Protein AF-A0A0N0D0N6-F1 (afdb_monomer)

Nearest PDB structures (foldseek):
  1cd9-assembly1_D  TM=5.383E-01  e=2.019E-02  Mus musculus
  2vkw-assembly1_B  TM=5.297E-01  e=5.337E-02  Homo sapiens
  2vkx-assembly3_E  TM=5.243E-01  e=9.669E-02  Homo sapiens

Mean predicted aligned error: 15.43 Å

Solvent-accessible surface area (backbone atoms only — not comparable to full-atom values): 36226 Å² total; per-residue (Å²): 113,74,66,58,61,57,50,74,76,40,78,86,75,63,82,88,78,92,71,81,65,54,40,42,47,58,61,53,50,52,55,52,30,70,78,36,64,94,43,40,69,59,53,51,54,51,49,31,73,70,72,36,86,64,52,86,79,45,76,82,41,74,35,77,59,82,82,90,71,93,73,84,80,80,64,56,63,42,58,64,60,39,81,84,30,84,90,38,57,86,58,57,65,52,76,47,76,46,68,42,62,71,47,80,91,51,67,90,52,80,65,46,78,45,80,43,78,47,62,70,66,74,76,44,62,25,45,42,80,46,75,56,94,44,50,79,52,65,47,36,34,42,32,53,68,62,66,51,38,83,43,47,66,57,25,27,32,51,44,35,32,36,75,47,68,76,67,92,74,72,58,56,89,81,41,49,92,72,43,42,72,61,80,54,91,83,70,60,78,21,50,40,45,56,52,49,71,53,73,84,90,56,53,74,47,42,17,36,30,34,32,38,35,32,40,28,37,66,87,43,59,85,88,42,74,82,46,43,34,52,73,12,10,12,64,73,41,45,94,97,49,76,37,53,20,66,46,74,9,34,53,58,48,30,54,61,48,62,34,94,86,58,74,74,68,87,71,67,90,85,47,96,71,76,90,84,79,82,54,62,61,34,49,32,28,36,69,68,87,61,81,64,82,91,49,79,50,66,83,53,57,73,74,48,22,45,40,22,51,44,51,33,52,39,51,52,53,36,56,54,19,62,66,33,99,73,57,50,72,50,70,27,46,42,49,36,50,46,52,41,40,50,53,50,22,47,51,26,40,52,52,14,51,49,15,41,52,46,35,75,54,62,67,56,91,68,53,82,80,45,92,88,49,40,89,47,46,91,78,56,32,42,52,52,83,83,28,92,44,73,66,53,43,32,50,25,15,34,64,20,48,94,60,89,50,55,88,58,30,32,41,25,42,68,60,47,70,76,86,49,78,20,24,61,39,27,36,59,70,69,64,60,52,58,70,83,73,81,85,57,77,51,55,65,29,37,36,60,55,35,30,36,40,43,35,14,13,50,55,26,40,49,52,25,47,43,51,52,49,60,45,69,70,34,90,72,56,63,94,74,94,69,58,40,79,44,70,56,98,44,30,63,43,82,43,72,84,50,61,67,57,54,52,54,47,50,55,52,51,48,53,54,51,52,51,51,52,49,54,54,50,49,53,54,46,70,80,49,85,85,88,83,89,84,91,75,71,77,70,59,60,71,52,57,77,68,71,70,74,86,83,64,92,85,80,80,94,75,96,71,86,79,72,82,83,76,80,90,77,90,83,87,88,82,89,83,81,90,81,92,81,85,87,77,96,78,94,80,80,85,74,70,74,77,72,68,71,70,81,75,80,124

Sequence (602 aa):
MDNFFKLTNNPEQFDNTYTVGLEYYQECVSRMISNHPKKEKYLNDMFYAWLGSNIDDETDKVIPKISYGPGLALVPNGALLDPNNTKFDNFTSGYIVIAENNHPDMGALPVSLHVIKVVKEKIRGAIKTVFSDNVFDEKMTLRHSADFGANPNDLIFQWWYREEDGTDQPTPEIKPDKWLIFPDPDGNDGVGMSEISIAGAGAVLLVDNVFYVRYRHKDSNPDDTNSWSQWAGAANSRPEVYIPQLAEGWVKRVLNGINPFEARINNFYNSSNPATFVSMIRQAGPRYEGPVAFNPAKDVVENVGLIELYQTVLNRAKDLSINLEQPVCTSGITNAILLAATLISNFYNLLGNEAYNDALDPTIGFGSKSVEYGSLAPTIFTFMNQTPTLLDEEFTLLCGRSEKGASPAYNRFLWNFTKSEGEVAYALSYNINDANYDGFIDEVDGRILYPQGHGDAWGHYLTGLKVYYDLLNHPEFNWIPRAEKFSVEGVVIDVDYFDERKFSGRIQWMGDKKVHSHLVAQKYLHFSFPRFAWEREVQVFLCLGAKRKECFPHLLDAPVLHLLRKTKVKLDYTPPFLNKKSFPLTPLFFFALIVRNECKNF

Secondary structure (DSSP, 8-state):
-HHHHHHHT-GGGS-S---SSEEEHHHHHHHHHHH-GGGHHHHHHHHHHHH-TTGGG-TT-EEEPP--SSS------GGGT-TT-TTTTT--EEEEEEEET-SGGGTTPPPEEEEEEEE-------EEEEE-SSTT---EEEEES--GGG-GGGEEEEEEEEE--S-----TTT-GGG-EEPP-TTSSTTBT-SEEEE-SSSHHHHS-EEEEEEEEETTS-TT-GGGSPPPB--TTPPSS---PEEE--HHHHHHHHT-SSS-S----SS-SS------HHHHH-S---SPPP----HHHHTTS-HHHHHHHHHHHHHHTTTTSSS----HHHHHHHHHHHHHHHHHHHHHHHHHHHHHH--S----TT-TTTTTTTTT--TTTTTSSSHHHHHHHHHH--SS---TTTTTSBPP---SSHHHHHHHHHTT---SSSSS--SHHHHHHHSTT-B--HHHHHHHHHHHHHHHHTSTT-------EEEEETTEEEEE---HHHHHHHHHHHHHHHHHHHHHHHHHHHHHS-------SSHHHHHHHTTS--SS-TTS-----TTSTTS----------------------SSSTTSSSSSTT--

Foldseek 3Di:
DVVVVVCVVDVVPDDDDPDPQKDFPVVVLVVVCVVPVVCNVVSLVQCCVVVNVCSVVPRRDIDGHDDDDPPPDPQDALLLQPCPNPSNVPPAKDKDWDWPCPGVVSPPPDIDIDIDMDGSADDQAAWDKADDLQLQDLKIKIAGPDCSSVCQQQKAKWKKKDFPQQDDDDDCVVPVVRIDTDDDPVPPNRRSPRMDMDDDQALVQQFKMWMKMKMAGPPDDPPDPRRIHDIHAFPPADVVRGDTFIDHHSLVSSCVLLDLQDFVDDDPPPDDDTDPDNDLLLQQFFAAPDAADSDSDPVRSVVDHPLNPLVNSLVVLCCRACVDPPHHEHSRSLVSSLVSLLVNLVSLLVQLVQLLVCLVDQFQPDDCPDPPCNVVRVPATQQCVVDVDNLRSSLCSLAFAPDADDPRQGSADQQRPPVDRNNVSNCRRLVQDPPVPPPDRDSVSVCSNRVHHGHNSLVSLVVSLVSVVVQVVRPSRDDDQHWDWDADPSHIDTHHPPSVVSNVVSVVVSVVSVVVSVVSVVVVQVVPDDDDDDPDDPVPVVVVVVPPPPPDPDDDDDDDPPPPPDDDDDDDDDDDDDDDDDDDDDDPPDPPPPPPPPVPPD

Radius of gyration: 36.03 Å; Cα contacts (8 Å, |Δi|>4): 804; chains: 1; bounding box: 82×69×112 Å

pLDDT: mean 75.04, std 21.48, range [21.59, 95.75]

Structure (mmCIF, N/CA/C/O backbone):
data_AF-A0A0N0D0N6-F1
#
_entry.id   AF-A0A0N0D0N6-F1
#
loop_
_atom_site.group_PDB
_atom_site.id
_atom_site.type_symbol
_atom_site.label_atom_id
_atom_site.label_alt_id
_atom_site.label_comp_id
_atom_site.label_asym_id
_atom_site.label_entity_id
_atom_site.label_seq_id
_atom_site.pdbx_PDB_ins_code
_atom_site.Cartn_x
_atom_site.Cartn_y
_atom_site.Cartn_z
_atom_site.occupancy
_atom_site.B_iso_or_equiv
_atom_site.auth_seq_id
_atom_site.auth_comp_id
_atom_site.auth_asym_id
_atom_site.auth_atom_id
_atom_site.pdbx_PDB_model_num
ATOM 1 N N . MET A 1 1 ? 2.069 14.396 -51.457 1.00 34.31 1 MET A N 1
ATOM 2 C CA . MET A 1 1 ? 1.394 13.081 -51.444 1.00 34.31 1 MET A CA 1
ATOM 3 C C . MET A 1 1 ? 1.532 12.362 -52.787 1.00 34.31 1 MET A C 1
ATOM 5 O O . MET A 1 1 ? 1.973 11.224 -52.772 1.00 34.31 1 MET A O 1
ATOM 9 N N . ASP A 1 2 ? 1.312 13.022 -53.930 1.00 36.25 2 ASP A N 1
ATOM 10 C CA . ASP A 1 2 ? 1.349 12.376 -55.264 1.00 36.25 2 ASP A CA 1
ATOM 11 C C . ASP A 1 2 ? 2.685 11.746 -55.697 1.00 36.25 2 ASP A C 1
ATOM 13 O O . ASP A 1 2 ? 2.687 10.763 -56.435 1.00 36.25 2 ASP A O 1
ATOM 17 N N . ASN A 1 3 ? 3.829 12.254 -55.225 1.00 34.50 3 ASN A N 1
ATOM 18 C CA . ASN A 1 3 ? 5.128 11.625 -55.512 1.00 34.50 3 ASN A CA 1
ATOM 19 C C . ASN A 1 3 ? 5.335 10.321 -54.730 1.00 34.50 3 ASN A C 1
ATOM 21 O O . ASN A 1 3 ? 5.964 9.402 -55.236 1.00 34.50 3 ASN A O 1
ATOM 25 N N . PHE A 1 4 ? 4.770 10.215 -53.526 1.00 35.34 4 PHE A N 1
ATOM 26 C CA . PHE A 1 4 ? 4.911 9.022 -52.688 1.00 35.34 4 PHE A CA 1
ATOM 27 C C . PHE A 1 4 ? 4.089 7.856 -53.254 1.00 35.34 4 PHE A C 1
ATOM 29 O O . PHE A 1 4 ? 4.576 6.736 -53.307 1.00 35.34 4 PHE A O 1
ATOM 36 N N . PHE A 1 5 ? 2.894 8.155 -53.782 1.00 39.81 5 PHE A N 1
ATOM 37 C CA . PHE A 1 5 ? 2.032 7.189 -54.475 1.00 39.81 5 PHE A CA 1
ATOM 38 C C . PHE A 1 5 ? 2.659 6.649 -55.776 1.00 39.81 5 PHE A C 1
ATOM 40 O O . PHE A 1 5 ? 2.521 5.471 -56.103 1.00 39.81 5 PHE A O 1
ATOM 47 N N . LYS A 1 6 ? 3.391 7.494 -56.516 1.00 40.50 6 LYS A N 1
ATOM 48 C CA . LYS A 1 6 ? 4.145 7.063 -57.707 1.00 40.50 6 LYS A CA 1
ATOM 49 C C . LYS A 1 6 ? 5.352 6.190 -57.354 1.00 40.50 6 LYS A C 1
ATOM 51 O O . LYS A 1 6 ? 5.635 5.252 -58.089 1.00 40.50 6 LYS A O 1
ATOM 56 N N . LEU A 1 7 ? 6.011 6.462 -56.227 1.00 40.78 7 LEU A N 1
ATOM 57 C CA . LEU A 1 7 ? 7.155 5.688 -55.733 1.00 40.78 7 LEU A CA 1
ATOM 58 C C . LEU A 1 7 ? 6.748 4.314 -55.176 1.00 40.78 7 LEU A C 1
ATOM 60 O O . LEU A 1 7 ? 7.484 3.350 -55.349 1.00 40.78 7 LEU A O 1
ATOM 64 N N . THR A 1 8 ? 5.558 4.176 -54.580 1.00 41.09 8 THR A N 1
ATOM 65 C CA . THR A 1 8 ? 5.037 2.869 -54.128 1.00 41.09 8 THR A CA 1
ATOM 66 C C . THR A 1 8 ? 4.733 1.890 -55.266 1.00 41.09 8 THR A C 1
ATOM 68 O O . THR A 1 8 ? 4.683 0.690 -55.025 1.00 41.09 8 THR A O 1
ATOM 71 N N . ASN A 1 9 ? 4.564 2.375 -56.501 1.00 41.59 9 ASN A N 1
ATOM 72 C CA . ASN A 1 9 ? 4.268 1.543 -57.673 1.00 41.59 9 ASN A CA 1
ATOM 73 C C . ASN A 1 9 ? 5.516 1.114 -58.467 1.00 41.59 9 ASN A C 1
ATOM 75 O O . ASN A 1 9 ? 5.367 0.421 -59.471 1.00 41.59 9 ASN A O 1
ATOM 79 N N . ASN A 1 10 ? 6.727 1.520 -58.061 1.00 45.78 10 ASN A N 1
ATOM 80 C CA . ASN A 1 10 ? 7.961 1.107 -58.731 1.00 45.78 10 ASN A CA 1
ATOM 81 C C . ASN A 1 10 ? 9.084 0.788 -57.718 1.00 45.78 10 ASN A C 1
ATOM 83 O O . ASN A 1 10 ? 9.866 1.678 -57.370 1.00 45.78 10 ASN A O 1
ATOM 87 N N . PRO A 1 11 ? 9.177 -0.467 -57.235 1.00 43.00 11 PRO A N 1
ATOM 88 C CA . PRO A 1 11 ? 10.159 -0.867 -56.223 1.00 43.00 11 PRO A CA 1
ATOM 89 C C . PRO A 1 11 ? 11.621 -0.759 -56.694 1.00 43.00 11 PRO A C 1
ATOM 91 O O . PRO A 1 11 ? 12.517 -0.723 -55.857 1.00 43.00 11 PRO A O 1
ATOM 94 N N . GLU A 1 12 ? 11.873 -0.633 -58.000 1.00 43.91 12 GLU A N 1
ATOM 95 C CA . GLU A 1 12 ? 13.222 -0.511 -58.577 1.00 43.91 12 GLU A CA 1
ATOM 96 C C . GLU A 1 12 ? 13.825 0.902 -58.457 1.00 43.91 12 GLU A C 1
ATOM 98 O O . GLU A 1 12 ? 15.003 1.098 -58.745 1.00 43.91 12 GLU A O 1
ATOM 103 N N . GLN A 1 13 ? 13.050 1.907 -58.025 1.00 47.03 13 GLN A N 1
ATOM 104 C CA . GLN A 1 13 ? 13.545 3.282 -57.837 1.00 47.03 13 GLN A CA 1
ATOM 105 C C . GLN A 1 13 ? 14.173 3.545 -56.460 1.00 47.03 13 GLN A C 1
ATOM 107 O O . GLN A 1 13 ? 14.695 4.638 -56.228 1.00 47.03 13 GLN A O 1
ATOM 112 N N . PHE A 1 14 ? 14.135 2.577 -55.541 1.00 46.09 14 PHE A N 1
ATOM 113 C CA . PHE A 1 14 ? 14.801 2.696 -54.247 1.00 46.09 14 PHE A CA 1
ATOM 114 C C . PHE A 1 14 ? 16.230 2.169 -54.350 1.00 46.09 14 PHE A C 1
ATOM 116 O O . PHE A 1 14 ? 16.466 0.966 -54.288 1.00 46.09 14 PHE A O 1
ATOM 123 N N . ASP A 1 15 ? 17.189 3.082 -54.484 1.00 42.91 15 ASP A N 1
ATOM 124 C CA . ASP A 1 15 ? 18.605 2.737 -54.405 1.00 42.91 15 ASP A CA 1
ATOM 125 C C . ASP A 1 15 ? 18.916 2.216 -52.984 1.00 42.91 15 ASP A C 1
ATOM 127 O O . ASP A 1 15 ? 18.751 2.923 -51.989 1.00 42.91 15 ASP A O 1
ATOM 131 N N . ASN A 1 16 ? 19.237 0.922 -52.906 1.00 45.25 16 ASN A N 1
ATOM 132 C CA . ASN A 1 16 ? 19.769 0.142 -51.785 1.00 45.25 16 ASN A CA 1
ATOM 133 C C . ASN A 1 16 ? 19.575 0.686 -50.355 1.00 45.25 16 ASN A C 1
ATOM 135 O O . ASN A 1 16 ? 20.498 1.286 -49.814 1.00 45.25 16 ASN A O 1
ATOM 139 N N . THR A 1 17 ? 18.444 0.378 -49.695 1.00 46.97 17 THR A N 1
ATOM 140 C CA . THR A 1 17 ? 18.371 -0.120 -48.284 1.00 46.97 17 THR A CA 1
ATOM 141 C C . THR A 1 17 ? 16.928 -0.295 -47.756 1.00 46.97 17 THR A C 1
ATOM 143 O O . THR A 1 17 ? 16.619 0.017 -46.608 1.00 46.97 17 THR A O 1
ATOM 146 N N . TYR A 1 18 ? 16.002 -0.869 -48.531 1.00 47.16 18 TYR A N 1
ATOM 147 C CA . TYR A 1 18 ? 14.745 -1.377 -47.951 1.00 47.16 18 TYR A CA 1
ATOM 148 C C . TYR A 1 18 ? 14.994 -2.772 -47.367 1.00 47.16 18 TYR A C 1
ATOM 150 O O . TYR A 1 18 ? 15.103 -3.742 -48.105 1.00 47.16 18 TYR A O 1
ATOM 158 N N . THR A 1 19 ? 15.168 -2.891 -46.047 1.00 50.34 19 THR A N 1
ATOM 159 C CA . THR A 1 19 ? 15.533 -4.189 -45.435 1.00 50.34 19 THR A CA 1
ATOM 160 C C . THR A 1 19 ? 14.759 -4.569 -44.175 1.00 50.34 19 THR A C 1
ATOM 162 O O . THR A 1 19 ? 15.035 -5.614 -43.589 1.00 50.34 19 THR A O 1
ATOM 165 N N . VAL A 1 20 ? 13.797 -3.755 -43.734 1.00 52.56 20 VAL A N 1
ATOM 166 C CA . VAL A 1 20 ? 13.038 -4.005 -42.499 1.00 52.56 20 VAL A CA 1
ATOM 167 C C . VAL A 1 20 ? 11.589 -4.322 -42.851 1.00 52.56 20 VAL A C 1
ATOM 169 O O . VAL A 1 20 ? 10.933 -3.532 -43.522 1.00 52.56 20 VAL A O 1
ATOM 172 N N . GLY A 1 21 ? 11.093 -5.478 -42.402 1.00 56.69 21 GLY A N 1
ATOM 173 C CA . GLY A 1 21 ? 9.715 -5.913 -42.669 1.00 56.69 21 GLY A CA 1
ATOM 174 C C . GLY A 1 21 ? 9.500 -6.527 -44.055 1.00 56.69 21 GLY A C 1
ATOM 175 O O . GLY A 1 21 ? 8.358 -6.660 -44.481 1.00 56.69 21 GLY A O 1
ATOM 176 N N . LEU A 1 22 ? 10.578 -6.911 -44.736 1.00 63.12 22 LEU A N 1
ATOM 177 C CA . LEU A 1 22 ? 10.560 -7.651 -45.991 1.00 63.12 22 LEU A CA 1
ATOM 178 C C . LEU A 1 22 ? 11.235 -9.014 -45.783 1.00 63.12 22 LEU A C 1
ATOM 180 O O . LEU A 1 22 ? 12.210 -9.103 -45.036 1.00 63.12 22 LEU A O 1
ATOM 184 N N . GLU A 1 23 ? 10.721 -10.063 -46.413 1.00 68.81 23 GLU A N 1
ATOM 185 C CA . GLU A 1 23 ? 11.316 -11.405 -46.403 1.00 68.81 23 GLU A CA 1
ATOM 186 C C . GLU A 1 23 ? 11.233 -12.039 -47.792 1.00 68.81 23 GLU A C 1
ATOM 188 O O . GLU A 1 23 ? 10.407 -11.635 -48.612 1.00 68.81 23 GLU A O 1
ATOM 193 N N . TYR A 1 24 ? 12.099 -13.010 -48.083 1.00 79.81 24 TYR A N 1
ATOM 194 C CA . TYR A 1 24 ? 12.010 -13.738 -49.344 1.00 79.81 24 TYR A CA 1
ATOM 195 C C . TYR A 1 24 ? 10.758 -14.612 -49.351 1.00 79.81 24 TYR A C 1
ATOM 197 O O . TYR A 1 24 ? 10.473 -15.320 -48.380 1.00 79.81 24 TYR A O 1
ATOM 205 N N . TYR A 1 25 ? 10.031 -14.585 -50.467 1.00 80.06 25 TYR A N 1
ATOM 206 C CA . TYR A 1 25 ? 8.837 -15.397 -50.689 1.00 80.06 25 TYR A CA 1
ATOM 207 C C . TYR A 1 25 ? 9.091 -16.869 -50.336 1.00 80.06 25 TYR A C 1
ATOM 209 O O . TYR A 1 25 ? 8.373 -17.442 -49.514 1.00 80.06 25 TYR A O 1
ATOM 217 N N . GLN A 1 26 ? 10.168 -17.453 -50.870 1.00 81.31 26 GLN A N 1
ATOM 218 C CA . GLN A 1 26 ? 10.497 -18.862 -50.656 1.00 81.31 26 GLN A CA 1
ATOM 219 C C . GLN A 1 26 ? 10.783 -19.196 -49.187 1.00 81.31 26 GLN A C 1
ATOM 221 O O . GLN A 1 26 ? 10.346 -20.242 -48.703 1.00 81.31 26 GLN A O 1
ATOM 226 N N . GLU A 1 27 ? 11.465 -18.313 -48.451 1.00 82.12 27 GLU A N 1
ATOM 227 C CA . GLU A 1 27 ? 11.727 -18.500 -47.019 1.00 82.12 27 GLU A CA 1
ATOM 228 C C . GLU A 1 27 ? 10.430 -18.438 -46.202 1.00 82.12 27 GLU A C 1
ATOM 230 O O . GLU A 1 27 ? 10.209 -19.269 -45.316 1.00 82.12 27 GLU A O 1
ATOM 235 N N . CYS A 1 28 ? 9.544 -17.489 -46.523 1.00 78.62 28 CYS A N 1
ATOM 236 C CA . CYS A 1 28 ? 8.245 -17.342 -45.872 1.00 78.62 28 CYS A CA 1
ATOM 237 C C . CYS A 1 28 ? 7.363 -18.577 -46.085 1.00 78.62 28 CYS A C 1
ATOM 239 O O . CYS A 1 28 ? 6.899 -19.188 -45.117 1.00 78.62 28 CYS A O 1
ATOM 241 N N . VAL A 1 29 ? 7.186 -18.984 -47.344 1.00 83.69 29 VAL A N 1
ATOM 242 C CA . VAL A 1 29 ? 6.348 -20.125 -47.730 1.00 83.69 29 VAL A CA 1
ATOM 243 C C . VAL A 1 29 ? 6.889 -21.414 -47.127 1.00 83.69 29 VAL A C 1
ATOM 245 O O . VAL A 1 29 ? 6.139 -22.142 -46.477 1.00 83.69 29 VAL A O 1
ATOM 248 N N . SER A 1 30 ? 8.199 -21.655 -47.226 1.00 85.56 30 SER A N 1
ATOM 249 C CA . SER A 1 30 ? 8.837 -22.842 -46.641 1.00 85.56 30 SER A CA 1
ATOM 250 C C . SER A 1 30 ? 8.647 -22.903 -45.124 1.00 85.56 30 SER A C 1
ATOM 252 O O . SER A 1 30 ? 8.316 -23.957 -44.577 1.00 85.56 30 SER A O 1
ATOM 254 N N . ARG A 1 31 ? 8.787 -21.767 -44.426 1.00 84.88 31 ARG A N 1
ATOM 255 C CA . ARG A 1 31 ? 8.547 -21.667 -42.978 1.00 84.88 31 ARG A CA 1
ATOM 256 C C . ARG A 1 31 ? 7.085 -21.957 -42.622 1.00 84.88 31 ARG A C 1
ATOM 258 O O . ARG A 1 31 ? 6.824 -22.686 -41.666 1.00 84.88 31 ARG A O 1
ATOM 265 N N . MET A 1 32 ? 6.129 -21.417 -43.379 1.00 81.94 32 MET A N 1
ATOM 266 C CA . MET A 1 32 ? 4.696 -21.642 -43.144 1.00 81.94 32 MET A CA 1
ATOM 267 C C . MET A 1 32 ? 4.276 -23.088 -43.431 1.00 81.94 32 MET A C 1
ATOM 269 O O . MET A 1 32 ? 3.536 -23.666 -42.634 1.00 81.94 32 MET A O 1
ATOM 273 N N . ILE A 1 33 ? 4.775 -23.691 -44.516 1.00 86.31 33 ILE A N 1
ATOM 274 C CA . ILE A 1 33 ? 4.523 -25.099 -44.858 1.00 86.31 33 ILE A CA 1
ATOM 275 C C . ILE A 1 33 ? 5.120 -26.016 -43.788 1.00 86.31 33 ILE A C 1
ATOM 277 O O . ILE A 1 33 ? 4.439 -26.930 -43.329 1.00 86.31 33 ILE A O 1
ATOM 281 N N . SER A 1 34 ? 6.342 -25.739 -43.324 1.00 88.94 34 SER A N 1
ATOM 282 C CA . SER A 1 34 ? 6.986 -26.503 -42.245 1.00 88.94 34 SER A CA 1
ATOM 283 C C . SER A 1 34 ? 6.159 -26.494 -40.951 1.00 88.94 34 SER A C 1
ATOM 285 O O . SER A 1 34 ? 5.926 -27.541 -40.347 1.00 88.94 34 SER A O 1
ATOM 287 N N . ASN A 1 35 ? 5.626 -25.331 -40.561 1.00 84.19 35 ASN A N 1
ATOM 288 C CA . ASN A 1 35 ? 4.774 -25.206 -39.374 1.00 84.19 35 ASN A CA 1
ATOM 289 C C . ASN A 1 35 ? 3.370 -25.814 -39.571 1.00 84.19 35 ASN A C 1
ATOM 291 O O . ASN A 1 35 ? 2.721 -26.222 -38.602 1.00 84.19 35 ASN A O 1
ATOM 295 N N . HIS A 1 36 ? 2.877 -25.881 -40.814 1.00 83.44 36 HIS A N 1
ATOM 296 C CA . HIS A 1 36 ? 1.526 -26.335 -41.154 1.00 83.44 36 HIS A CA 1
ATOM 297 C C . HIS A 1 36 ? 1.493 -27.261 -42.386 1.00 83.44 36 HIS A C 1
ATOM 299 O O . HIS A 1 36 ? 0.826 -26.949 -43.376 1.00 83.44 36 HIS A O 1
ATOM 305 N N . PRO A 1 37 ? 2.099 -28.462 -42.318 1.00 85.25 37 PRO A N 1
ATOM 306 C CA . PRO A 1 37 ? 2.290 -29.323 -43.491 1.00 85.25 37 PRO A CA 1
ATOM 307 C C . PRO A 1 37 ? 0.969 -29.782 -44.123 1.00 85.25 37 PRO A C 1
ATOM 309 O O . PRO A 1 37 ? 0.861 -29.948 -45.331 1.00 85.25 37 PRO A O 1
ATOM 312 N N . LYS A 1 38 ? -0.100 -29.913 -43.326 1.00 88.50 38 LYS A N 1
ATOM 313 C CA . LYS A 1 38 ? -1.441 -30.280 -43.822 1.00 88.50 38 LYS A CA 1
ATOM 314 C C . LYS A 1 38 ? -2.139 -29.169 -44.622 1.00 88.50 38 LYS A C 1
ATOM 316 O O . LYS A 1 38 ? -3.200 -29.422 -45.186 1.00 88.50 38 LYS A O 1
ATOM 321 N N . LYS A 1 39 ? -1.595 -27.947 -44.631 1.00 85.12 39 LYS A N 1
ATOM 322 C CA . LYS A 1 39 ? -2.159 -26.769 -45.309 1.00 85.12 39 LYS A CA 1
ATOM 323 C C . LYS A 1 39 ? -1.319 -26.305 -46.501 1.00 85.12 39 LYS A C 1
ATOM 325 O O . LYS A 1 39 ? -1.590 -25.235 -47.025 1.00 85.12 39 LYS A O 1
ATOM 330 N N . GLU A 1 40 ? -0.349 -27.097 -46.950 1.00 86.81 40 GLU A N 1
ATOM 331 C CA . GLU A 1 40 ? 0.563 -26.744 -48.048 1.00 86.81 40 GLU A CA 1
ATOM 332 C C . GLU A 1 40 ? -0.164 -26.210 -49.289 1.00 86.81 40 GLU A C 1
ATOM 334 O O . GLU A 1 40 ? 0.099 -25.094 -49.727 1.00 86.81 40 GLU A O 1
ATOM 339 N N . LYS A 1 41 ? -1.153 -26.958 -49.794 1.00 86.94 41 LYS A N 1
ATOM 340 C CA . LYS A 1 41 ? -1.950 -26.538 -50.954 1.00 86.94 41 LYS A CA 1
ATOM 341 C C . LYS A 1 41 ? -2.629 -25.181 -50.734 1.00 86.94 41 LYS A C 1
ATOM 343 O O . LYS A 1 41 ? -2.568 -24.322 -51.599 1.00 86.94 41 LYS A O 1
ATOM 348 N N . TYR A 1 42 ? -3.245 -24.990 -49.568 1.00 84.94 42 TYR A N 1
ATOM 349 C CA . TYR A 1 42 ? -3.927 -23.743 -49.221 1.00 84.94 42 TYR A CA 1
ATOM 350 C C . TYR A 1 42 ? -2.956 -22.559 -49.147 1.00 84.94 42 TYR A C 1
ATOM 352 O O . TYR A 1 42 ? -3.265 -21.482 -49.640 1.00 84.94 42 TYR A O 1
ATOM 360 N N . LEU A 1 43 ? -1.780 -22.763 -48.547 1.00 82.44 43 LEU A N 1
ATOM 361 C CA . LEU A 1 43 ? -0.749 -21.733 -48.434 1.00 82.44 43 LEU A CA 1
ATOM 362 C C . LEU A 1 43 ? -0.236 -21.309 -49.813 1.00 82.44 43 LEU A C 1
ATOM 364 O O . LEU A 1 43 ? -0.156 -20.116 -50.082 1.00 82.44 43 LEU A O 1
ATOM 368 N N . ASN A 1 44 ? 0.042 -22.266 -50.700 1.00 85.62 44 ASN A N 1
ATOM 369 C CA . ASN A 1 44 ? 0.461 -21.966 -52.069 1.00 85.62 44 ASN A CA 1
ATOM 370 C C . ASN A 1 44 ? -0.649 -21.240 -52.845 1.00 85.62 44 ASN A C 1
ATOM 372 O O . ASN A 1 44 ? -0.397 -20.173 -53.397 1.00 85.62 44 ASN A O 1
ATOM 376 N N . ASP A 1 45 ? -1.890 -21.740 -52.800 1.00 84.00 45 ASP A N 1
ATOM 377 C CA . ASP A 1 45 ? -3.049 -21.107 -53.451 1.00 84.00 45 ASP A CA 1
ATOM 378 C C . ASP A 1 45 ? -3.259 -19.654 -52.968 1.00 84.00 45 ASP A C 1
ATOM 380 O O . ASP A 1 45 ? -3.555 -18.763 -53.767 1.00 84.00 45 ASP A O 1
ATOM 384 N N . MET A 1 46 ? -3.050 -19.390 -51.674 1.00 82.50 46 MET A N 1
ATOM 385 C CA . MET A 1 46 ? -3.119 -18.054 -51.072 1.00 82.50 46 MET A CA 1
ATOM 386 C C . MET A 1 46 ? -2.043 -17.110 -51.633 1.00 82.50 46 MET A C 1
ATOM 388 O O . MET A 1 46 ? -2.361 -15.984 -52.022 1.00 82.50 46 MET A O 1
ATOM 392 N N . PHE A 1 47 ? -0.780 -17.545 -51.708 1.00 81.44 47 PHE A N 1
ATOM 393 C CA . PHE A 1 47 ? 0.288 -16.723 -52.286 1.00 81.44 47 PHE A CA 1
ATOM 394 C C . PHE A 1 47 ? 0.125 -16.529 -53.797 1.00 81.44 47 PHE A C 1
ATOM 396 O O . PHE A 1 47 ? 0.381 -15.429 -54.282 1.00 81.44 47 PHE A O 1
ATOM 403 N N . TYR A 1 48 ? -0.370 -17.531 -54.530 1.00 86.12 48 TYR A N 1
ATOM 404 C CA . TYR A 1 48 ? -0.701 -17.392 -55.951 1.00 86.12 48 TYR A CA 1
ATOM 405 C C . TYR A 1 48 ? -1.805 -16.361 -56.187 1.00 86.12 48 TYR A C 1
ATOM 407 O O . TYR A 1 48 ? -1.718 -15.561 -57.119 1.00 86.12 48 TYR A O 1
ATOM 415 N N . ALA A 1 49 ? -2.826 -16.334 -55.326 1.00 79.19 49 ALA A N 1
ATOM 416 C CA . ALA A 1 49 ? -3.881 -15.328 -55.388 1.00 79.19 49 ALA A CA 1
ATOM 417 C C . ALA A 1 49 ? -3.365 -13.916 -55.066 1.00 79.19 49 ALA A C 1
ATOM 419 O O . ALA A 1 49 ? -3.860 -12.937 -55.624 1.00 79.19 49 ALA A O 1
ATOM 420 N N . TRP A 1 50 ? -2.376 -13.804 -54.177 1.00 75.06 50 TRP A N 1
ATOM 421 C CA . TRP A 1 50 ? -1.832 -12.522 -53.733 1.00 75.06 50 TRP A CA 1
ATOM 422 C C . TRP A 1 50 ? -0.780 -11.931 -54.677 1.00 75.06 50 TRP A C 1
ATOM 424 O O . TRP A 1 50 ? -0.827 -10.743 -54.990 1.00 75.06 50 TRP A O 1
ATOM 434 N N . LEU A 1 51 ? 0.181 -12.749 -55.106 1.00 78.19 51 LEU A N 1
ATOM 435 C CA . LEU A 1 51 ? 1.395 -12.326 -55.810 1.00 78.19 51 LEU A CA 1
ATOM 436 C C . LEU A 1 51 ? 1.387 -12.712 -57.296 1.00 78.19 51 LEU A C 1
ATOM 438 O O . LEU A 1 51 ? 2.244 -12.255 -58.049 1.00 78.19 51 LEU A O 1
ATOM 442 N N . GLY A 1 52 ? 0.404 -13.508 -57.723 1.00 81.75 52 GLY A N 1
ATOM 443 C CA . GLY A 1 52 ? 0.267 -14.017 -59.083 1.00 81.75 52 GLY A CA 1
ATOM 444 C C . GLY A 1 52 ? 0.697 -15.479 -59.218 1.00 81.75 52 GLY A C 1
ATOM 445 O O . GLY A 1 52 ? 1.457 -16.012 -58.413 1.00 81.75 52 GLY A O 1
ATOM 446 N N . SER A 1 53 ? 0.212 -16.134 -60.273 1.00 79.00 53 SER A N 1
ATOM 447 C CA . SER A 1 53 ? 0.402 -17.572 -60.514 1.00 79.00 53 SER A CA 1
ATOM 448 C C . SER A 1 53 ? 1.834 -18.002 -60.840 1.00 79.00 53 SER A C 1
ATOM 450 O O . SER A 1 53 ? 2.070 -19.198 -60.884 1.00 79.00 53 SER A O 1
ATOM 452 N N . ASN A 1 54 ? 2.747 -17.060 -61.099 1.00 81.38 54 ASN A N 1
ATOM 453 C CA . ASN A 1 54 ? 4.119 -17.334 -61.556 1.00 81.38 54 ASN A CA 1
ATOM 454 C C . ASN A 1 54 ? 5.171 -17.039 -60.467 1.00 81.38 54 ASN A C 1
ATOM 456 O O . ASN A 1 54 ? 6.355 -16.899 -60.756 1.00 81.38 54 ASN A O 1
ATOM 460 N N . ILE A 1 55 ? 4.735 -16.828 -59.222 1.00 78.94 55 ILE A N 1
ATOM 461 C CA . ILE A 1 55 ? 5.603 -16.448 -58.095 1.00 78.94 55 ILE A CA 1
ATOM 462 C C . ILE A 1 55 ? 6.560 -17.574 -57.670 1.00 78.94 55 ILE A C 1
ATOM 464 O O . ILE A 1 55 ? 7.604 -17.324 -57.079 1.00 78.94 55 ILE A O 1
ATOM 468 N N . ASP A 1 56 ? 6.211 -18.817 -57.977 1.00 76.75 56 ASP A N 1
ATOM 469 C CA . ASP A 1 56 ? 7.033 -20.008 -57.778 1.00 76.75 56 ASP A CA 1
ATOM 470 C C . ASP A 1 56 ? 8.317 -20.008 -58.617 1.00 76.75 56 ASP A C 1
ATOM 472 O O . ASP A 1 56 ? 9.337 -20.520 -58.149 1.00 76.75 56 ASP A O 1
ATOM 476 N N . ASP A 1 57 ? 8.293 -19.370 -59.788 1.00 80.50 57 ASP A N 1
ATOM 477 C CA . ASP A 1 57 ? 9.461 -19.206 -60.659 1.00 80.50 57 ASP A CA 1
ATOM 478 C C . ASP A 1 57 ? 10.416 -18.086 -60.185 1.00 80.50 57 ASP A C 1
ATOM 480 O O . ASP A 1 57 ? 11.560 -18.006 -60.642 1.00 80.50 57 ASP A O 1
ATOM 484 N N . GLU A 1 58 ? 9.987 -17.220 -59.257 1.00 75.25 58 GLU A N 1
ATOM 485 C CA . GLU A 1 58 ? 10.786 -16.097 -58.749 1.00 75.25 58 GLU A CA 1
ATOM 486 C C . GLU A 1 58 ? 11.480 -16.440 -57.412 1.00 75.25 58 GLU A C 1
ATOM 488 O O . GLU A 1 58 ? 10.923 -16.264 -56.326 1.00 75.25 58 GLU A O 1
ATOM 493 N N . THR A 1 59 ? 12.741 -16.885 -57.468 1.00 69.75 59 THR A N 1
ATOM 494 C CA . THR A 1 59 ? 13.519 -17.272 -56.268 1.00 69.75 59 THR A CA 1
ATOM 495 C C . THR A 1 59 ? 13.871 -16.099 -55.356 1.00 69.75 59 THR A C 1
ATOM 497 O O . THR A 1 59 ? 13.892 -16.248 -54.136 1.00 69.75 59 THR A O 1
ATOM 500 N N . ASP A 1 60 ? 14.083 -14.919 -55.938 1.00 73.12 60 ASP A N 1
ATOM 501 C CA . ASP A 1 60 ? 14.607 -13.747 -55.227 1.00 73.12 60 ASP A CA 1
ATOM 502 C C . ASP A 1 60 ? 13.505 -12.723 -54.917 1.00 73.12 60 ASP A C 1
ATOM 504 O O . ASP A 1 60 ? 13.781 -11.567 -54.581 1.00 73.12 60 ASP A O 1
ATOM 508 N N . LYS A 1 61 ? 12.230 -13.119 -55.039 1.00 76.38 61 LYS A N 1
ATOM 509 C CA . LYS A 1 61 ? 11.120 -12.194 -54.824 1.00 76.38 61 LYS A CA 1
ATOM 510 C C . LYS A 1 61 ? 10.999 -11.829 -53.353 1.00 76.38 61 LYS A C 1
ATOM 512 O O . LYS A 1 61 ? 10.740 -12.664 -52.486 1.00 76.38 61 LYS A O 1
ATOM 517 N N . VAL A 1 62 ? 11.158 -10.540 -53.094 1.00 68.62 62 VAL A N 1
ATOM 518 C CA . VAL A 1 62 ? 11.000 -9.939 -51.776 1.00 68.62 62 VAL A CA 1
ATOM 519 C C . VAL A 1 62 ? 9.533 -9.562 -51.569 1.00 68.62 62 VAL A C 1
ATOM 521 O O . VAL A 1 62 ? 8.957 -8.830 -52.375 1.00 68.62 62 VAL A O 1
ATOM 524 N N . ILE A 1 63 ? 8.931 -10.057 -50.487 1.00 71.12 63 ILE A N 1
ATOM 525 C CA . ILE A 1 63 ? 7.532 -9.809 -50.122 1.00 71.12 63 ILE A CA 1
ATOM 526 C C . ILE A 1 63 ? 7.436 -9.087 -48.772 1.00 71.12 63 ILE A C 1
ATOM 528 O O . ILE A 1 63 ? 8.336 -9.217 -47.935 1.00 71.12 63 ILE A O 1
ATOM 532 N N . PRO A 1 64 ? 6.353 -8.328 -48.519 1.00 69.62 64 PRO A N 1
ATOM 533 C CA . PRO A 1 64 ? 6.067 -7.811 -47.188 1.00 69.62 64 PRO A CA 1
ATOM 534 C C . PRO A 1 64 ? 5.960 -8.948 -46.172 1.00 69.62 64 PRO A C 1
ATOM 536 O O . PRO A 1 64 ? 5.262 -9.933 -46.408 1.00 69.62 64 PRO A O 1
ATOM 539 N N . LYS A 1 65 ? 6.620 -8.797 -45.024 1.00 72.19 65 LYS A N 1
ATOM 540 C CA . LYS A 1 65 ? 6.506 -9.734 -43.908 1.00 72.19 65 LYS A CA 1
ATOM 541 C C . LYS A 1 65 ? 5.085 -9.681 -43.356 1.00 72.19 65 LYS A C 1
ATOM 543 O O . LYS A 1 65 ? 4.626 -8.633 -42.902 1.00 72.19 65 LYS A O 1
ATOM 548 N N . ILE A 1 66 ? 4.407 -10.823 -43.364 1.00 71.62 66 ILE A N 1
ATOM 549 C CA . ILE A 1 66 ? 3.042 -10.955 -42.853 1.00 71.62 66 ILE A CA 1
ATOM 550 C C . ILE A 1 66 ? 3.091 -11.391 -41.386 1.00 71.62 66 ILE A C 1
ATOM 552 O O . ILE A 1 66 ? 3.887 -12.249 -41.002 1.00 71.62 66 ILE A O 1
ATOM 556 N N . SER A 1 67 ? 2.217 -10.819 -40.559 1.00 69.75 67 SER A N 1
ATOM 557 C CA . SER A 1 67 ? 1.983 -11.271 -39.188 1.00 69.75 67 SER A CA 1
ATOM 558 C C . SER A 1 67 ? 0.488 -11.280 -38.890 1.00 69.75 67 SER A C 1
ATOM 560 O O . SER A 1 67 ? -0.221 -10.338 -39.241 1.00 69.75 67 SER A O 1
ATOM 562 N N . TYR A 1 68 ? 0.019 -12.340 -38.233 1.00 68.19 68 TYR A N 1
ATOM 563 C CA . TYR A 1 68 ? -1.354 -12.454 -37.750 1.00 68.19 68 TYR A CA 1
ATOM 564 C C . TYR A 1 68 ? -1.403 -12.087 -36.269 1.00 68.19 68 TYR A C 1
ATOM 566 O O . TYR A 1 68 ? -0.661 -12.642 -35.460 1.00 68.19 68 TYR A O 1
ATOM 574 N N . GLY A 1 69 ? -2.289 -11.167 -35.899 1.00 65.12 69 GLY A N 1
ATOM 575 C CA . GLY A 1 69 ? -2.486 -10.758 -34.512 1.00 65.12 69 GLY A CA 1
ATOM 576 C C . GLY A 1 69 ? -3.181 -9.401 -34.411 1.00 65.12 69 GLY A C 1
ATOM 577 O O . GLY A 1 69 ? -3.404 -8.758 -35.435 1.00 65.12 69 GLY A O 1
ATOM 578 N N . PRO A 1 70 ? -3.495 -8.926 -33.194 1.00 57.69 70 PRO A N 1
ATOM 579 C CA . PRO A 1 70 ? -4.179 -7.648 -32.953 1.00 57.69 70 PRO A CA 1
ATOM 580 C C . PRO A 1 70 ? -3.326 -6.397 -33.274 1.00 57.69 70 PRO A C 1
ATOM 582 O O . PRO A 1 70 ? -3.553 -5.338 -32.704 1.00 57.69 70 PRO A O 1
ATOM 585 N N . GLY A 1 71 ? -2.303 -6.504 -34.132 1.00 51.34 71 GLY A N 1
ATOM 586 C CA . GLY A 1 71 ? -1.436 -5.383 -34.519 1.00 51.34 71 GLY A CA 1
ATOM 587 C C . GLY A 1 71 ? -0.465 -4.891 -33.436 1.00 51.34 71 GLY A C 1
ATOM 588 O O . GLY A 1 71 ? 0.214 -3.892 -33.641 1.00 51.34 71 GLY A O 1
ATOM 589 N N . LEU A 1 72 ? -0.357 -5.588 -32.297 1.00 50.38 72 LEU A N 1
ATOM 590 C CA . LEU A 1 72 ? 0.404 -5.128 -31.123 1.00 50.38 72 LEU A CA 1
ATOM 591 C C . LEU A 1 72 ? 1.932 -5.284 -31.228 1.00 50.38 72 LEU A C 1
ATOM 593 O O . LEU A 1 72 ? 2.650 -4.800 -30.362 1.00 50.38 72 LEU A O 1
ATOM 597 N N . ALA A 1 73 ? 2.451 -5.951 -32.260 1.00 49.69 73 ALA A N 1
ATOM 598 C CA . ALA A 1 73 ? 3.873 -6.273 -32.368 1.00 49.69 73 ALA A CA 1
ATOM 599 C C . ALA A 1 73 ? 4.537 -5.544 -33.543 1.00 49.69 73 ALA A C 1
ATOM 601 O O . ALA A 1 73 ? 4.944 -6.170 -34.522 1.00 49.69 73 ALA A O 1
ATOM 602 N N . LEU A 1 74 ? 4.691 -4.220 -33.439 1.00 53.06 74 LEU A N 1
ATOM 603 C CA . LEU A 1 74 ? 5.774 -3.548 -34.155 1.00 53.06 74 LEU A CA 1
ATOM 604 C C . LEU A 1 74 ? 6.993 -3.531 -33.235 1.00 53.06 74 LEU A C 1
ATOM 606 O O . LEU A 1 74 ? 7.188 -2.612 -32.449 1.00 53.06 74 LEU A O 1
ATOM 610 N N . VAL A 1 75 ? 7.780 -4.600 -33.293 1.00 54.72 75 VAL A N 1
ATOM 611 C CA . VAL A 1 75 ? 8.995 -4.732 -32.491 1.00 54.72 75 VAL A CA 1
ATOM 612 C C . VAL A 1 75 ? 10.078 -3.865 -33.149 1.00 54.72 75 VAL A C 1
ATOM 614 O O . VAL A 1 75 ? 10.522 -4.213 -34.248 1.00 54.72 75 VAL A O 1
ATOM 617 N N . PRO A 1 76 ? 10.500 -2.727 -32.558 1.00 61.66 76 PRO A N 1
ATOM 618 C CA . PRO A 1 76 ? 11.653 -2.001 -33.075 1.00 61.66 76 PRO A CA 1
ATOM 619 C C . PRO A 1 76 ? 12.854 -2.945 -33.026 1.00 61.66 76 PRO A C 1
ATOM 621 O O . PRO A 1 76 ? 13.089 -3.595 -32.019 1.00 61.66 76 PRO A O 1
ATOM 624 N N . ASN A 1 77 ? 13.585 -3.088 -34.124 1.00 73.31 77 ASN A N 1
ATOM 625 C CA . ASN A 1 77 ? 14.691 -4.037 -34.201 1.00 73.31 77 ASN A CA 1
ATOM 626 C C . ASN A 1 77 ? 15.762 -3.710 -33.140 1.00 73.31 77 ASN A C 1
ATOM 628 O O . ASN A 1 77 ? 16.326 -2.618 -33.177 1.00 73.31 77 ASN A O 1
ATOM 632 N N . GLY A 1 78 ? 16.070 -4.651 -32.237 1.00 74.19 78 GLY A N 1
ATOM 633 C CA . GLY A 1 78 ? 17.107 -4.477 -31.209 1.00 74.19 78 GLY A CA 1
ATOM 634 C C . GLY A 1 78 ? 18.483 -4.117 -31.786 1.00 74.19 78 GLY A C 1
ATOM 635 O O . GLY A 1 78 ? 19.234 -3.375 -31.162 1.00 74.19 78 GLY A O 1
ATOM 636 N N . ALA A 1 79 ? 18.762 -4.516 -33.034 1.00 79.38 79 ALA A N 1
ATOM 637 C CA . ALA A 1 79 ? 19.977 -4.149 -33.762 1.00 79.38 79 ALA A CA 1
ATOM 638 C C . ALA A 1 79 ? 20.148 -2.633 -33.991 1.00 79.38 79 ALA A C 1
ATOM 640 O O . ALA A 1 79 ? 21.239 -2.186 -34.320 1.00 79.38 79 ALA A O 1
ATOM 641 N N . LEU A 1 80 ? 19.093 -1.824 -33.824 1.00 80.62 80 LEU A N 1
ATOM 642 C CA . LEU A 1 80 ? 19.196 -0.360 -33.860 1.00 80.62 80 LEU A CA 1
ATOM 643 C C . LEU A 1 80 ? 19.921 0.214 -32.634 1.00 80.62 80 LEU A C 1
ATOM 645 O O . LEU A 1 80 ? 20.375 1.355 -32.687 1.00 80.62 80 LEU A O 1
ATOM 649 N N . LEU A 1 81 ? 20.000 -0.537 -31.533 1.00 80.44 81 LEU A N 1
ATOM 650 C CA . LEU A 1 81 ? 20.722 -0.139 -30.323 1.00 80.44 81 LEU A CA 1
ATOM 651 C C . LEU A 1 81 ? 22.176 -0.630 -30.316 1.00 80.44 81 LEU A C 1
ATOM 653 O O . LEU A 1 81 ? 22.970 -0.107 -29.537 1.00 80.44 81 LEU A O 1
ATOM 657 N N . ASP A 1 82 ? 22.517 -1.593 -31.175 1.00 86.00 82 ASP A N 1
ATOM 658 C CA . ASP A 1 82 ? 23.859 -2.158 -31.295 1.00 86.00 82 ASP A CA 1
ATOM 659 C C . ASP A 1 82 ? 24.797 -1.177 -32.032 1.00 86.00 82 ASP A C 1
ATOM 661 O O . ASP A 1 82 ? 24.556 -0.864 -33.203 1.00 86.00 82 ASP A O 1
ATOM 665 N N . PRO A 1 83 ? 25.850 -0.655 -31.369 1.00 82.69 83 PRO A N 1
ATOM 666 C CA . PRO A 1 83 ? 26.803 0.272 -31.976 1.00 82.69 83 PRO A CA 1
ATOM 667 C C . PRO A 1 83 ? 27.799 -0.400 -32.933 1.00 82.69 83 PRO A C 1
ATOM 669 O O . PRO A 1 83 ? 28.541 0.313 -33.601 1.00 82.69 83 PRO A O 1
ATOM 672 N N . ASN A 1 84 ? 27.864 -1.735 -32.961 1.00 85.94 84 ASN A N 1
ATOM 673 C CA . ASN A 1 84 ? 28.745 -2.497 -33.848 1.00 85.94 84 ASN A CA 1
ATOM 674 C C . ASN A 1 84 ? 28.009 -2.997 -35.103 1.00 85.94 84 ASN A C 1
ATOM 676 O O . ASN A 1 84 ? 28.569 -3.759 -35.903 1.00 85.94 84 ASN A O 1
ATOM 680 N N . ASN A 1 85 ? 26.736 -2.631 -35.267 1.00 84.12 85 ASN A N 1
ATOM 681 C CA . ASN A 1 85 ? 25.908 -3.144 -36.336 1.00 84.12 85 ASN A CA 1
ATOM 682 C C . ASN A 1 85 ? 26.129 -2.377 -37.642 1.00 84.12 85 ASN A C 1
ATOM 684 O O . ASN A 1 85 ? 25.416 -1.426 -37.959 1.00 84.12 85 ASN A O 1
ATOM 688 N N . THR A 1 86 ? 27.017 -2.895 -38.486 1.00 81.56 86 THR A N 1
ATOM 689 C CA . THR A 1 86 ? 27.396 -2.279 -39.773 1.00 81.56 86 THR A CA 1
ATOM 690 C C . THR A 1 86 ? 26.228 -1.917 -40.701 1.00 81.56 86 THR A C 1
ATOM 692 O O . THR A 1 86 ? 26.363 -1.028 -41.543 1.00 81.56 86 THR A O 1
ATOM 695 N N . LYS A 1 87 ? 25.063 -2.566 -40.557 1.00 78.25 87 LYS A N 1
ATOM 696 C CA . LYS A 1 87 ? 23.852 -2.277 -41.338 1.00 78.25 87 LYS A CA 1
ATOM 697 C C . LYS A 1 87 ? 23.071 -1.073 -40.807 1.00 78.25 87 LYS A C 1
ATOM 699 O O . LYS A 1 87 ? 22.449 -0.361 -41.593 1.00 78.25 87 LYS A O 1
ATOM 704 N N . PHE A 1 88 ? 23.078 -0.853 -39.493 1.00 77.56 88 PHE A N 1
ATOM 705 C CA . PHE A 1 88 ? 22.291 0.183 -38.820 1.00 77.56 88 PHE A CA 1
ATOM 706 C C . PHE A 1 88 ? 23.139 1.280 -38.162 1.00 77.56 88 PHE A C 1
ATOM 708 O O . PHE A 1 88 ? 22.574 2.223 -37.602 1.00 77.56 88 PHE A O 1
ATOM 715 N N . ASP A 1 89 ? 24.468 1.226 -38.259 1.00 75.88 89 ASP A N 1
ATOM 716 C CA . ASP A 1 89 ? 25.375 2.230 -37.690 1.00 75.88 89 ASP A CA 1
ATOM 717 C C . ASP A 1 89 ? 25.049 3.645 -38.183 1.00 75.88 89 ASP A C 1
ATOM 719 O O . ASP A 1 89 ? 24.877 4.554 -37.371 1.00 75.88 89 ASP A O 1
ATOM 723 N N . ASN A 1 90 ? 24.821 3.799 -39.493 1.00 80.00 90 ASN A N 1
ATOM 724 C CA . ASN A 1 90 ? 24.482 5.076 -40.135 1.00 80.00 90 ASN A CA 1
ATOM 725 C C . ASN A 1 90 ? 22.977 5.405 -40.141 1.00 80.00 90 ASN A C 1
ATOM 727 O O . ASN A 1 90 ? 22.570 6.444 -40.666 1.00 80.00 90 ASN A O 1
ATOM 731 N N . PHE A 1 91 ? 22.127 4.528 -39.600 1.00 81.12 91 PHE A N 1
ATOM 732 C CA . PHE A 1 91 ? 20.686 4.765 -39.575 1.00 81.12 91 PHE A CA 1
ATOM 733 C C . PHE A 1 91 ? 20.347 5.847 -38.544 1.00 81.12 91 PHE A C 1
ATOM 735 O O . PHE A 1 91 ? 20.666 5.710 -37.370 1.00 81.12 91 PHE A O 1
ATOM 742 N N . THR A 1 92 ? 19.671 6.919 -38.956 1.00 81.44 92 THR A N 1
ATOM 743 C CA . THR A 1 92 ? 19.231 7.998 -38.047 1.00 81.44 92 THR A CA 1
ATOM 744 C C . THR A 1 92 ? 17.718 8.013 -37.890 1.00 81.44 92 THR A C 1
ATOM 746 O O . THR A 1 92 ? 17.189 8.075 -36.781 1.00 81.44 92 THR A O 1
ATOM 749 N N . SER A 1 93 ? 17.001 7.918 -39.006 1.00 85.06 93 SER A N 1
ATOM 750 C CA . SER A 1 93 ? 15.555 7.762 -39.033 1.00 85.06 93 SER A CA 1
ATOM 751 C C . SER A 1 93 ? 15.104 7.095 -40.328 1.00 85.06 93 SER A C 1
ATOM 753 O O . SER A 1 93 ? 15.811 7.125 -41.333 1.00 85.06 93 SER A O 1
ATOM 755 N N . GLY A 1 94 ? 13.913 6.511 -40.304 1.00 79.31 94 GLY A N 1
ATOM 756 C CA . GLY A 1 94 ? 13.275 5.874 -41.448 1.00 79.31 94 GLY A CA 1
ATOM 757 C C . GLY A 1 94 ? 11.763 5.855 -41.282 1.00 79.31 94 GLY A C 1
ATOM 758 O O . GLY A 1 94 ? 11.237 6.283 -40.255 1.00 79.31 94 GLY A O 1
ATOM 759 N N . TYR A 1 95 ? 11.054 5.360 -42.289 1.00 78.50 95 TYR A N 1
ATOM 760 C CA . TYR A 1 95 ? 9.606 5.190 -42.234 1.00 78.50 95 TYR A CA 1
ATOM 761 C C . TYR A 1 95 ? 9.263 3.729 -42.494 1.00 78.50 95 TYR A C 1
ATOM 763 O O . TYR A 1 95 ? 9.817 3.115 -43.403 1.00 78.50 95 TYR A O 1
ATOM 771 N N . ILE A 1 96 ? 8.353 3.187 -41.694 1.00 76.31 96 ILE A N 1
ATOM 772 C CA . ILE A 1 96 ? 7.754 1.871 -41.889 1.00 76.31 96 ILE A CA 1
ATOM 773 C C . ILE A 1 96 ? 6.293 2.097 -42.250 1.00 76.31 96 ILE A C 1
ATOM 775 O O . ILE A 1 96 ? 5.609 2.895 -41.611 1.00 76.31 96 ILE A O 1
ATOM 779 N N . VAL A 1 97 ? 5.817 1.400 -43.276 1.00 76.50 97 VAL A N 1
ATOM 780 C CA . VAL A 1 97 ? 4.400 1.390 -43.638 1.00 76.50 97 VAL A CA 1
ATOM 781 C C . VAL A 1 97 ? 3.816 0.051 -43.216 1.00 76.50 97 VAL A C 1
ATOM 783 O O . VAL A 1 97 ? 4.281 -0.994 -43.664 1.00 76.50 97 VAL A O 1
ATOM 786 N N . ILE A 1 98 ? 2.808 0.085 -42.350 1.00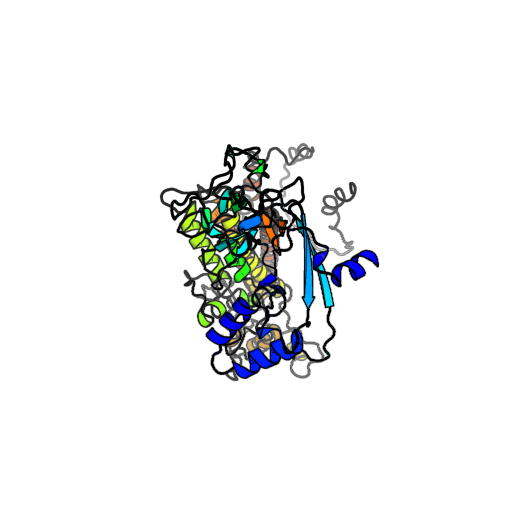 77.94 98 ILE A N 1
ATOM 787 C CA . ILE A 1 98 ? 2.025 -1.090 -41.969 1.00 77.94 98 ILE A CA 1
ATOM 788 C C . ILE A 1 98 ? 0.725 -1.055 -42.755 1.00 77.94 98 ILE A C 1
ATOM 790 O O . ILE A 1 98 ? 0.010 -0.054 -42.722 1.00 77.94 98 ILE A O 1
ATOM 794 N N . ALA A 1 99 ? 0.408 -2.157 -43.424 1.00 79.00 99 ALA A N 1
ATOM 795 C CA . ALA A 1 99 ? -0.890 -2.364 -44.043 1.00 79.00 99 ALA A CA 1
ATOM 796 C C . ALA A 1 99 ? -1.730 -3.299 -43.165 1.00 79.00 99 ALA A C 1
ATOM 798 O O . ALA A 1 99 ? -1.451 -4.492 -43.059 1.00 79.00 99 ALA A O 1
ATOM 799 N N . GLU A 1 100 ? -2.744 -2.744 -42.513 1.00 81.56 100 GLU A N 1
ATOM 800 C CA . GLU A 1 100 ? -3.699 -3.475 -41.684 1.00 81.56 100 GLU A CA 1
ATOM 801 C C . GLU A 1 100 ? -4.810 -4.070 -42.558 1.00 81.56 100 GLU A C 1
ATOM 803 O O . GLU A 1 100 ? -5.266 -3.427 -43.502 1.00 81.56 100 GLU A O 1
ATOM 808 N N . ASN A 1 101 ? -5.247 -5.295 -42.247 1.00 77.81 101 ASN A N 1
ATOM 809 C CA . ASN A 1 101 ? -6.258 -6.055 -43.000 1.00 77.81 101 ASN A CA 1
ATOM 810 C C . ASN A 1 101 ? -5.914 -6.322 -44.479 1.00 77.81 101 ASN A C 1
ATOM 812 O O . ASN A 1 101 ? -6.787 -6.693 -45.254 1.00 77.81 101 ASN A O 1
ATOM 816 N N . ASN A 1 102 ? -4.642 -6.202 -44.873 1.00 76.50 102 ASN A N 1
ATOM 817 C CA . ASN A 1 102 ? -4.182 -6.401 -46.253 1.00 76.50 102 ASN A CA 1
ATOM 818 C C . ASN A 1 102 ? -3.865 -7.872 -46.600 1.00 76.50 102 ASN A C 1
ATOM 820 O O . ASN A 1 102 ? -2.994 -8.148 -47.423 1.00 76.50 102 ASN A O 1
ATOM 824 N N . HIS A 1 103 ? -4.511 -8.824 -45.926 1.00 74.62 103 HIS A N 1
ATOM 825 C CA . HIS A 1 103 ? -4.295 -10.250 -46.161 1.00 74.62 103 HIS A CA 1
ATOM 826 C C . HIS A 1 103 ? -5.397 -10.815 -47.080 1.00 74.62 103 HIS A C 1
ATOM 828 O O . HIS A 1 103 ? -6.563 -10.501 -46.839 1.00 74.62 103 HIS A O 1
ATOM 834 N N . PRO A 1 104 ? -5.089 -11.672 -48.078 1.00 70.69 104 PRO A N 1
ATOM 835 C CA . PRO A 1 104 ? -6.084 -12.228 -49.010 1.00 70.69 104 PRO A CA 1
ATOM 836 C C . PRO A 1 104 ? -7.300 -12.877 -48.329 1.00 70.69 104 PRO A C 1
ATOM 838 O O . PRO A 1 104 ? -8.435 -12.701 -48.767 1.00 70.69 104 PRO A O 1
ATOM 841 N N . ASP A 1 105 ? -7.074 -13.562 -47.205 1.00 71.31 105 ASP A N 1
ATOM 842 C CA . ASP A 1 105 ? -8.128 -14.242 -46.434 1.00 71.31 105 ASP A CA 1
ATOM 843 C C . ASP A 1 105 ? -9.084 -13.282 -45.700 1.00 71.31 105 ASP A C 1
ATOM 845 O O . ASP A 1 105 ? -10.139 -13.700 -45.227 1.00 71.31 105 ASP A O 1
ATOM 849 N N . MET A 1 106 ? -8.736 -11.995 -45.600 1.00 71.75 106 MET A N 1
ATOM 850 C CA . MET A 1 106 ? -9.560 -10.969 -44.946 1.00 71.75 106 MET A CA 1
ATOM 851 C C . MET A 1 106 ? -10.663 -10.428 -45.873 1.00 71.75 106 MET A C 1
ATOM 853 O O . MET A 1 106 ? -11.496 -9.626 -45.447 1.00 71.75 106 MET A O 1
ATOM 857 N N . GLY A 1 107 ? -10.717 -10.890 -47.129 1.00 71.88 107 GLY A N 1
ATOM 858 C CA . GLY A 1 107 ? -11.779 -10.563 -48.077 1.00 71.88 107 GLY A CA 1
ATOM 859 C C . GLY A 1 107 ? -11.879 -9.061 -48.361 1.00 71.88 107 GLY A C 1
ATOM 860 O O . GLY A 1 107 ? -10.889 -8.411 -48.674 1.00 71.88 107 GLY A O 1
ATOM 861 N N . ALA A 1 108 ? -13.093 -8.507 -48.270 1.00 75.38 108 ALA A N 1
ATOM 862 C CA . ALA A 1 108 ? -13.384 -7.098 -48.563 1.00 75.38 108 ALA A CA 1
ATOM 863 C C . ALA A 1 108 ? -13.296 -6.172 -47.331 1.00 75.38 108 ALA A C 1
ATOM 865 O O . ALA A 1 108 ? -13.940 -5.120 -47.305 1.00 75.38 108 ALA A O 1
ATOM 866 N N . LEU A 1 109 ? -12.556 -6.564 -46.288 1.00 79.75 109 LEU A N 1
ATOM 867 C CA . LEU A 1 109 ? -12.322 -5.679 -45.149 1.00 79.75 109 LEU A CA 1
ATOM 868 C C . LEU A 1 109 ? -11.524 -4.438 -45.589 1.00 79.75 109 LEU A C 1
ATOM 870 O O . LEU A 1 109 ? -10.656 -4.532 -46.458 1.00 79.75 109 LEU A O 1
ATOM 874 N N . PRO A 1 110 ? -11.811 -3.256 -45.015 1.00 81.56 110 PRO A N 1
ATOM 875 C CA . PRO A 1 110 ? -11.088 -2.042 -45.362 1.00 81.56 110 PRO A CA 1
ATOM 876 C C . PRO A 1 110 ? -9.617 -2.164 -44.949 1.00 81.56 110 PRO A C 1
ATOM 878 O O . PRO A 1 110 ? -9.306 -2.442 -43.787 1.00 81.56 110 PRO A O 1
ATOM 881 N N . VAL A 1 111 ? -8.725 -1.928 -45.913 1.00 82.44 111 VAL A N 1
ATOM 882 C CA . VAL A 1 111 ? -7.277 -1.861 -45.693 1.00 82.44 111 VAL A CA 1
ATOM 883 C C . VAL A 1 111 ? -6.909 -0.470 -45.189 1.00 82.44 111 VAL A C 1
ATOM 885 O O . VAL A 1 111 ? -7.213 0.531 -45.840 1.00 82.44 111 VAL A O 1
ATOM 888 N N . SER A 1 112 ? -6.213 -0.412 -44.055 1.00 83.62 112 SER A N 1
ATOM 889 C CA . SER A 1 112 ? -5.688 0.832 -43.483 1.00 83.62 112 SER A CA 1
ATOM 890 C C . SER A 1 112 ? -4.169 0.848 -43.586 1.00 83.62 112 SER A C 1
ATOM 892 O O . SER A 1 112 ? -3.508 -0.126 -43.234 1.00 83.62 112 SER A O 1
ATOM 894 N N . LEU A 1 113 ? -3.601 1.956 -44.064 1.00 83.12 113 LEU A N 1
ATOM 895 C CA . LEU A 1 113 ? -2.153 2.151 -44.122 1.00 83.12 113 LEU A CA 1
ATOM 896 C C . LEU A 1 113 ? -1.705 3.074 -42.988 1.00 83.12 113 LEU A C 1
ATOM 898 O O . LEU A 1 113 ? -2.137 4.224 -42.913 1.00 83.12 113 LEU A O 1
ATOM 902 N N . HIS A 1 114 ? -0.789 2.592 -42.154 1.00 82.31 114 HIS A N 1
ATOM 903 C CA . HIS A 1 114 ? -0.169 3.360 -41.077 1.00 82.31 114 HIS A CA 1
ATOM 904 C C . HIS A 1 114 ? 1.285 3.646 -41.437 1.00 82.31 114 HIS A C 1
ATOM 906 O O . HIS A 1 114 ? 2.082 2.722 -41.586 1.00 82.31 114 HIS A O 1
ATOM 912 N N . VAL A 1 115 ? 1.646 4.922 -41.582 1.00 83.25 115 VAL A N 1
ATOM 913 C CA . VAL A 1 115 ? 3.033 5.340 -41.834 1.00 83.25 115 VAL A CA 1
ATOM 914 C C . VAL A 1 115 ? 3.661 5.767 -40.514 1.00 83.25 115 VAL A C 1
ATOM 916 O O . VAL A 1 115 ? 3.268 6.773 -39.928 1.00 83.25 115 VAL A O 1
ATOM 919 N N . ILE A 1 116 ? 4.648 5.008 -40.050 1.00 80.88 116 ILE A N 1
ATOM 920 C CA . ILE A 1 116 ? 5.305 5.193 -38.757 1.00 80.88 116 ILE A CA 1
ATOM 921 C C . ILE A 1 116 ? 6.739 5.644 -38.994 1.00 80.88 116 ILE A C 1
ATOM 923 O O . ILE A 1 116 ? 7.511 4.968 -39.671 1.00 80.88 116 ILE A O 1
ATOM 927 N N . LYS A 1 117 ? 7.114 6.786 -38.415 1.00 82.25 117 LYS A N 1
ATOM 928 C CA . LYS A 1 117 ? 8.504 7.240 -38.402 1.00 82.25 117 LYS A CA 1
ATOM 929 C C . LYS A 1 117 ? 9.266 6.507 -37.300 1.00 82.25 117 LYS A C 1
ATOM 931 O O . LYS A 1 117 ? 8.908 6.605 -36.131 1.00 82.25 117 LYS A O 1
ATOM 936 N N . VAL A 1 118 ? 10.339 5.823 -37.671 1.00 80.19 118 VAL A N 1
ATOM 937 C CA . VAL A 1 118 ? 11.308 5.222 -36.753 1.00 80.19 118 VAL A CA 1
ATOM 938 C C . VAL A 1 118 ? 12.500 6.163 -36.630 1.00 80.19 118 VAL A C 1
ATOM 940 O O . VAL A 1 118 ? 12.997 6.666 -37.635 1.00 80.19 118 VAL A O 1
ATOM 943 N N . VAL A 1 119 ? 12.966 6.405 -35.410 1.00 82.88 119 VAL A N 1
ATOM 944 C CA . VAL A 1 119 ? 14.158 7.212 -35.112 1.00 82.88 119 VAL A CA 1
ATOM 945 C C . VAL A 1 119 ? 15.120 6.386 -34.261 1.00 82.88 119 VAL A C 1
ATOM 947 O O . VAL A 1 119 ? 14.675 5.599 -33.426 1.00 82.88 119 VAL A O 1
ATOM 950 N N . LYS A 1 120 ? 16.433 6.537 -34.467 1.00 80.88 120 LYS A N 1
ATOM 951 C CA . LYS A 1 120 ? 17.475 5.891 -33.647 1.00 80.88 120 LYS A CA 1
ATOM 952 C C . LYS A 1 120 ? 17.703 6.693 -32.360 1.00 80.88 120 LYS A C 1
ATOM 954 O O . LYS A 1 120 ? 18.791 7.195 -32.102 1.00 80.88 120 LYS A O 1
ATOM 959 N N . GLU A 1 121 ? 16.646 6.845 -31.569 1.00 81.75 121 GLU A N 1
ATOM 960 C CA . GLU A 1 121 ? 16.679 7.511 -30.266 1.00 81.75 121 GLU A CA 1
ATOM 961 C C . GLU A 1 121 ? 16.357 6.502 -29.163 1.00 81.75 121 GLU A C 1
ATOM 963 O O . GLU A 1 121 ? 15.485 5.643 -29.313 1.00 81.75 121 GLU A O 1
ATOM 968 N N . LYS A 1 122 ? 17.069 6.595 -28.036 1.00 84.94 122 LYS A N 1
ATOM 969 C CA . LYS A 1 122 ? 16.826 5.720 -26.887 1.00 84.94 122 LYS A CA 1
ATOM 970 C C . LYS A 1 122 ? 15.546 6.159 -26.189 1.00 84.94 122 LYS A C 1
ATOM 972 O O . LYS A 1 122 ? 15.450 7.281 -25.694 1.00 84.94 122 LYS A O 1
ATOM 977 N N . ILE A 1 123 ? 14.573 5.260 -26.110 1.00 85.56 123 ILE A N 1
ATOM 978 C CA . ILE A 1 123 ? 13.332 5.500 -25.375 1.00 85.56 123 ILE A CA 1
ATOM 979 C C . ILE A 1 123 ? 13.661 5.569 -23.886 1.00 85.56 123 ILE A C 1
ATOM 981 O O . ILE A 1 123 ? 14.170 4.600 -23.331 1.00 85.56 123 ILE A O 1
ATOM 985 N N . ARG A 1 124 ? 13.335 6.682 -23.227 1.00 88.06 124 ARG A N 1
ATOM 986 C CA . ARG A 1 124 ? 13.479 6.819 -21.769 1.00 88.06 124 ARG A CA 1
ATOM 987 C C . ARG A 1 124 ? 12.655 5.777 -21.013 1.00 88.06 124 ARG A C 1
ATOM 989 O O . ARG A 1 124 ? 13.148 5.182 -20.074 1.00 88.06 124 ARG A O 1
ATOM 996 N N . GLY A 1 125 ? 11.397 5.586 -21.411 1.00 88.44 125 GLY A N 1
ATOM 997 C CA . GLY A 1 125 ? 10.448 4.745 -20.684 1.00 88.44 125 GLY A CA 1
ATOM 998 C C . GLY A 1 125 ? 10.045 5.320 -19.320 1.00 88.44 125 GLY A C 1
ATOM 999 O O . GLY A 1 125 ? 10.235 6.508 -19.031 1.00 88.44 125 GLY A O 1
ATOM 1000 N N . ALA A 1 126 ? 9.444 4.454 -18.512 1.00 91.81 126 ALA A N 1
ATOM 1001 C CA . ALA A 1 126 ? 9.068 4.641 -17.119 1.00 91.81 126 ALA A CA 1
ATOM 1002 C C . ALA A 1 126 ? 9.236 3.310 -16.368 1.00 91.81 126 ALA A C 1
ATOM 1004 O O . ALA A 1 126 ? 9.290 2.239 -16.980 1.00 91.81 126 ALA A O 1
ATOM 1005 N N . ILE A 1 127 ? 9.285 3.368 -15.042 1.00 94.75 127 ILE A N 1
ATOM 1006 C CA . ILE A 1 127 ? 9.285 2.175 -14.193 1.00 94.75 127 ILE A CA 1
ATOM 1007 C C . ILE A 1 127 ? 7.835 1.825 -13.854 1.00 94.75 127 ILE A C 1
ATOM 1009 O O . ILE A 1 127 ? 7.041 2.687 -13.477 1.00 94.75 127 ILE A O 1
ATOM 1013 N N . LYS A 1 128 ? 7.483 0.548 -13.986 1.00 93.81 128 LYS A N 1
ATOM 1014 C CA . LYS A 1 128 ? 6.187 -0.002 -13.594 1.00 93.81 128 LYS A CA 1
ATOM 1015 C C . LYS A 1 128 ? 6.355 -0.900 -12.377 1.00 93.81 128 LYS A C 1
ATOM 1017 O O . LYS A 1 128 ? 7.180 -1.809 -12.386 1.00 93.81 128 LYS A O 1
ATOM 1022 N N . THR A 1 129 ? 5.569 -0.628 -11.341 1.00 91.88 129 THR A N 1
ATOM 1023 C CA . THR A 1 129 ? 5.451 -1.457 -10.139 1.00 91.88 129 THR A CA 1
ATOM 1024 C C . THR A 1 129 ? 4.440 -2.565 -10.394 1.00 91.88 129 THR A C 1
ATOM 1026 O O . THR A 1 129 ? 3.292 -2.289 -10.740 1.00 91.88 129 THR A O 1
ATOM 1029 N N . VAL A 1 130 ? 4.863 -3.812 -10.225 1.00 90.94 130 VAL A N 1
ATOM 1030 C CA . VAL A 1 130 ? 4.021 -5.001 -10.341 1.00 90.94 130 VAL A CA 1
ATOM 1031 C C . VAL A 1 130 ? 3.960 -5.664 -8.972 1.00 90.94 130 VAL A C 1
ATOM 1033 O O . VAL A 1 130 ? 4.983 -6.086 -8.420 1.00 90.94 130 VAL A O 1
ATOM 1036 N N . PHE A 1 131 ? 2.754 -5.718 -8.419 1.00 87.50 131 PHE A N 1
ATOM 1037 C CA . PHE A 1 131 ? 2.477 -6.337 -7.130 1.00 87.50 131 PHE A CA 1
ATOM 1038 C C . PHE A 1 131 ? 2.060 -7.797 -7.311 1.00 87.50 131 PHE A C 1
ATOM 1040 O O . PHE A 1 131 ? 1.597 -8.196 -8.378 1.00 87.50 131 PHE A O 1
ATOM 1047 N N . SER A 1 132 ? 2.265 -8.592 -6.265 1.00 84.81 132 SER A N 1
ATOM 1048 C CA . SER A 1 132 ? 1.774 -9.967 -6.190 1.00 84.81 132 SER A CA 1
ATOM 1049 C C . SER A 1 132 ? 0.251 -9.982 -6.046 1.00 84.81 132 SER A C 1
ATOM 1051 O O . SER A 1 132 ? -0.316 -9.082 -5.427 1.00 84.81 132 SER A O 1
ATOM 1053 N N . ASP A 1 133 ? -0.403 -11.035 -6.540 1.00 80.62 133 ASP A N 1
ATOM 1054 C CA . ASP A 1 133 ? -1.835 -11.259 -6.291 1.00 80.62 133 ASP A CA 1
ATOM 1055 C C . ASP A 1 133 ? -2.118 -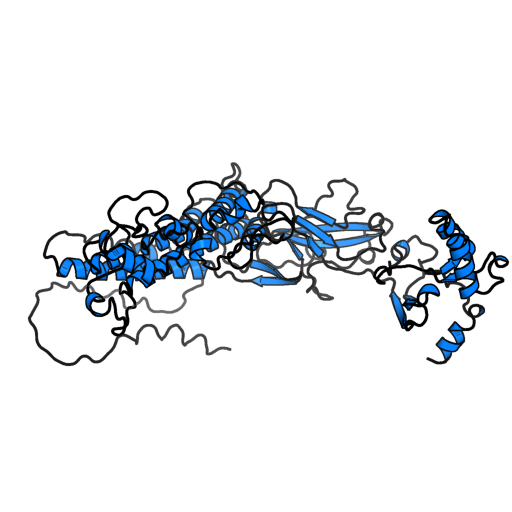11.503 -4.796 1.00 80.62 133 ASP A C 1
ATOM 1057 O O . ASP A 1 133 ? -3.226 -11.275 -4.312 1.00 80.62 133 ASP A O 1
ATOM 1061 N N . ASN A 1 134 ? -1.111 -11.966 -4.045 1.00 84.81 134 ASN A N 1
ATOM 1062 C CA . ASN A 1 134 ? -1.192 -12.084 -2.596 1.00 84.81 134 ASN A CA 1
ATOM 1063 C C . ASN A 1 134 ? -0.941 -10.718 -1.941 1.00 84.81 134 ASN A C 1
ATOM 1065 O O . ASN A 1 134 ? 0.191 -10.239 -1.895 1.00 84.81 134 ASN A O 1
ATOM 1069 N N . VAL A 1 135 ? -1.989 -10.143 -1.348 1.00 84.25 135 VAL A N 1
ATOM 1070 C CA . VAL A 1 135 ? -1.940 -8.849 -0.644 1.00 84.25 135 VAL A CA 1
ATOM 1071 C C . VAL A 1 135 ? -0.943 -8.802 0.514 1.00 84.25 135 VAL A C 1
ATOM 1073 O O . VAL A 1 135 ? -0.487 -7.720 0.864 1.00 84.25 135 VAL A O 1
ATOM 1076 N N . PHE A 1 136 ? -0.589 -9.945 1.111 1.00 87.94 136 PHE A N 1
ATOM 1077 C CA . PHE A 1 136 ? 0.379 -10.017 2.208 1.00 87.94 136 PHE A CA 1
ATOM 1078 C C . PHE A 1 136 ? 1.820 -10.219 1.735 1.00 87.94 136 PHE A C 1
ATOM 1080 O O . PHE A 1 136 ? 2.727 -10.257 2.568 1.00 87.94 136 PHE A O 1
ATOM 1087 N N . ASP A 1 137 ? 2.044 -10.364 0.427 1.00 86.56 137 ASP A N 1
ATOM 1088 C CA . ASP A 1 137 ? 3.370 -10.613 -0.121 1.00 86.56 137 ASP A CA 1
ATOM 1089 C C . ASP A 1 137 ? 4.293 -9.399 0.068 1.00 86.56 137 ASP A C 1
ATOM 1091 O O . ASP A 1 137 ? 4.000 -8.253 -0.297 1.00 86.56 137 ASP A O 1
ATOM 1095 N N . GLU A 1 138 ? 5.455 -9.668 0.652 1.00 84.62 138 GLU A N 1
ATOM 1096 C CA . GLU A 1 138 ? 6.510 -8.677 0.835 1.00 84.62 138 GLU A CA 1
ATOM 1097 C C . GLU A 1 138 ? 7.225 -8.386 -0.487 1.00 84.62 138 GLU A C 1
ATOM 1099 O O . GLU A 1 138 ? 7.762 -7.287 -0.658 1.00 84.62 138 GLU A O 1
ATOM 1104 N N . LYS A 1 139 ? 7.170 -9.317 -1.447 1.00 86.94 139 LYS A N 1
ATOM 1105 C CA . LYS A 1 139 ? 7.801 -9.163 -2.753 1.00 86.94 139 LYS A CA 1
ATOM 1106 C C . LYS A 1 139 ? 7.060 -8.147 -3.622 1.00 86.94 139 LYS A C 1
ATOM 1108 O O . LYS A 1 139 ? 5.840 -8.182 -3.766 1.00 86.94 139 LYS A O 1
ATOM 1113 N N . MET A 1 140 ? 7.827 -7.291 -4.291 1.00 89.38 140 MET A N 1
ATOM 1114 C CA . MET A 1 140 ? 7.348 -6.533 -5.448 1.00 89.38 140 MET A CA 1
ATOM 1115 C C . MET A 1 140 ? 8.332 -6.655 -6.604 1.00 89.38 140 MET A C 1
ATOM 1117 O O . MET A 1 140 ? 9.528 -6.864 -6.389 1.00 89.38 140 MET A O 1
ATOM 1121 N N . THR A 1 141 ? 7.840 -6.458 -7.822 1.00 92.50 141 THR A N 1
ATOM 1122 C CA . THR A 1 141 ? 8.685 -6.385 -9.016 1.00 92.50 141 THR A CA 1
ATOM 1123 C C . THR A 1 141 ? 8.616 -4.984 -9.610 1.00 92.50 141 THR A C 1
ATOM 1125 O O . THR A 1 141 ? 7.540 -4.405 -9.737 1.00 92.50 141 THR A O 1
ATOM 1128 N N . LEU A 1 142 ? 9.764 -4.430 -9.982 1.00 93.56 142 LEU A N 1
ATOM 1129 C CA . LEU A 1 142 ? 9.874 -3.208 -10.767 1.00 93.56 142 LEU A CA 1
ATOM 1130 C C . LEU A 1 142 ? 10.317 -3.591 -12.173 1.00 93.56 142 LEU A C 1
ATOM 1132 O O . LEU A 1 142 ? 11.294 -4.315 -12.338 1.00 93.56 142 LEU A O 1
ATOM 1136 N N . ARG A 1 143 ? 9.611 -3.106 -13.191 1.00 94.06 143 ARG A N 1
ATOM 1137 C CA . ARG A 1 143 ? 9.900 -3.406 -14.596 1.00 94.06 143 ARG A CA 1
ATOM 1138 C C . ARG A 1 143 ? 10.062 -2.125 -15.398 1.00 94.06 143 ARG A C 1
ATOM 1140 O O . ARG A 1 143 ? 9.277 -1.190 -15.246 1.00 94.06 143 ARG A O 1
ATOM 1147 N N . HIS A 1 144 ? 11.048 -2.090 -16.286 1.00 93.25 144 HIS A N 1
ATOM 1148 C CA . HIS A 1 144 ? 11.151 -1.029 -17.278 1.00 93.25 144 HIS A CA 1
ATOM 1149 C C . HIS A 1 144 ? 10.044 -1.165 -18.335 1.00 93.25 144 HIS A C 1
ATOM 1151 O O . HIS A 1 144 ? 9.837 -2.233 -18.896 1.00 93.25 144 HIS A O 1
ATOM 1157 N N . SER A 1 145 ? 9.345 -0.079 -18.661 1.00 90.31 145 SER A N 1
ATOM 1158 C CA . SER A 1 145 ? 8.169 -0.105 -19.551 1.00 90.31 145 SER A CA 1
ATOM 1159 C C . SER A 1 145 ? 8.443 -0.404 -21.033 1.00 90.31 145 SER A C 1
ATOM 1161 O O . SER A 1 145 ? 7.501 -0.499 -21.807 1.00 90.31 145 SER A O 1
ATOM 1163 N N . ALA A 1 146 ? 9.707 -0.410 -21.457 1.00 87.00 146 ALA A N 1
ATOM 1164 C CA . ALA A 1 146 ? 10.066 -0.553 -22.869 1.00 87.00 146 ALA A CA 1
ATOM 1165 C C . ALA A 1 146 ? 10.322 -2.020 -23.227 1.00 87.00 146 ALA A C 1
ATOM 1167 O O . ALA A 1 146 ? 10.921 -2.743 -22.440 1.00 87.00 146 ALA A O 1
ATOM 1168 N N . ASP A 1 147 ? 9.938 -2.413 -24.442 1.00 80.31 147 ASP A N 1
ATOM 1169 C CA . ASP A 1 147 ? 10.046 -3.801 -24.917 1.00 80.31 147 ASP A CA 1
ATOM 1170 C C . ASP A 1 147 ? 11.420 -4.150 -25.514 1.00 80.31 147 ASP A C 1
ATOM 1172 O O . ASP A 1 147 ? 11.691 -5.311 -25.814 1.00 80.31 147 ASP A O 1
ATOM 1176 N N . PHE A 1 148 ? 12.284 -3.151 -25.736 1.00 83.19 148 PHE A N 1
ATOM 1177 C CA . PHE A 1 148 ? 13.667 -3.311 -26.221 1.00 83.19 148 PHE A CA 1
ATOM 1178 C C . PHE A 1 148 ? 13.831 -4.170 -27.477 1.00 83.19 148 PHE A C 1
ATOM 1180 O O . PHE A 1 148 ? 14.834 -4.859 -27.657 1.00 83.19 148 PHE A O 1
ATOM 1187 N N . GLY A 1 149 ? 12.827 -4.171 -28.348 1.00 74.69 149 GLY A N 1
ATOM 1188 C CA . GLY A 1 149 ? 12.877 -5.001 -29.540 1.00 74.69 149 GLY A CA 1
ATOM 1189 C C . GLY A 1 149 ? 12.844 -6.503 -29.261 1.00 74.69 149 GLY A C 1
ATOM 1190 O O . GLY A 1 149 ? 13.363 -7.274 -30.065 1.00 74.69 149 GLY A O 1
ATOM 1191 N N . ALA A 1 150 ? 12.279 -6.901 -28.116 1.00 74.12 150 ALA A N 1
ATOM 1192 C CA . ALA A 1 150 ? 12.320 -8.256 -27.573 1.00 74.12 150 ALA A CA 1
ATOM 1193 C C . ALA A 1 150 ? 13.745 -8.798 -27.350 1.00 74.12 150 ALA A C 1
ATOM 1195 O O . ALA A 1 150 ? 13.935 -10.010 -27.271 1.00 74.12 150 ALA A O 1
ATOM 1196 N N . ASN A 1 151 ? 14.742 -7.914 -27.224 1.00 82.75 151 ASN A N 1
ATOM 1197 C CA . ASN A 1 151 ? 16.125 -8.301 -26.965 1.00 82.75 151 ASN A CA 1
ATOM 1198 C C . ASN A 1 151 ? 16.740 -7.540 -25.770 1.00 82.75 151 ASN A C 1
ATOM 1200 O O . ASN A 1 151 ? 17.727 -6.819 -25.927 1.00 82.75 151 ASN A O 1
ATOM 1204 N N . PRO A 1 152 ? 16.168 -7.676 -24.556 1.00 86.69 152 PRO A N 1
ATOM 1205 C CA . PRO A 1 152 ? 16.711 -7.033 -23.358 1.00 86.69 152 PRO A CA 1
ATOM 1206 C C . PRO A 1 152 ? 18.077 -7.604 -22.945 1.00 86.69 152 PRO A C 1
ATOM 1208 O O . PRO A 1 152 ? 18.833 -6.918 -22.266 1.00 86.69 152 PRO A O 1
ATOM 1211 N N . ASN A 1 153 ? 18.415 -8.825 -23.375 1.00 88.44 153 ASN A N 1
ATOM 1212 C CA . ASN A 1 153 ? 19.648 -9.527 -22.999 1.00 88.44 153 ASN A CA 1
ATOM 1213 C C . ASN A 1 153 ? 20.920 -8.903 -23.590 1.00 88.44 153 ASN A C 1
ATOM 1215 O O . ASN A 1 153 ? 22.012 -9.173 -23.102 1.00 88.44 153 ASN A O 1
ATOM 1219 N N . ASP A 1 154 ? 20.794 -8.061 -24.617 1.00 89.81 154 ASP A N 1
ATOM 1220 C CA . ASP A 1 154 ? 21.918 -7.294 -25.166 1.00 89.81 154 ASP A CA 1
ATOM 1221 C C . ASP A 1 154 ? 22.097 -5.927 -24.487 1.00 89.81 154 ASP A C 1
ATOM 1223 O O . ASP A 1 154 ? 23.016 -5.166 -24.810 1.00 89.81 154 ASP A O 1
ATOM 1227 N N . LEU A 1 155 ? 21.231 -5.608 -23.523 1.00 91.75 155 LEU A N 1
ATOM 1228 C CA . LEU A 1 155 ? 21.247 -4.354 -22.790 1.00 91.75 155 LEU A CA 1
ATOM 1229 C C . LEU A 1 155 ? 21.724 -4.560 -21.358 1.00 91.75 155 LEU A C 1
ATOM 1231 O O . LEU A 1 155 ? 21.4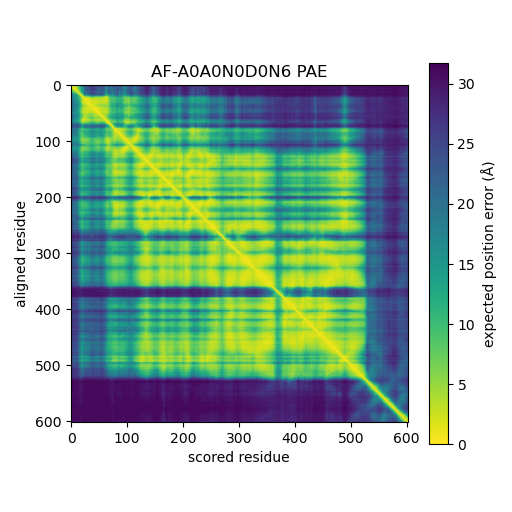24 -5.559 -20.710 1.00 91.75 155 LEU A O 1
ATOM 1235 N N . ILE A 1 156 ? 22.439 -3.559 -20.863 1.00 93.44 156 ILE A N 1
ATOM 1236 C CA . ILE A 1 156 ? 22.867 -3.448 -19.475 1.00 93.44 156 ILE A CA 1
ATOM 1237 C C . ILE A 1 156 ? 21.994 -2.402 -18.799 1.00 93.44 156 ILE A C 1
ATOM 1239 O O . ILE A 1 156 ? 21.935 -1.256 -19.255 1.00 93.44 156 ILE A O 1
ATOM 1243 N N . PHE A 1 157 ? 21.337 -2.796 -17.713 1.00 94.44 157 PHE A N 1
ATOM 1244 C CA . PHE A 1 157 ? 20.473 -1.946 -16.907 1.00 94.44 157 PHE A CA 1
ATOM 1245 C C . PHE A 1 157 ? 21.166 -1.562 -15.610 1.00 94.44 157 PHE A C 1
ATOM 1247 O O . PHE A 1 157 ? 21.738 -2.399 -14.921 1.00 94.44 157 PHE A O 1
ATOM 1254 N N . GLN A 1 158 ? 21.062 -0.287 -15.249 1.00 93.06 158 GLN A N 1
ATOM 1255 C CA . GLN A 1 158 ? 21.578 0.216 -13.987 1.00 93.06 158 GLN A CA 1
ATOM 1256 C C . GLN A 1 158 ? 20.434 0.776 -13.151 1.00 93.06 158 GLN A C 1
ATOM 1258 O O . GLN A 1 158 ? 19.893 1.843 -13.455 1.00 93.06 158 GLN A O 1
ATOM 1263 N N . TRP A 1 159 ? 20.089 0.051 -12.091 1.00 94.38 159 TRP A 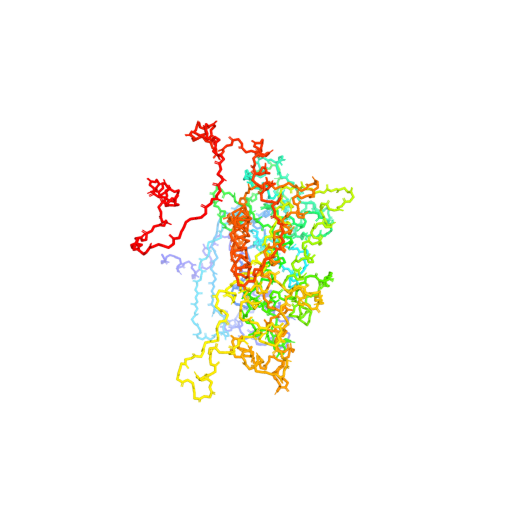N 1
ATOM 1264 C CA . TRP A 1 159 ? 19.055 0.426 -11.136 1.00 94.38 159 TRP A CA 1
ATOM 1265 C C . TRP A 1 159 ? 19.677 1.158 -9.954 1.00 94.38 159 TRP A C 1
ATOM 1267 O O . TRP A 1 159 ? 20.587 0.652 -9.299 1.00 94.38 159 TRP A O 1
ATOM 1277 N N . TRP A 1 160 ? 19.174 2.355 -9.683 1.00 94.56 160 TRP A N 1
ATOM 1278 C CA . TRP A 1 160 ? 19.569 3.177 -8.549 1.00 94.56 160 TRP A CA 1
ATOM 1279 C C . TRP A 1 160 ? 18.382 3.367 -7.627 1.00 94.56 160 TRP A C 1
ATOM 1281 O O . TRP A 1 160 ? 17.266 3.600 -8.092 1.00 94.56 160 TRP A O 1
ATOM 1291 N N . TYR A 1 161 ? 18.628 3.303 -6.327 1.00 93.69 161 TYR A N 1
ATOM 1292 C CA . TYR A 1 161 ? 17.589 3.453 -5.327 1.00 93.69 161 TYR A CA 1
ATOM 1293 C C . TYR A 1 161 ? 18.086 4.205 -4.103 1.00 93.69 161 TYR A C 1
ATOM 1295 O O . TYR A 1 161 ? 19.285 4.295 -3.838 1.00 93.69 161 TYR 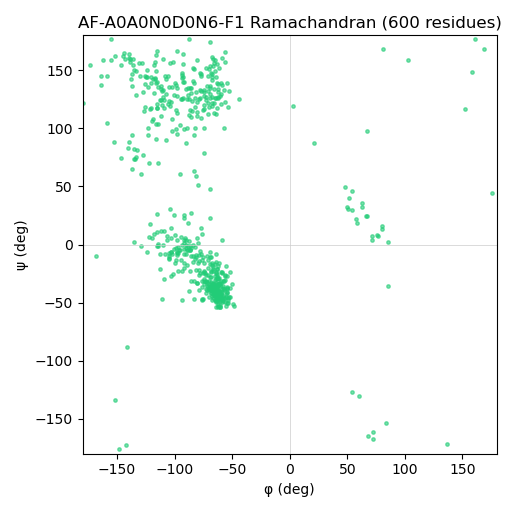A O 1
ATOM 1303 N N . ARG A 1 162 ? 17.140 4.751 -3.352 1.00 92.25 162 ARG A N 1
ATOM 1304 C CA . ARG A 1 162 ? 17.356 5.242 -1.995 1.00 92.25 162 ARG A CA 1
ATOM 1305 C C . ARG A 1 162 ? 16.057 5.129 -1.212 1.00 92.25 162 ARG A C 1
ATOM 1307 O O . ARG A 1 162 ? 14.978 5.036 -1.802 1.00 92.25 162 ARG A O 1
ATOM 1314 N N . GLU A 1 163 ? 16.181 5.183 0.104 1.00 91.56 163 GLU A N 1
ATOM 1315 C CA . GLU A 1 163 ? 15.032 5.329 0.990 1.00 91.56 163 GLU A CA 1
ATOM 1316 C C . GLU A 1 163 ? 14.328 6.670 0.726 1.00 91.56 163 GLU A C 1
ATOM 1318 O O . GLU A 1 163 ? 14.990 7.696 0.535 1.00 91.56 163 GLU A O 1
ATOM 1323 N N . GLU A 1 164 ? 12.995 6.673 0.733 1.00 90.56 164 GLU A N 1
ATOM 1324 C CA . GLU A 1 164 ? 12.222 7.911 0.741 1.00 90.56 164 GLU A CA 1
ATOM 1325 C C . GLU A 1 164 ? 12.286 8.550 2.134 1.00 90.56 164 GLU A C 1
ATOM 1327 O O . GLU A 1 164 ? 11.600 8.153 3.082 1.00 90.56 164 GLU A O 1
ATOM 1332 N N . ASP A 1 165 ? 13.146 9.558 2.257 1.00 85.88 165 ASP A N 1
ATOM 1333 C CA . ASP A 1 165 ? 13.426 10.276 3.498 1.00 85.88 165 ASP A CA 1
ATOM 1334 C C . ASP A 1 165 ? 12.679 11.621 3.615 1.00 85.88 165 ASP A C 1
ATOM 1336 O O . ASP A 1 165 ? 12.886 12.370 4.574 1.00 85.88 165 ASP A O 1
ATOM 1340 N N . GLY A 1 166 ? 11.747 11.911 2.699 1.00 83.88 166 GLY A N 1
ATOM 1341 C CA . GLY A 1 166 ? 10.996 13.167 2.658 1.00 83.88 166 GLY A CA 1
ATOM 1342 C C . GLY A 1 166 ? 11.806 14.338 2.107 1.00 83.88 166 GLY A C 1
ATOM 1343 O O . GLY A 1 166 ? 11.350 15.480 2.165 1.00 83.88 166 GLY A O 1
ATOM 1344 N N . THR A 1 167 ? 13.013 14.082 1.594 1.00 86.75 167 THR A N 1
ATOM 1345 C CA . THR A 1 167 ? 13.818 15.079 0.893 1.00 86.75 167 THR A CA 1
ATOM 1346 C C . THR A 1 167 ? 13.894 14.734 -0.581 1.00 86.75 167 THR A C 1
ATOM 1348 O O . THR A 1 167 ? 14.195 13.598 -0.942 1.00 86.75 167 THR A O 1
ATOM 1351 N N . ASP A 1 168 ? 13.680 15.712 -1.455 1.00 86.19 168 ASP A N 1
ATOM 1352 C CA . ASP A 1 168 ? 13.932 15.520 -2.879 1.00 86.19 168 ASP A CA 1
ATOM 1353 C C . ASP A 1 168 ? 15.438 15.599 -3.155 1.00 86.19 168 ASP A C 1
ATOM 1355 O O . ASP A 1 168 ? 16.135 16.515 -2.706 1.00 86.19 168 ASP A O 1
ATOM 1359 N N . GLN A 1 169 ? 15.951 14.632 -3.916 1.00 90.94 169 GLN A N 1
ATOM 1360 C CA . GLN A 1 169 ? 17.348 14.601 -4.340 1.00 90.94 169 GLN A CA 1
ATOM 1361 C C . GLN A 1 169 ? 17.440 14.645 -5.869 1.00 90.94 169 GLN A C 1
ATOM 1363 O O . GLN A 1 169 ? 16.625 14.014 -6.549 1.00 90.94 169 GLN A O 1
ATOM 1368 N N . PRO A 1 170 ? 18.444 15.351 -6.424 1.00 90.81 170 PRO A N 1
ATOM 1369 C CA . PRO A 1 170 ? 18.767 15.283 -7.844 1.00 90.81 170 PRO A CA 1
ATOM 1370 C C . PRO A 1 170 ? 19.046 13.850 -8.310 1.00 90.81 170 PRO A C 1
ATOM 1372 O O . PRO A 1 170 ? 19.300 12.953 -7.502 1.00 90.81 170 PRO A O 1
ATOM 1375 N N . THR A 1 171 ? 19.053 13.649 -9.627 1.00 90.94 171 THR A N 1
ATOM 1376 C CA . THR A 1 171 ? 19.372 12.354 -10.238 1.00 90.94 171 THR A CA 1
ATOM 1377 C C . THR A 1 171 ? 20.751 11.827 -9.814 1.00 90.94 171 THR A C 1
ATOM 1379 O O . THR A 1 171 ? 21.638 12.620 -9.470 1.00 90.94 171 THR A O 1
ATOM 1382 N N . PRO A 1 172 ? 20.973 10.499 -9.899 1.00 91.19 172 PRO A N 1
ATOM 1383 C CA . PRO A 1 172 ? 22.238 9.877 -9.498 1.00 91.19 172 PRO A CA 1
ATOM 1384 C C . PRO A 1 172 ? 23.476 10.445 -10.204 1.00 91.19 172 PRO A C 1
ATOM 1386 O O . PRO A 1 172 ? 24.565 10.420 -9.650 1.00 91.19 172 PRO A O 1
ATOM 1389 N N . GLU A 1 173 ? 23.319 11.002 -11.405 1.00 88.56 173 GLU A N 1
ATOM 1390 C CA . GLU A 1 173 ? 24.404 11.659 -12.143 1.00 88.56 173 GLU A CA 1
ATOM 1391 C C . GLU A 1 173 ? 24.915 12.945 -11.469 1.00 88.56 173 GLU A C 1
ATOM 1393 O O . GLU A 1 173 ? 26.105 13.238 -11.526 1.00 88.56 173 GLU A O 1
ATOM 1398 N N . ILE A 1 174 ? 24.034 13.704 -10.809 1.00 89.62 174 ILE A N 1
ATOM 1399 C CA . ILE A 1 174 ? 24.383 14.982 -10.170 1.00 89.62 174 ILE A CA 1
ATOM 1400 C C . ILE A 1 174 ? 24.890 14.753 -8.741 1.00 89.62 174 ILE A C 1
ATOM 1402 O O . ILE A 1 174 ? 25.820 15.426 -8.299 1.00 89.62 174 ILE A O 1
ATOM 1406 N N . LYS A 1 175 ? 24.262 13.827 -8.002 1.00 91.31 175 LYS A N 1
ATOM 1407 C CA . LYS A 1 175 ? 24.609 13.501 -6.607 1.00 91.31 175 LYS A CA 1
ATOM 1408 C C . LYS A 1 175 ? 24.655 11.987 -6.371 1.00 91.31 175 LYS A C 1
ATOM 1410 O O . LYS A 1 175 ? 23.749 11.450 -5.731 1.00 91.31 175 LYS A O 1
ATOM 1415 N N . PRO A 1 176 ? 25.682 11.279 -6.866 1.00 89.44 176 PRO A N 1
ATOM 1416 C CA . PRO A 1 176 ? 25.768 9.823 -6.738 1.00 89.44 176 PRO A CA 1
ATOM 1417 C C . PRO A 1 176 ? 25.886 9.348 -5.282 1.00 89.44 176 PRO A C 1
ATOM 1419 O O . PRO A 1 176 ? 25.470 8.241 -4.972 1.00 89.44 176 PRO A O 1
ATOM 1422 N N . ASP A 1 177 ? 26.383 10.187 -4.366 1.00 93.06 177 ASP A N 1
ATOM 1423 C CA . ASP A 1 177 ? 26.529 9.888 -2.933 1.00 93.06 177 ASP A CA 1
ATOM 1424 C C . ASP A 1 177 ? 25.195 9.675 -2.197 1.00 93.06 177 ASP A C 1
ATOM 1426 O O . ASP A 1 177 ? 25.175 9.140 -1.089 1.00 93.06 177 ASP A O 1
ATOM 1430 N N . LYS A 1 178 ? 24.080 10.112 -2.795 1.00 92.25 178 LYS A N 1
ATOM 1431 C CA . LYS A 1 178 ? 22.727 9.985 -2.231 1.00 92.25 178 LYS A CA 1
ATOM 1432 C C . LYS A 1 178 ? 21.964 8.761 -2.712 1.00 92.25 178 LYS A C 1
ATOM 1434 O O . LYS A 1 178 ? 20.858 8.526 -2.231 1.00 92.25 178 LYS A O 1
ATOM 1439 N N . TRP A 1 179 ? 22.533 8.002 -3.641 1.00 93.69 179 TRP A N 1
ATOM 1440 C CA . TRP A 1 179 ? 21.878 6.863 -4.261 1.00 93.69 179 TRP A CA 1
ATOM 1441 C C . TRP A 1 179 ? 22.743 5.614 -4.124 1.00 93.69 179 TRP A C 1
ATOM 1443 O O . TRP A 1 179 ? 23.969 5.667 -4.179 1.00 93.69 179 TRP A O 1
ATOM 1453 N N . LEU A 1 180 ? 22.089 4.472 -3.963 1.00 92.19 180 LEU A N 1
ATOM 1454 C CA . LEU A 1 180 ? 22.714 3.160 -3.946 1.00 92.19 180 LEU A CA 1
ATOM 1455 C C . LEU A 1 180 ? 22.415 2.450 -5.262 1.00 92.19 180 LEU A C 1
ATOM 1457 O O . LEU A 1 180 ? 21.329 2.592 -5.823 1.00 92.19 180 LEU A O 1
ATOM 1461 N N . ILE A 1 181 ? 23.373 1.669 -5.751 1.00 91.19 181 ILE A N 1
ATOM 1462 C CA . ILE A 1 181 ? 23.152 0.786 -6.896 1.00 91.19 181 ILE A CA 1
ATOM 1463 C C . ILE A 1 181 ? 22.477 -0.482 -6.376 1.00 91.19 181 ILE A C 1
ATOM 1465 O O . ILE A 1 181 ? 22.920 -1.067 -5.385 1.00 91.19 181 ILE A O 1
ATOM 1469 N N . PHE A 1 182 ? 21.393 -0.894 -7.026 1.00 90.06 182 PHE A N 1
ATOM 1470 C CA . PHE A 1 182 ? 20.750 -2.162 -6.716 1.00 90.06 182 PHE A CA 1
ATOM 1471 C C . PHE A 1 182 ? 21.671 -3.310 -7.164 1.00 90.06 182 PHE A C 1
ATOM 1473 O O . PHE A 1 182 ? 22.104 -3.308 -8.318 1.00 90.06 182 PHE A O 1
ATOM 1480 N N . PRO A 1 183 ? 22.014 -4.257 -6.274 1.00 88.06 183 PRO A N 1
ATOM 1481 C CA . PRO A 1 183 ? 22.956 -5.318 -6.604 1.00 88.06 183 PRO A CA 1
ATOM 1482 C C . PRO A 1 183 ? 22.365 -6.262 -7.653 1.00 88.06 183 PRO A C 1
ATOM 1484 O O . PRO A 1 183 ? 21.184 -6.599 -7.587 1.00 88.06 183 PRO A O 1
ATOM 1487 N N . ASP A 1 184 ? 23.199 -6.713 -8.588 1.00 85.94 184 ASP A N 1
ATOM 1488 C CA . ASP A 1 184 ? 22.847 -7.777 -9.527 1.00 85.94 184 ASP A CA 1
ATOM 1489 C C . ASP A 1 184 ? 23.006 -9.147 -8.837 1.00 85.94 184 ASP A C 1
ATOM 1491 O O . ASP A 1 184 ? 24.136 -9.516 -8.497 1.00 85.94 184 ASP A O 1
ATOM 1495 N N . PRO A 1 185 ? 21.914 -9.903 -8.606 1.00 79.31 185 PRO A N 1
ATOM 1496 C CA . PRO A 1 185 ? 21.984 -11.221 -7.980 1.00 79.31 185 PRO A CA 1
ATOM 1497 C C . PRO A 1 185 ? 22.769 -12.245 -8.806 1.00 79.31 185 PRO A C 1
ATOM 1499 O O . PRO A 1 185 ? 23.360 -13.157 -8.229 1.00 79.31 185 PRO A O 1
ATOM 1502 N N . ASP A 1 186 ? 22.781 -12.093 -10.133 1.00 82.81 186 ASP A N 1
ATOM 1503 C CA . ASP A 1 186 ? 23.386 -13.049 -11.060 1.00 82.81 186 ASP A CA 1
ATOM 1504 C C . ASP A 1 186 ? 24.855 -12.715 -11.371 1.00 82.81 186 ASP A C 1
ATOM 1506 O O . ASP A 1 186 ? 25.557 -13.514 -11.993 1.00 82.81 186 ASP A O 1
ATOM 1510 N N . GLY A 1 187 ? 25.342 -11.551 -10.919 1.00 83.75 187 GLY A N 1
ATOM 1511 C CA . GLY A 1 187 ? 26.726 -11.112 -11.108 1.00 83.75 187 GLY A CA 1
ATOM 1512 C C . GLY A 1 187 ? 27.100 -10.822 -12.566 1.00 83.75 187 GLY A C 1
ATOM 1513 O O . GLY A 1 187 ? 28.277 -10.899 -12.912 1.00 83.75 187 GLY A O 1
ATOM 1514 N N . ASN A 1 188 ? 26.121 -10.493 -13.411 1.00 86.44 188 ASN A N 1
ATOM 1515 C CA . ASN A 1 188 ? 26.290 -10.203 -14.836 1.00 86.44 188 ASN A CA 1
ATOM 1516 C C . ASN A 1 188 ? 26.306 -8.691 -15.124 1.00 86.44 188 ASN A C 1
ATOM 1518 O O . ASN A 1 188 ? 25.936 -8.270 -16.219 1.00 86.44 188 ASN A O 1
ATOM 1522 N N . ASP A 1 189 ? 26.694 -7.866 -14.148 1.00 85.56 189 ASP A N 1
ATOM 1523 C CA . ASP A 1 189 ? 26.740 -6.401 -14.242 1.00 85.56 189 ASP A CA 1
ATOM 1524 C C . ASP A 1 189 ? 25.445 -5.759 -14.792 1.00 85.56 189 ASP A C 1
ATOM 1526 O O . ASP A 1 189 ? 25.487 -4.729 -15.467 1.00 85.56 189 ASP A O 1
ATOM 1530 N N . GLY A 1 190 ? 24.277 -6.350 -14.514 1.00 87.31 190 GLY A N 1
ATOM 1531 C CA . GLY A 1 190 ? 22.969 -5.837 -14.934 1.00 87.31 190 GLY A CA 1
ATOM 1532 C C . GLY A 1 190 ? 22.581 -6.151 -16.386 1.00 87.31 190 GLY A C 1
ATOM 1533 O O . GLY A 1 190 ? 21.633 -5.554 -16.908 1.00 87.31 190 GLY A O 1
ATOM 1534 N N . VAL A 1 191 ? 23.284 -7.067 -17.063 1.00 92.19 191 VAL A N 1
ATOM 1535 C CA . VAL A 1 191 ? 22.899 -7.570 -18.395 1.00 92.19 191 VAL A CA 1
ATOM 1536 C C . VAL A 1 191 ? 21.525 -8.245 -18.328 1.00 92.19 191 VAL A C 1
ATOM 1538 O O . VAL A 1 191 ? 21.296 -9.121 -17.501 1.00 92.19 191 VAL A O 1
ATOM 1541 N N . GLY A 1 192 ? 20.592 -7.850 -19.199 1.00 90.06 192 GLY A N 1
ATOM 1542 C CA . GLY A 1 192 ? 19.247 -8.440 -19.249 1.00 90.06 192 GLY A CA 1
ATOM 1543 C C . GLY A 1 192 ? 18.339 -8.079 -18.069 1.00 90.06 192 GLY A C 1
ATOM 1544 O O . GLY A 1 192 ? 17.196 -8.530 -18.019 1.00 90.06 192 GLY A O 1
ATOM 1545 N N . MET A 1 193 ? 18.793 -7.224 -17.148 1.00 91.94 193 MET A N 1
ATOM 1546 C CA . MET A 1 193 ? 18.078 -6.851 -15.922 1.00 91.94 193 MET A CA 1
ATOM 1547 C C . MET A 1 193 ? 16.990 -5.790 -16.182 1.00 91.94 193 MET A C 1
ATOM 1549 O O . MET A 1 193 ? 16.926 -4.746 -15.529 1.00 91.94 193 MET A O 1
ATOM 1553 N N . SER A 1 194 ? 16.111 -6.039 -17.161 1.00 91.75 194 SER A N 1
ATOM 1554 C CA . SER A 1 194 ? 14.984 -5.149 -17.494 1.00 91.75 194 SER A CA 1
ATOM 1555 C C . SER A 1 194 ? 13.917 -5.086 -16.397 1.00 91.75 194 SER A C 1
ATOM 1557 O O . SER A 1 194 ? 13.076 -4.181 -16.384 1.00 91.75 194 SER A O 1
ATOM 1559 N N . GLU A 1 195 ? 13.949 -6.047 -15.478 1.00 92.88 195 GLU A N 1
ATOM 1560 C CA . GLU A 1 195 ? 13.126 -6.094 -14.280 1.00 92.88 195 GLU A CA 1
ATOM 1561 C C . GLU A 1 195 ? 13.961 -6.488 -13.065 1.00 92.88 195 GLU A C 1
ATOM 1563 O O . GLU A 1 195 ? 14.942 -7.221 -13.178 1.00 92.88 195 GLU A O 1
ATOM 1568 N N . ILE A 1 196 ? 13.552 -5.991 -11.901 1.00 91.69 196 ILE A N 1
ATOM 1569 C CA . ILE A 1 196 ? 14.150 -6.316 -10.610 1.00 91.69 196 ILE A CA 1
ATOM 1570 C C . ILE A 1 196 ? 13.057 -6.699 -9.630 1.00 91.69 196 ILE A C 1
ATOM 1572 O O . ILE A 1 196 ? 11.955 -6.155 -9.652 1.00 91.69 196 ILE A O 1
ATOM 1576 N N . SER A 1 197 ? 13.361 -7.643 -8.751 1.00 89.62 197 SER A N 1
ATOM 1577 C CA . SER A 1 197 ? 12.475 -8.030 -7.659 1.00 89.62 197 SER A CA 1
ATOM 1578 C C . SER A 1 197 ? 13.059 -7.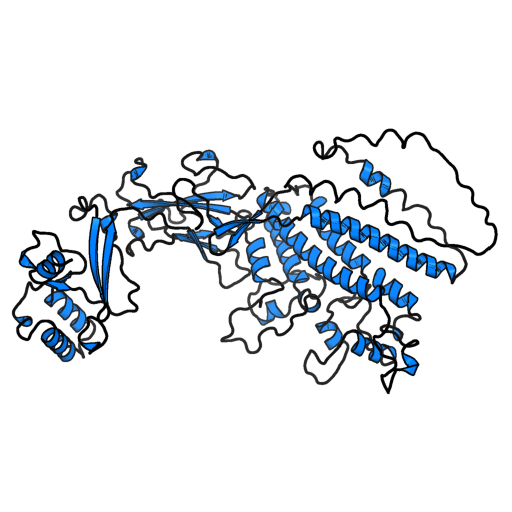550 -6.342 1.00 89.62 197 SER A C 1
ATOM 1580 O O . SER A 1 197 ? 14.177 -7.923 -5.994 1.00 89.62 197 SER A O 1
ATOM 1582 N N . ILE A 1 198 ? 12.290 -6.773 -5.584 1.00 84.81 198 ILE A N 1
ATOM 1583 C CA . ILE A 1 198 ? 12.629 -6.468 -4.196 1.00 84.81 198 ILE A CA 1
ATOM 1584 C C . ILE A 1 198 ? 12.062 -7.614 -3.358 1.00 84.81 198 ILE A C 1
ATOM 1586 O O . ILE A 1 198 ? 10.845 -7.783 -3.275 1.00 84.81 198 ILE A O 1
ATOM 1590 N N . ALA A 1 199 ? 12.943 -8.448 -2.811 1.00 79.75 199 ALA A N 1
ATOM 1591 C CA . ALA A 1 199 ? 12.596 -9.622 -2.014 1.00 79.75 199 ALA A CA 1
ATOM 1592 C C . ALA A 1 199 ? 13.651 -9.855 -0.921 1.00 79.75 199 ALA A C 1
ATOM 1594 O O . ALA A 1 199 ? 14.805 -9.461 -1.078 1.00 79.75 199 ALA A O 1
ATOM 1595 N N . GLY A 1 200 ? 13.263 -10.511 0.174 1.00 67.69 200 GLY A N 1
ATOM 1596 C CA . GLY A 1 200 ? 14.144 -10.814 1.305 1.00 67.69 200 GLY A CA 1
ATOM 1597 C C . GLY A 1 200 ? 13.465 -10.567 2.650 1.00 67.69 200 GLY A C 1
ATOM 1598 O O . GLY A 1 200 ? 12.271 -10.319 2.699 1.00 67.69 200 GLY A O 1
ATOM 1599 N N . ALA A 1 201 ? 14.226 -10.638 3.739 1.00 53.75 201 ALA A N 1
ATOM 1600 C CA . ALA A 1 201 ? 13.779 -10.232 5.069 1.00 53.75 201 ALA A CA 1
ATOM 1601 C C . ALA A 1 201 ? 14.654 -9.056 5.508 1.00 53.75 201 ALA A C 1
ATOM 1603 O O . ALA A 1 201 ? 15.829 -9.237 5.825 1.00 53.75 201 ALA A O 1
ATOM 1604 N N . GLY A 1 202 ? 14.121 -7.838 5.462 1.00 64.38 202 GLY A N 1
ATOM 1605 C CA . GLY A 1 202 ? 14.882 -6.658 5.855 1.00 64.38 202 GLY A CA 1
ATOM 1606 C C . GLY A 1 202 ? 14.041 -5.393 5.884 1.00 64.38 202 GLY A C 1
ATOM 1607 O O . GLY A 1 202 ? 13.058 -5.270 5.155 1.00 64.38 202 GLY A O 1
ATOM 1608 N N . ALA A 1 203 ? 14.469 -4.432 6.703 1.00 61.62 203 ALA A N 1
ATOM 1609 C CA . ALA A 1 203 ? 13.792 -3.151 6.884 1.00 61.62 203 ALA A CA 1
ATOM 1610 C C . ALA A 1 203 ? 13.555 -2.397 5.561 1.00 61.62 203 ALA A C 1
ATOM 1612 O O . ALA A 1 203 ? 12.559 -1.698 5.434 1.00 61.62 203 ALA A O 1
ATOM 1613 N N . VAL A 1 204 ? 14.394 -2.614 4.541 1.00 66.56 204 VAL A N 1
ATOM 1614 C CA . VAL A 1 204 ? 14.238 -2.028 3.196 1.00 66.56 204 VAL A CA 1
ATOM 1615 C C . VAL A 1 204 ? 12.881 -2.361 2.561 1.00 66.56 204 VAL A C 1
ATOM 1617 O O . VAL A 1 204 ? 12.354 -1.540 1.824 1.00 66.56 204 VAL A O 1
ATOM 1620 N N . LEU A 1 205 ? 12.279 -3.518 2.864 1.00 77.06 205 LEU A N 1
ATOM 1621 C CA . LEU A 1 205 ? 10.955 -3.890 2.344 1.00 77.06 205 LEU A CA 1
ATOM 1622 C C . LEU A 1 205 ? 9.801 -3.200 3.068 1.00 77.06 205 LEU A C 1
ATOM 1624 O O . LEU A 1 205 ? 8.722 -3.063 2.493 1.00 77.06 205 LEU A O 1
ATOM 1628 N N . LEU A 1 206 ? 10.006 -2.788 4.322 1.00 84.19 206 LEU A N 1
ATOM 1629 C CA . LEU A 1 206 ? 9.003 -2.046 5.086 1.00 84.19 206 LEU A CA 1
ATOM 1630 C C . LEU A 1 206 ? 8.861 -0.618 4.573 1.00 84.19 206 LEU A C 1
ATOM 1632 O O . LEU A 1 206 ? 7.774 -0.051 4.658 1.00 84.19 206 LEU A O 1
ATOM 1636 N N . VAL A 1 207 ? 9.962 -0.057 4.080 1.00 88.12 207 VAL A N 1
ATOM 1637 C CA . VAL A 1 207 ? 10.067 1.353 3.740 1.00 88.12 207 VAL A CA 1
ATOM 1638 C C . VAL A 1 207 ? 9.746 1.596 2.275 1.00 88.12 207 VAL A C 1
ATOM 1640 O O . VAL A 1 207 ? 10.044 0.787 1.396 1.00 88.12 207 VAL A O 1
ATOM 1643 N N . ASP A 1 208 ? 9.164 2.757 2.021 1.00 91.75 208 ASP A N 1
ATOM 1644 C CA . ASP A 1 208 ? 9.079 3.329 0.692 1.00 91.75 208 ASP A CA 1
ATOM 1645 C C . ASP A 1 208 ? 10.472 3.618 0.133 1.00 91.75 208 ASP A C 1
ATOM 1647 O O . ASP A 1 208 ? 11.271 4.346 0.723 1.00 91.75 208 ASP A O 1
ATOM 1651 N N . ASN A 1 209 ? 10.752 3.093 -1.049 1.00 92.06 209 ASN A N 1
ATOM 1652 C CA . ASN A 1 209 ? 11.989 3.382 -1.757 1.00 92.06 209 ASN A CA 1
ATOM 1653 C C . ASN A 1 209 ? 11.675 4.108 -3.056 1.00 92.06 209 ASN A C 1
ATOM 1655 O O . ASN A 1 209 ? 10.645 3.875 -3.685 1.00 92.06 209 ASN A O 1
ATOM 1659 N N . VAL A 1 210 ? 12.586 4.965 -3.493 1.00 93.88 210 VAL A N 1
ATOM 1660 C CA . VAL A 1 210 ? 12.475 5.652 -4.778 1.00 93.88 210 VAL A CA 1
ATOM 1661 C C . VAL A 1 210 ? 13.548 5.147 -5.728 1.00 93.88 210 VAL A C 1
ATOM 1663 O O . VAL A 1 210 ? 14.700 4.977 -5.331 1.00 93.88 210 VAL A O 1
ATOM 1666 N N . PHE A 1 211 ? 13.163 4.893 -6.979 1.00 94.44 211 PHE A N 1
ATOM 1667 C CA . PHE A 1 211 ? 14.000 4.234 -7.976 1.00 94.44 211 PHE A CA 1
ATOM 1668 C C . PHE A 1 211 ? 14.183 5.059 -9.246 1.00 94.44 211 PHE A C 1
ATOM 1670 O O . PHE A 1 211 ? 13.253 5.693 -9.755 1.00 94.44 211 PHE A O 1
ATOM 1677 N N . TYR A 1 212 ? 15.384 4.944 -9.801 1.00 95.75 212 TYR A N 1
ATOM 1678 C CA . TYR A 1 212 ? 15.715 5.305 -11.168 1.00 95.75 212 TYR A CA 1
ATOM 1679 C C . TYR A 1 212 ? 16.326 4.113 -11.891 1.00 95.75 212 TYR A C 1
ATOM 1681 O O . TYR A 1 212 ? 17.029 3.297 -11.297 1.00 95.75 212 TYR A O 1
ATOM 1689 N N . VAL A 1 213 ? 16.116 4.054 -13.200 1.00 94.94 213 VAL A N 1
ATOM 1690 C CA . VAL A 1 213 ? 16.804 3.103 -14.069 1.00 94.94 213 VAL A CA 1
ATOM 1691 C C . VAL A 1 213 ? 17.244 3.795 -15.347 1.00 94.94 213 VAL A C 1
ATOM 1693 O O . VAL A 1 213 ? 16.583 4.700 -15.853 1.00 94.94 213 VAL A O 1
ATOM 1696 N N . ARG A 1 214 ? 18.377 3.361 -15.877 1.00 93.06 214 ARG A N 1
ATOM 1697 C CA . ARG A 1 214 ? 18.827 3.682 -17.230 1.00 93.06 214 ARG A CA 1
ATOM 1698 C C . ARG A 1 214 ? 19.442 2.441 -17.853 1.00 93.06 214 ARG A C 1
ATOM 1700 O O . ARG A 1 214 ? 19.835 1.523 -17.133 1.00 93.06 214 ARG A O 1
ATOM 1707 N N . TYR A 1 215 ? 19.544 2.425 -19.172 1.00 94.00 215 TYR A N 1
ATOM 1708 C CA . TYR A 1 215 ? 20.110 1.298 -19.901 1.00 94.00 215 TYR A CA 1
ATOM 1709 C C . TYR A 1 215 ? 21.070 1.755 -20.998 1.00 94.00 215 TYR A C 1
ATOM 1711 O O . TYR A 1 215 ? 21.012 2.894 -21.465 1.00 94.00 215 TYR A O 1
ATOM 1719 N N . ARG A 1 216 ? 21.944 0.847 -21.424 1.00 92.25 216 ARG A N 1
ATOM 1720 C CA . ARG A 1 216 ? 22.797 0.985 -22.612 1.00 92.25 216 ARG A CA 1
ATOM 1721 C C . ARG A 1 216 ? 22.957 -0.370 -23.293 1.00 92.25 216 ARG A C 1
ATOM 1723 O O . ARG A 1 216 ? 22.688 -1.396 -22.677 1.00 92.25 216 ARG A O 1
ATOM 1730 N N . HIS A 1 217 ? 23.434 -0.388 -24.533 1.00 91.38 217 HIS A N 1
ATOM 1731 C CA . HIS A 1 217 ? 23.862 -1.640 -25.157 1.00 91.38 217 HIS A CA 1
ATOM 1732 C C . HIS A 1 217 ? 25.161 -2.135 -24.509 1.00 91.38 217 HIS A C 1
ATOM 1734 O O . HIS A 1 217 ? 26.015 -1.320 -24.132 1.00 91.38 217 HIS A O 1
ATOM 1740 N N . LYS A 1 218 ? 25.324 -3.456 -24.383 1.00 90.62 218 LYS A N 1
ATOM 1741 C CA . LYS A 1 218 ? 26.493 -4.081 -23.740 1.00 90.62 218 LYS A CA 1
ATOM 1742 C C . LYS A 1 218 ? 27.823 -3.627 -24.352 1.00 90.62 218 LYS A C 1
ATOM 1744 O O . LYS A 1 218 ? 28.757 -3.325 -23.613 1.00 90.62 218 LYS A O 1
ATOM 1749 N N . ASP A 1 219 ? 27.841 -3.460 -25.675 1.00 90.50 219 ASP A N 1
ATOM 1750 C CA . ASP A 1 219 ? 29.023 -3.066 -26.452 1.00 90.50 219 ASP A CA 1
ATOM 1751 C C . ASP A 1 219 ? 29.249 -1.546 -26.530 1.00 90.50 219 ASP A C 1
ATOM 1753 O O . ASP A 1 219 ? 30.221 -1.087 -27.125 1.00 90.50 219 ASP A O 1
ATOM 1757 N N . SER A 1 220 ? 28.356 -0.729 -25.960 1.00 89.25 220 SER A N 1
ATOM 1758 C CA . SER A 1 220 ? 28.582 0.718 -25.885 1.00 89.25 220 SER A CA 1
ATOM 1759 C C . SER A 1 220 ? 29.572 1.073 -24.771 1.00 89.25 220 SER A C 1
ATOM 1761 O O . SER A 1 220 ? 29.582 0.431 -23.723 1.00 89.25 220 SER A O 1
ATOM 1763 N N . ASN A 1 221 ? 30.360 2.136 -24.964 1.00 89.25 221 ASN A N 1
ATOM 1764 C CA . ASN A 1 221 ? 31.322 2.603 -23.963 1.00 89.25 221 ASN A CA 1
ATOM 1765 C C . ASN A 1 221 ? 30.608 3.067 -22.671 1.00 89.25 221 ASN A C 1
ATOM 1767 O O . ASN A 1 221 ? 29.863 4.044 -22.742 1.00 89.25 221 ASN A O 1
ATOM 1771 N N . PRO A 1 222 ? 30.844 2.438 -21.502 1.00 87.88 222 PRO A N 1
ATOM 1772 C CA . PRO A 1 222 ? 30.192 2.822 -20.248 1.00 87.88 222 PRO A CA 1
ATOM 1773 C C . PRO A 1 222 ? 30.530 4.243 -19.776 1.00 87.88 222 PRO A C 1
ATOM 1775 O O . PRO A 1 222 ? 29.696 4.851 -19.099 1.00 87.88 222 PRO A O 1
ATOM 1778 N N . ASP A 1 223 ? 31.707 4.762 -20.141 1.00 88.12 223 ASP A N 1
ATOM 1779 C CA . ASP A 1 223 ? 32.201 6.080 -19.717 1.00 88.12 223 ASP A CA 1
ATOM 1780 C C . ASP A 1 223 ? 31.632 7.234 -20.560 1.00 88.12 223 ASP A C 1
ATOM 1782 O O . ASP A 1 223 ? 31.758 8.401 -20.189 1.00 88.12 223 ASP A O 1
ATOM 1786 N N . ASP A 1 224 ? 30.997 6.934 -21.697 1.00 88.31 224 ASP A N 1
ATOM 1787 C CA . ASP A 1 224 ? 30.318 7.940 -22.512 1.00 88.31 224 ASP A CA 1
ATOM 1788 C C . ASP A 1 224 ? 28.882 8.139 -22.018 1.00 88.31 224 ASP A C 1
ATOM 1790 O O . ASP A 1 224 ? 28.041 7.245 -22.137 1.00 88.31 224 ASP A O 1
ATOM 1794 N N . THR A 1 225 ? 28.560 9.331 -21.516 1.00 82.75 225 THR A N 1
ATOM 1795 C CA . THR A 1 225 ? 27.206 9.685 -21.063 1.00 82.75 225 THR A CA 1
ATOM 1796 C C . THR A 1 225 ? 26.157 9.519 -22.168 1.00 82.75 225 THR A C 1
ATOM 1798 O O . THR A 1 225 ? 25.026 9.137 -21.879 1.00 82.75 225 THR A O 1
ATOM 1801 N N . ASN A 1 226 ? 26.518 9.720 -23.442 1.00 85.31 226 ASN A N 1
ATOM 1802 C CA . ASN A 1 226 ? 25.581 9.569 -24.563 1.00 85.31 226 ASN A CA 1
ATOM 1803 C C . ASN A 1 226 ? 25.259 8.102 -24.883 1.00 85.31 226 ASN A C 1
ATOM 1805 O O . ASN A 1 226 ? 24.273 7.811 -25.572 1.00 85.31 226 ASN A O 1
ATOM 1809 N N . SER A 1 227 ? 26.064 7.159 -24.385 1.00 88.31 227 SER A N 1
ATOM 1810 C CA . SER A 1 227 ? 25.793 5.726 -24.518 1.00 88.31 227 SER A CA 1
ATOM 1811 C C . SER A 1 227 ? 24.572 5.292 -23.706 1.00 88.31 227 SER A C 1
ATOM 1813 O O . SER A 1 227 ? 23.867 4.366 -24.109 1.00 88.31 227 SER A O 1
ATOM 1815 N N . TRP A 1 228 ? 24.274 6.003 -22.620 1.00 90.62 228 TRP A N 1
ATOM 1816 C CA . TRP A 1 228 ? 23.168 5.711 -21.723 1.00 90.62 228 TRP A CA 1
ATOM 1817 C C . TRP A 1 228 ? 21.853 6.309 -22.222 1.00 90.62 228 TRP A C 1
ATOM 1819 O O . TRP A 1 228 ? 21.812 7.323 -22.922 1.00 90.62 228 TRP A O 1
ATOM 1829 N N . SER A 1 229 ? 20.746 5.666 -21.866 1.00 91.31 229 SER A N 1
ATOM 1830 C CA . SER A 1 229 ? 19.426 6.277 -21.945 1.00 91.31 229 SER A CA 1
ATOM 1831 C C . SER A 1 229 ? 19.301 7.411 -20.926 1.00 91.31 229 SER A C 1
ATOM 1833 O O . SER A 1 229 ? 20.002 7.454 -19.913 1.00 91.31 229 SER A O 1
ATOM 1835 N N . GLN A 1 230 ? 18.326 8.289 -21.149 1.00 91.44 230 GLN A N 1
ATOM 1836 C CA . GLN A 1 230 ? 17.841 9.171 -20.091 1.00 91.44 230 GLN A CA 1
ATOM 1837 C C . GLN A 1 230 ? 17.306 8.354 -18.903 1.00 91.44 230 GLN A C 1
ATOM 1839 O O . GLN A 1 230 ? 16.962 7.177 -19.047 1.00 91.44 230 GLN A O 1
ATOM 1844 N N . TRP A 1 231 ? 17.207 8.997 -17.739 1.00 92.44 231 TRP A N 1
ATOM 1845 C CA . TRP A 1 231 ? 16.693 8.379 -16.521 1.00 92.44 231 TRP A CA 1
ATOM 1846 C C . TRP A 1 231 ? 15.200 8.067 -16.642 1.00 92.44 231 TRP A C 1
ATOM 1848 O O . TRP A 1 231 ? 14.373 8.966 -16.807 1.00 92.44 231 TRP A O 1
ATOM 1858 N N . ALA A 1 232 ? 14.853 6.788 -16.535 1.00 93.25 232 ALA A N 1
ATOM 1859 C CA . ALA A 1 232 ? 13.485 6.335 -16.368 1.00 93.25 232 ALA A CA 1
ATOM 1860 C C . ALA A 1 232 ? 13.127 6.329 -14.879 1.00 93.25 232 ALA A C 1
ATOM 1862 O O . ALA A 1 232 ? 13.888 5.846 -14.039 1.00 93.25 232 ALA A O 1
ATOM 1863 N N . GLY A 1 233 ? 11.948 6.852 -14.567 1.00 93.06 233 GLY A N 1
ATOM 1864 C CA . GLY A 1 233 ? 11.395 6.917 -13.221 1.00 93.06 233 GLY A CA 1
ATOM 1865 C C . GLY A 1 233 ? 9.874 6.907 -13.298 1.00 93.06 233 GLY A C 1
ATOM 1866 O O . GLY A 1 233 ? 9.301 6.120 -14.057 1.00 93.06 233 GLY A O 1
ATOM 1867 N N . ALA A 1 234 ? 9.228 7.801 -12.559 1.00 93.06 234 ALA A N 1
ATOM 1868 C CA . ALA A 1 234 ? 7.783 7.959 -12.578 1.00 93.06 234 ALA A CA 1
ATOM 1869 C C . ALA A 1 234 ? 7.261 8.491 -13.917 1.00 93.06 234 ALA A C 1
ATOM 1871 O O . ALA A 1 234 ? 7.951 9.217 -14.645 1.00 93.06 234 ALA A O 1
ATOM 1872 N N . ALA A 1 235 ? 6.009 8.161 -14.234 1.00 87.62 235 ALA A N 1
ATOM 1873 C CA . ALA A 1 235 ? 5.356 8.520 -15.492 1.00 87.62 235 ALA A CA 1
ATOM 1874 C C . ALA A 1 235 ? 5.193 10.040 -15.680 1.00 87.62 235 ALA A C 1
ATOM 1876 O O . ALA A 1 235 ? 5.159 10.518 -16.812 1.00 87.62 235 ALA A O 1
ATOM 1877 N N . ASN A 1 236 ? 5.151 10.811 -14.588 1.00 88.88 236 ASN A N 1
ATOM 1878 C CA . ASN A 1 236 ? 5.107 12.277 -14.605 1.00 88.88 236 ASN A CA 1
ATOM 1879 C C . ASN A 1 236 ? 6.473 12.952 -14.821 1.00 88.88 236 ASN A C 1
ATOM 1881 O O . ASN A 1 236 ? 6.550 14.182 -14.789 1.00 88.88 236 ASN A O 1
ATOM 1885 N N . SER A 1 237 ? 7.536 12.187 -15.086 1.00 87.00 237 SER A N 1
ATOM 1886 C CA . SER A 1 237 ? 8.847 12.734 -15.450 1.00 87.00 237 SER A CA 1
ATOM 1887 C C . SER A 1 237 ? 8.781 13.524 -16.758 1.00 87.00 237 SER A C 1
ATOM 1889 O O . SER A 1 237 ? 8.318 13.020 -17.791 1.00 87.00 237 SER A O 1
ATOM 1891 N N . ARG A 1 238 ? 9.334 14.736 -16.763 1.00 82.56 238 ARG A N 1
ATOM 1892 C CA . ARG A 1 238 ? 9.418 15.607 -17.945 1.00 82.56 238 ARG A CA 1
ATOM 1893 C C . ARG A 1 238 ? 10.830 15.554 -18.541 1.00 82.56 238 ARG A C 1
ATOM 1895 O O . ARG A 1 238 ? 11.766 15.193 -17.831 1.00 82.56 238 ARG A O 1
ATOM 1902 N N . PRO A 1 239 ? 11.017 15.879 -19.833 1.00 70.81 239 PRO A N 1
ATOM 1903 C CA . PRO A 1 239 ? 12.348 16.216 -20.331 1.00 70.81 239 PRO A CA 1
ATOM 1904 C C . PRO A 1 239 ? 12.915 17.320 -19.421 1.00 70.81 239 PRO A C 1
ATOM 1906 O O . PRO A 1 239 ? 12.175 18.244 -19.102 1.00 70.81 239 PRO A O 1
ATOM 1909 N N . GLU A 1 240 ? 14.161 17.187 -18.955 1.00 75.75 240 GLU A N 1
ATOM 1910 C CA . GLU A 1 240 ? 14.865 18.072 -17.990 1.00 75.75 240 GLU A CA 1
ATOM 1911 C C . GLU A 1 240 ? 14.631 17.794 -16.494 1.00 75.75 240 GLU A C 1
ATOM 1913 O O . GLU A 1 240 ? 15.579 17.906 -15.718 1.00 75.75 240 GLU A O 1
ATOM 1918 N N . VAL A 1 241 ? 13.426 17.391 -16.075 1.00 84.75 241 VAL A N 1
ATOM 1919 C CA . VAL A 1 241 ? 13.126 17.083 -14.662 1.00 84.75 241 VAL A CA 1
ATOM 1920 C C . VAL A 1 241 ? 12.611 15.658 -14.535 1.00 84.75 241 VAL A C 1
ATOM 1922 O O . VAL A 1 241 ? 11.439 15.360 -14.790 1.00 84.75 241 VAL A O 1
ATOM 1925 N N . TYR A 1 242 ? 13.515 14.774 -14.124 1.00 90.31 242 TYR A N 1
ATOM 1926 C CA . TYR A 1 242 ? 13.197 13.386 -13.825 1.00 90.31 242 TYR A CA 1
ATOM 1927 C C . TYR A 1 242 ? 12.660 13.274 -12.399 1.00 90.31 242 TYR A C 1
ATOM 1929 O O . TYR A 1 242 ? 13.157 13.936 -11.488 1.00 90.31 242 TYR A O 1
ATOM 1937 N N . ILE A 1 243 ? 11.631 12.447 -12.231 1.00 92.69 243 ILE A N 1
ATOM 1938 C CA . ILE A 1 243 ? 11.016 12.129 -10.943 1.00 92.69 243 ILE A CA 1
ATOM 1939 C C . ILE A 1 243 ? 11.217 10.628 -10.734 1.00 92.69 243 ILE A C 1
ATOM 1941 O O . ILE A 1 243 ? 10.936 9.857 -11.658 1.00 92.69 243 ILE A O 1
ATOM 1945 N N . PRO A 1 244 ? 11.713 10.173 -9.574 1.00 94.38 244 PRO A N 1
ATOM 1946 C CA . PRO A 1 244 ? 11.943 8.753 -9.369 1.00 94.38 244 PRO A CA 1
ATOM 1947 C C . PRO A 1 244 ? 10.612 8.021 -9.185 1.00 94.38 244 PRO A C 1
ATOM 1949 O O . PRO A 1 244 ? 9.633 8.600 -8.715 1.00 94.38 244 PRO A O 1
ATOM 1952 N N . GLN A 1 245 ? 10.568 6.741 -9.547 1.00 95.00 245 GLN A N 1
ATOM 1953 C CA . GLN A 1 245 ? 9.385 5.920 -9.297 1.00 95.00 245 GLN A CA 1
ATOM 1954 C C . GLN A 1 245 ? 9.348 5.484 -7.837 1.00 95.00 245 GLN A C 1
ATOM 1956 O O . GLN A 1 245 ? 10.345 4.985 -7.319 1.00 95.00 245 GLN A O 1
ATOM 1961 N N . LEU A 1 246 ? 8.188 5.625 -7.199 1.00 94.31 246 LEU A N 1
ATOM 1962 C CA . LEU A 1 246 ? 7.953 5.120 -5.854 1.00 94.31 246 LEU A CA 1
ATOM 1963 C C . LEU A 1 246 ? 7.710 3.607 -5.893 1.00 94.31 246 LEU A C 1
ATOM 1965 O O . LEU A 1 246 ? 6.823 3.120 -6.597 1.00 94.31 246 LEU A O 1
ATOM 1969 N N . ALA A 1 247 ? 8.494 2.888 -5.105 1.00 92.75 247 ALA A N 1
ATOM 1970 C CA . ALA A 1 247 ? 8.288 1.510 -4.706 1.00 92.75 247 ALA A CA 1
ATOM 1971 C C . ALA A 1 247 ? 7.738 1.522 -3.275 1.00 92.75 247 ALA A C 1
ATOM 1973 O O . ALA A 1 247 ? 8.490 1.667 -2.312 1.00 92.75 247 ALA A O 1
ATOM 1974 N N . GLU A 1 248 ? 6.416 1.417 -3.152 1.00 92.38 248 GLU A N 1
ATOM 1975 C CA . GLU A 1 248 ? 5.709 1.510 -1.870 1.00 92.38 248 GLU A CA 1
ATOM 1976 C C . GLU A 1 248 ? 6.116 0.388 -0.913 1.00 92.38 248 GLU A C 1
ATOM 1978 O O . GLU A 1 248 ? 6.136 -0.782 -1.296 1.00 92.38 248 GLU A O 1
ATOM 1983 N N . GLY A 1 249 ? 6.397 0.725 0.340 1.00 91.31 249 GLY A N 1
ATOM 1984 C CA . GLY A 1 249 ? 6.764 -0.208 1.394 1.00 91.31 249 GLY A CA 1
ATOM 1985 C C . GLY A 1 249 ? 5.647 -1.199 1.713 1.00 91.31 249 GLY A C 1
ATOM 1986 O O . GLY A 1 249 ? 4.462 -0.941 1.493 1.00 91.31 249 GLY A O 1
ATOM 1987 N N . TRP A 1 250 ? 6.022 -2.362 2.245 1.00 91.94 250 TRP A N 1
ATOM 1988 C CA . TRP A 1 250 ? 5.108 -3.478 2.494 1.00 91.94 250 TRP A CA 1
ATOM 1989 C C . TRP A 1 250 ? 3.896 -3.062 3.323 1.00 91.94 250 TRP A C 1
ATOM 1991 O O . TRP A 1 250 ? 2.772 -3.354 2.931 1.00 91.94 250 TRP A O 1
ATOM 2001 N N . VAL A 1 251 ? 4.099 -2.304 4.406 1.00 91.88 251 VAL A N 1
ATOM 2002 C CA . VAL A 1 251 ? 3.002 -1.867 5.282 1.00 91.88 251 VAL A CA 1
ATOM 2003 C C . VAL A 1 251 ? 1.953 -1.075 4.501 1.00 91.88 251 VAL A C 1
ATOM 2005 O O . VAL A 1 251 ? 0.771 -1.397 4.577 1.00 91.88 251 VAL A O 1
ATOM 2008 N N . LYS A 1 252 ? 2.372 -0.095 3.693 1.00 91.50 252 LYS A N 1
ATOM 2009 C CA . LYS A 1 252 ? 1.457 0.694 2.859 1.00 91.50 252 LYS A CA 1
ATOM 2010 C C . LYS A 1 252 ? 0.710 -0.190 1.861 1.00 91.50 252 LYS A C 1
ATOM 2012 O O . LYS A 1 252 ? -0.510 -0.095 1.769 1.00 91.50 252 LYS A O 1
ATOM 2017 N N . ARG A 1 253 ? 1.415 -1.093 1.170 1.00 90.94 253 ARG A N 1
ATOM 2018 C CA . ARG A 1 253 ? 0.802 -2.001 0.186 1.00 90.94 253 ARG A CA 1
ATOM 2019 C C . ARG A 1 253 ? -0.235 -2.926 0.809 1.00 90.94 253 ARG A C 1
ATOM 2021 O O . ARG A 1 253 ? -1.334 -3.032 0.273 1.00 90.94 253 ARG A O 1
ATOM 2028 N N . VAL A 1 254 ? 0.085 -3.556 1.945 1.00 90.69 254 VAL A N 1
ATOM 2029 C CA . VAL A 1 254 ? -0.868 -4.429 2.643 1.00 90.69 254 VAL A CA 1
ATOM 2030 C C . VAL A 1 254 ? -2.091 -3.619 3.050 1.00 90.69 254 VAL A C 1
ATOM 2032 O O . VAL A 1 254 ? -3.198 -3.980 2.675 1.00 90.69 254 VAL A O 1
ATOM 2035 N N . LEU A 1 255 ? -1.909 -2.499 3.757 1.00 90.50 255 LEU A N 1
ATOM 2036 C CA . LEU A 1 255 ? -3.022 -1.684 4.261 1.00 90.50 255 LEU A CA 1
ATOM 2037 C C . LEU A 1 255 ? -3.906 -1.119 3.139 1.00 90.50 255 LEU A C 1
ATOM 2039 O O . LEU A 1 255 ? -5.117 -1.011 3.325 1.00 90.50 255 LEU A O 1
ATOM 2043 N N . ASN A 1 256 ? -3.323 -0.800 1.980 1.00 88.38 256 ASN A N 1
ATOM 2044 C CA . ASN A 1 256 ? -4.073 -0.423 0.785 1.00 88.38 256 ASN A CA 1
ATOM 2045 C C . ASN A 1 256 ? -4.822 -1.620 0.184 1.00 88.38 256 ASN A C 1
ATOM 2047 O O . ASN A 1 256 ? -5.963 -1.459 -0.226 1.00 88.38 256 ASN A O 1
ATOM 2051 N N . GLY A 1 257 ? -4.232 -2.817 0.167 1.00 85.62 257 GLY A N 1
ATOM 2052 C CA . GLY A 1 257 ? -4.879 -4.029 -0.345 1.00 85.62 257 GLY A CA 1
ATOM 2053 C C . GLY A 1 257 ? -6.022 -4.558 0.534 1.00 85.62 257 GLY A C 1
ATOM 2054 O O . GLY A 1 257 ? -6.982 -5.117 0.012 1.00 85.62 257 GLY A O 1
ATOM 2055 N N . ILE A 1 258 ? -5.956 -4.365 1.858 1.00 85.75 258 ILE A N 1
ATOM 2056 C CA . ILE A 1 258 ? -7.008 -4.766 2.818 1.00 85.75 258 ILE A CA 1
ATOM 2057 C C . ILE A 1 258 ? -7.844 -3.581 3.324 1.00 85.75 258 ILE A C 1
ATOM 2059 O O . ILE A 1 258 ? -8.321 -3.589 4.459 1.00 85.75 258 ILE A O 1
ATOM 2063 N N . ASN A 1 259 ? -8.019 -2.551 2.496 1.00 85.19 259 ASN A N 1
ATOM 2064 C CA . ASN A 1 259 ? -8.745 -1.342 2.873 1.00 85.19 259 ASN A CA 1
ATOM 2065 C C . ASN A 1 259 ? -10.252 -1.608 3.152 1.00 85.19 259 ASN A C 1
ATOM 2067 O O . ASN A 1 259 ? -10.803 -2.609 2.695 1.00 85.19 259 ASN A O 1
ATOM 2071 N N . PRO A 1 260 ? -10.948 -0.731 3.910 1.00 82.94 260 PRO A N 1
ATOM 2072 C CA . PRO A 1 260 ? -12.359 -0.926 4.272 1.00 82.94 260 PRO A CA 1
ATOM 2073 C C . PRO A 1 260 ? -13.372 -0.548 3.173 1.00 82.94 260 PRO A C 1
ATOM 2075 O O . PRO A 1 260 ? -14.580 -0.563 3.422 1.00 82.94 260 PRO A O 1
ATOM 2078 N N . PHE A 1 261 ? -12.917 -0.111 1.999 1.00 80.12 261 PHE A N 1
ATOM 2079 C CA . PHE A 1 261 ? -13.774 0.456 0.951 1.00 80.12 261 PHE A CA 1
ATOM 2080 C C . PHE A 1 261 ? -13.908 -0.462 -0.261 1.00 80.12 261 PHE A C 1
ATOM 2082 O O . PHE A 1 261 ? -14.936 -0.453 -0.934 1.00 80.12 261 PHE A O 1
ATOM 2089 N N . GLU A 1 262 ? -12.877 -1.249 -0.529 1.00 75.19 262 GLU A N 1
ATOM 2090 C CA . GLU A 1 262 ? -12.805 -2.171 -1.645 1.00 75.19 262 GLU A CA 1
ATOM 2091 C C . GLU A 1 262 ? -13.015 -3.606 -1.167 1.00 75.19 262 GLU A C 1
ATOM 2093 O O . GLU A 1 262 ? -12.790 -3.963 -0.007 1.00 75.19 262 GLU A O 1
ATOM 2098 N N . ALA A 1 263 ? -13.456 -4.462 -2.085 1.00 69.31 263 ALA A N 1
ATOM 2099 C CA . ALA A 1 263 ? -13.490 -5.886 -1.810 1.00 69.31 263 ALA A CA 1
ATOM 2100 C C . ALA A 1 263 ? -12.052 -6.384 -1.608 1.00 69.31 263 ALA A C 1
ATOM 2102 O O . ALA A 1 263 ? -11.210 -6.235 -2.490 1.00 69.31 263 ALA A O 1
ATOM 2103 N N . ARG A 1 264 ? -11.791 -7.051 -0.477 1.00 74.69 264 ARG A N 1
ATOM 2104 C CA . ARG A 1 264 ? -10.472 -7.635 -0.152 1.00 74.69 264 ARG A CA 1
ATOM 2105 C C . ARG A 1 264 ? -10.049 -8.755 -1.111 1.00 74.69 264 ARG A C 1
ATOM 2107 O O . ARG A 1 264 ? -8.941 -9.269 -1.010 1.00 74.69 264 ARG A O 1
ATOM 2114 N N . ILE A 1 265 ? -10.956 -9.183 -1.990 1.00 70.38 265 ILE A N 1
ATOM 2115 C CA . ILE A 1 265 ? -10.768 -10.276 -2.937 1.00 70.38 265 ILE A CA 1
ATOM 2116 C C . ILE A 1 265 ? -11.264 -9.829 -4.300 1.00 70.38 265 ILE A C 1
ATOM 2118 O O . ILE A 1 265 ? -12.399 -9.391 -4.467 1.00 70.38 265 ILE A O 1
ATOM 2122 N N . ASN A 1 266 ? -10.396 -10.013 -5.280 1.00 63.94 266 ASN A N 1
ATOM 2123 C CA . ASN A 1 266 ? -10.582 -9.665 -6.682 1.00 63.94 266 ASN A CA 1
ATOM 2124 C C . ASN A 1 266 ? -10.848 -10.897 -7.576 1.00 63.94 266 ASN A C 1
ATOM 2126 O O . ASN A 1 266 ? -11.230 -10.744 -8.736 1.00 63.94 266 ASN A O 1
ATOM 2130 N N . ASN A 1 267 ? -10.692 -12.123 -7.057 1.00 66.31 267 ASN A N 1
ATOM 2131 C CA . ASN A 1 267 ? -10.955 -13.358 -7.800 1.00 66.31 267 ASN A CA 1
ATOM 2132 C C . ASN A 1 267 ? -12.397 -13.869 -7.607 1.00 66.31 267 ASN A C 1
ATOM 2134 O O . ASN A 1 267 ? -12.726 -14.558 -6.635 1.00 66.31 267 ASN A O 1
ATOM 2138 N N . PHE A 1 268 ? -13.254 -13.572 -8.585 1.00 63.44 268 PHE A N 1
ATOM 2139 C CA . PHE A 1 268 ? -14.663 -13.985 -8.597 1.00 63.44 268 PHE A CA 1
ATOM 2140 C C . PHE A 1 268 ? -14.923 -15.341 -9.277 1.00 63.44 268 PHE A C 1
ATOM 2142 O O . PHE A 1 268 ? -16.030 -15.856 -9.179 1.00 63.44 268 PHE A O 1
ATOM 2149 N N . TYR A 1 269 ? -13.932 -15.953 -9.938 1.00 62.66 269 TYR A N 1
ATOM 2150 C CA . TYR A 1 269 ? -14.148 -17.182 -10.722 1.00 62.66 269 TYR A CA 1
ATOM 2151 C C . TYR A 1 269 ? -14.325 -18.437 -9.858 1.00 62.66 269 TYR A C 1
ATOM 2153 O O . TYR A 1 269 ? -15.068 -19.339 -10.234 1.00 62.66 269 TYR A O 1
ATOM 2161 N N . ASN A 1 270 ? -13.673 -18.481 -8.692 1.00 57.94 270 ASN A N 1
ATOM 2162 C CA . ASN A 1 270 ? -13.681 -19.637 -7.785 1.00 57.94 270 ASN A CA 1
ATOM 2163 C C . ASN A 1 270 ? -14.346 -19.345 -6.433 1.00 57.94 270 ASN A C 1
ATOM 2165 O O . ASN A 1 270 ? -14.208 -20.135 -5.500 1.00 57.94 270 ASN A O 1
ATOM 2169 N N . SER A 1 271 ? -15.025 -18.204 -6.286 1.00 57.00 271 SER A N 1
ATOM 2170 C CA . SER A 1 271 ? -15.549 -17.775 -4.993 1.00 57.00 271 SER A CA 1
ATOM 2171 C C . SER A 1 271 ? -17.070 -17.619 -5.034 1.00 57.00 271 SER A C 1
ATOM 2173 O O . SER A 1 271 ? -17.618 -16.834 -5.798 1.00 57.00 271 SER A O 1
ATOM 2175 N N . SER A 1 272 ? -17.764 -18.421 -4.224 1.00 53.66 272 SER A N 1
ATOM 2176 C CA . SER A 1 272 ? -19.212 -18.637 -4.327 1.00 53.66 272 SER A CA 1
ATOM 2177 C C . SER A 1 272 ? -20.084 -17.497 -3.793 1.00 53.66 272 SER A C 1
ATOM 2179 O O . SER A 1 272 ? -21.265 -17.496 -4.099 1.00 53.66 272 SER A O 1
ATOM 2181 N N . ASN A 1 273 ? -19.538 -16.532 -3.042 1.00 60.00 273 ASN A N 1
ATOM 2182 C CA . ASN A 1 273 ? -20.270 -15.364 -2.521 1.00 60.00 273 ASN A CA 1
ATOM 2183 C C . ASN A 1 273 ? -19.305 -14.217 -2.164 1.00 60.00 273 ASN A C 1
ATOM 2185 O O . ASN A 1 273 ? -18.606 -14.355 -1.162 1.00 60.00 273 ASN A O 1
ATOM 2189 N N . PRO A 1 274 ? -19.177 -13.126 -2.939 1.00 61.81 274 PRO A N 1
ATOM 2190 C CA . PRO A 1 274 ? -18.354 -11.978 -2.532 1.00 61.81 274 PRO A CA 1
ATOM 2191 C C . PRO A 1 274 ? -18.883 -11.348 -1.232 1.00 61.81 274 PRO A C 1
ATOM 2193 O O . PRO A 1 274 ? -20.084 -11.419 -0.972 1.00 61.81 274 PRO A O 1
ATOM 2196 N N . ALA A 1 275 ? -18.018 -10.726 -0.422 1.00 63.47 275 ALA A N 1
ATOM 2197 C CA . ALA A 1 275 ? -18.450 -9.976 0.759 1.00 63.47 275 ALA A CA 1
ATOM 2198 C C . ALA A 1 275 ? -19.520 -8.925 0.389 1.00 63.47 275 ALA A C 1
ATOM 2200 O O . ALA A 1 275 ? -19.270 -8.014 -0.397 1.00 63.47 275 ALA A O 1
ATOM 2201 N N . THR A 1 276 ? -20.725 -9.058 0.950 1.00 66.31 276 THR A N 1
ATOM 2202 C CA . THR A 1 276 ? -21.881 -8.179 0.672 1.00 66.31 276 THR A CA 1
ATOM 2203 C C . THR A 1 276 ? -22.085 -7.090 1.724 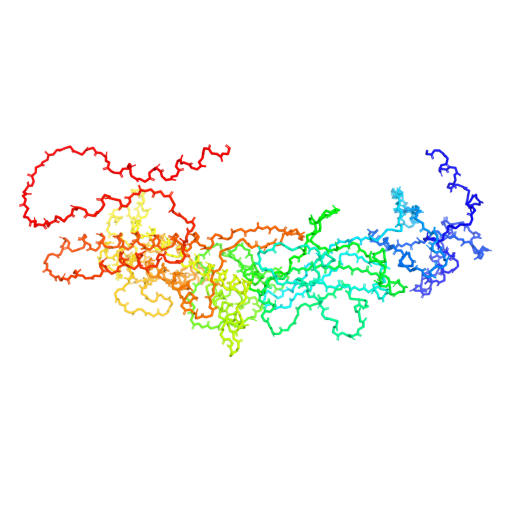1.00 66.31 276 THR A C 1
ATOM 2205 O O . THR A 1 276 ? -22.993 -6.266 1.610 1.00 66.31 276 THR A O 1
ATOM 2208 N N . PHE A 1 277 ? -21.267 -7.078 2.777 1.00 69.44 277 PHE A N 1
ATOM 2209 C CA . PHE A 1 277 ? -21.407 -6.133 3.877 1.00 69.44 277 PHE A CA 1
ATOM 2210 C C . PHE A 1 277 ? -20.688 -4.812 3.587 1.00 69.44 277 PHE A C 1
ATOM 2212 O O . PHE A 1 277 ? -19.509 -4.788 3.258 1.00 69.44 277 PHE A O 1
ATOM 2219 N N . VAL A 1 278 ? -21.403 -3.698 3.777 1.00 69.81 278 VAL A N 1
ATOM 2220 C CA . VAL A 1 278 ? -20.903 -2.329 3.523 1.00 69.81 278 VAL A CA 1
ATOM 2221 C C . VAL A 1 278 ? -20.574 -1.579 4.829 1.00 69.81 278 VAL A C 1
ATOM 2223 O O . VAL A 1 278 ? -19.919 -0.542 4.818 1.00 69.81 278 VAL A O 1
ATOM 2226 N N . SER A 1 279 ? -20.984 -2.102 5.991 1.00 85.50 279 SER A N 1
ATOM 2227 C CA . SER A 1 279 ? -20.787 -1.429 7.286 1.00 85.50 279 SER A CA 1
ATOM 2228 C C . SER A 1 279 ? -19.319 -1.420 7.727 1.00 85.50 279 SER A C 1
ATOM 2230 O O . SER A 1 279 ? -18.726 -2.477 7.945 1.00 85.50 279 SER A O 1
ATOM 2232 N N . MET A 1 280 ? -18.751 -0.227 7.944 1.00 87.69 280 MET A N 1
ATOM 2233 C CA . MET A 1 280 ? -17.392 -0.071 8.484 1.00 87.69 280 MET A CA 1
ATOM 2234 C C . MET A 1 280 ? -17.241 -0.648 9.902 1.00 87.69 280 MET A C 1
ATOM 2236 O O . MET A 1 280 ? -16.155 -1.096 10.258 1.00 87.69 280 MET A O 1
ATOM 2240 N N . ILE A 1 281 ? -18.314 -0.671 10.702 1.00 90.00 281 ILE A N 1
ATOM 2241 C CA . ILE A 1 281 ? -18.310 -1.236 12.064 1.00 90.00 281 ILE A CA 1
ATOM 2242 C C . ILE A 1 281 ? -18.124 -2.752 11.996 1.00 90.00 281 ILE A C 1
ATOM 2244 O O . ILE A 1 281 ? -17.237 -3.302 12.649 1.00 90.00 281 ILE A O 1
ATOM 2248 N N . ARG A 1 282 ? -18.901 -3.415 11.130 1.00 88.81 282 ARG A N 1
ATOM 2249 C CA . ARG A 1 282 ? -18.759 -4.850 10.860 1.00 88.81 282 ARG A CA 1
ATOM 2250 C C . ARG A 1 282 ? -17.370 -5.175 10.313 1.00 88.81 282 ARG A C 1
ATOM 2252 O O . ARG A 1 282 ? -16.744 -6.126 10.766 1.00 88.81 282 ARG A O 1
ATOM 2259 N N . GLN A 1 283 ? -16.864 -4.364 9.383 1.00 89.25 283 GLN A N 1
ATOM 2260 C CA . GLN A 1 283 ? -15.533 -4.554 8.802 1.00 89.25 283 GLN A CA 1
ATOM 2261 C C . GLN A 1 283 ? -14.390 -4.382 9.812 1.00 89.25 283 GLN A C 1
ATOM 2263 O O . GLN A 1 283 ? -13.406 -5.120 9.736 1.00 89.25 283 GLN A O 1
ATOM 2268 N N . ALA A 1 284 ? -14.505 -3.441 10.758 1.00 91.38 284 ALA A N 1
ATOM 2269 C CA . ALA A 1 284 ? -13.502 -3.231 11.804 1.00 91.38 284 ALA A CA 1
ATOM 2270 C C . ALA A 1 284 ? -13.269 -4.505 12.632 1.00 91.38 284 ALA A C 1
ATOM 2272 O O . ALA A 1 284 ? -12.124 -4.805 12.979 1.00 91.38 284 ALA A O 1
ATOM 2273 N N . GLY A 1 285 ? -14.332 -5.281 12.866 1.00 92.06 285 GLY A N 1
ATOM 2274 C CA . GLY A 1 285 ? -14.270 -6.574 13.538 1.00 92.06 285 GLY A CA 1
ATOM 2275 C C . GLY A 1 285 ? -14.008 -6.475 15.045 1.00 92.06 285 GLY A C 1
ATOM 2276 O O . GLY A 1 285 ? -14.157 -5.398 15.641 1.00 92.06 285 GLY A O 1
ATOM 2277 N N . PRO A 1 286 ? -13.672 -7.602 15.697 1.00 92.25 286 PRO A N 1
ATOM 2278 C CA . PRO A 1 286 ? -13.402 -7.633 17.130 1.00 92.25 286 PRO A CA 1
ATOM 2279 C C . PRO A 1 286 ? -12.098 -6.892 17.479 1.00 92.25 286 PRO A C 1
ATOM 2281 O O . PRO A 1 286 ? -11.369 -6.396 16.617 1.00 92.25 286 PRO A O 1
ATOM 2284 N N . ARG A 1 287 ? -11.814 -6.761 18.781 1.00 91.62 287 ARG A N 1
ATOM 2285 C CA . ARG A 1 287 ? -10.514 -6.246 19.240 1.00 91.62 287 ARG A CA 1
ATOM 2286 C C . ARG A 1 287 ? -9.405 -7.239 18.879 1.00 91.62 287 ARG A C 1
ATOM 2288 O O . ARG A 1 287 ? -9.661 -8.420 18.700 1.00 91.62 287 ARG A O 1
ATOM 2295 N N . TYR A 1 288 ? -8.166 -6.756 18.846 1.00 93.31 288 TYR A N 1
ATOM 2296 C CA . TYR A 1 288 ? -6.997 -7.620 18.695 1.00 93.31 288 TYR A CA 1
ATOM 2297 C C . TYR A 1 288 ? -6.826 -8.545 19.911 1.00 93.31 288 TYR A C 1
ATOM 2299 O O . TYR A 1 288 ? -6.508 -8.069 21.001 1.00 93.31 288 TYR A O 1
ATOM 2307 N N . GLU A 1 289 ? -7.009 -9.850 19.700 1.00 90.75 289 GLU A N 1
ATOM 2308 C CA . GLU A 1 289 ? -6.819 -10.914 20.706 1.00 90.75 289 GLU A CA 1
ATOM 2309 C C . GLU A 1 289 ? -5.526 -11.718 20.494 1.00 90.75 289 GLU A C 1
ATOM 2311 O O . GLU A 1 289 ? -5.099 -12.482 21.359 1.00 90.75 289 GLU A O 1
ATOM 2316 N N . GLY A 1 290 ? -4.887 -11.564 19.337 1.00 91.69 290 GLY A N 1
ATOM 2317 C CA . GLY A 1 290 ? -3.700 -12.323 18.980 1.00 91.69 290 GLY A CA 1
ATOM 2318 C C . GLY A 1 290 ? -3.326 -12.162 17.510 1.00 91.69 290 GLY A C 1
ATOM 2319 O O . GLY A 1 290 ? -4.103 -11.610 16.729 1.00 91.69 290 GLY A O 1
ATOM 2320 N N . PRO A 1 291 ? -2.120 -12.615 17.131 1.00 90.19 291 PRO A N 1
ATOM 2321 C CA . PRO A 1 291 ? -1.651 -12.511 15.760 1.00 90.19 291 PRO A CA 1
ATOM 2322 C C . PRO A 1 291 ? -2.507 -13.375 14.836 1.00 90.19 291 PRO A C 1
ATOM 2324 O O . PRO A 1 291 ? -2.759 -14.549 15.116 1.00 90.19 291 PRO A O 1
ATOM 2327 N N . VAL A 1 292 ? -2.907 -12.795 13.709 1.00 89.50 292 VAL A N 1
ATOM 2328 C CA . VAL A 1 292 ? -3.633 -13.508 12.657 1.00 89.50 292 VAL A CA 1
ATOM 2329 C C . VAL A 1 292 ? -2.650 -14.042 11.618 1.00 89.50 292 VAL A C 1
ATOM 2331 O O . VAL A 1 292 ? -1.650 -13.405 11.293 1.00 89.50 292 VAL A O 1
ATOM 2334 N N . ALA A 1 293 ? -2.917 -15.227 11.074 1.00 87.12 293 ALA A N 1
ATOM 2335 C CA . ALA A 1 293 ? -2.106 -15.777 9.996 1.00 87.12 293 ALA A CA 1
ATOM 2336 C C . ALA A 1 293 ? -2.295 -14.976 8.694 1.00 87.12 293 ALA A C 1
ATOM 2338 O O . ALA A 1 293 ? -3.421 -14.791 8.234 1.00 87.12 293 ALA A O 1
ATOM 2339 N N . PHE A 1 294 ? -1.193 -14.562 8.061 1.00 87.38 294 PHE A N 1
ATOM 2340 C CA . PHE A 1 294 ? -1.209 -13.949 6.729 1.00 87.38 294 PHE A CA 1
ATOM 2341 C C . PHE A 1 294 ? -1.457 -14.995 5.646 1.00 87.38 294 PHE A C 1
ATOM 2343 O O . PHE A 1 294 ? -0.540 -15.476 4.983 1.00 87.38 294 PHE A O 1
ATOM 2350 N N . ASN A 1 295 ? -2.724 -15.367 5.500 1.00 84.25 295 ASN A N 1
ATOM 2351 C CA . ASN A 1 295 ? -3.192 -16.261 4.460 1.00 84.25 295 ASN A CA 1
ATOM 2352 C C . ASN A 1 295 ? -4.063 -15.466 3.476 1.00 84.25 295 ASN A C 1
ATOM 2354 O O . ASN A 1 295 ? -5.085 -14.941 3.909 1.00 84.25 295 ASN A O 1
ATOM 2358 N N . PRO A 1 296 ? -3.710 -15.385 2.179 1.00 79.50 296 PRO A N 1
ATOM 2359 C CA . PRO A 1 296 ? -4.536 -14.714 1.172 1.00 79.50 296 PRO A CA 1
ATOM 2360 C C . PRO A 1 296 ? -5.840 -15.455 0.848 1.00 79.50 296 PRO A C 1
ATOM 2362 O O . PRO A 1 296 ? -6.648 -14.953 0.068 1.00 79.50 296 PRO A O 1
ATOM 2365 N N . ALA A 1 297 ? -6.046 -16.661 1.385 1.00 78.50 297 ALA A N 1
ATOM 2366 C CA . ALA A 1 297 ? -7.264 -17.419 1.163 1.00 78.50 297 ALA A CA 1
ATOM 2367 C C . ALA A 1 297 ? -8.499 -16.651 1.655 1.00 78.50 297 ALA A C 1
ATOM 2369 O O . ALA A 1 297 ? -8.509 -16.025 2.719 1.00 78.50 297 ALA A O 1
ATOM 2370 N N . LYS A 1 298 ? -9.558 -16.728 0.850 1.00 74.62 298 LYS A N 1
ATOM 2371 C CA . LYS A 1 298 ? -10.795 -15.975 1.038 1.00 74.62 298 LYS A CA 1
ATOM 2372 C C . LYS A 1 298 ? -11.409 -16.141 2.421 1.00 74.62 298 LYS A C 1
ATOM 2374 O O . LYS A 1 298 ? -11.749 -15.168 3.086 1.00 74.62 298 LYS A O 1
ATOM 2379 N N . ASP A 1 299 ? -11.543 -17.397 2.814 1.00 70.12 299 ASP A N 1
ATOM 2380 C CA . ASP A 1 299 ? -12.115 -17.849 4.072 1.00 70.12 299 ASP A CA 1
ATOM 2381 C C . ASP A 1 299 ? -11.324 -17.364 5.288 1.00 70.12 299 ASP A C 1
ATOM 2383 O O . ASP A 1 299 ? -11.864 -17.336 6.387 1.00 70.12 299 ASP A O 1
ATOM 2387 N N . VAL A 1 300 ? -10.072 -16.945 5.118 1.00 73.94 300 VAL A N 1
ATOM 2388 C CA . VAL A 1 300 ? -9.287 -16.358 6.205 1.00 73.94 300 VAL A CA 1
ATOM 2389 C C . VAL A 1 300 ? -9.403 -14.837 6.200 1.00 73.94 300 VAL A C 1
ATOM 2391 O O . VAL A 1 300 ? -9.685 -14.248 7.238 1.00 73.94 300 VAL A O 1
ATOM 2394 N N . VAL A 1 301 ? -9.247 -14.182 5.046 1.00 77.00 301 VAL A N 1
ATOM 2395 C CA . VAL A 1 301 ? -9.210 -12.708 4.973 1.00 77.00 301 VAL A CA 1
ATOM 2396 C C . VAL A 1 301 ? -10.572 -12.058 5.224 1.00 77.00 301 VAL A C 1
ATOM 2398 O O . VAL A 1 301 ? -10.631 -10.984 5.827 1.00 77.00 301 VAL A O 1
ATOM 2401 N N . GLU A 1 302 ? -11.670 -12.671 4.777 1.00 77.81 302 GLU A N 1
ATOM 2402 C CA . GLU A 1 302 ? -13.022 -12.123 4.981 1.00 77.81 302 GLU A CA 1
ATOM 2403 C C . GLU A 1 302 ? -13.570 -12.387 6.389 1.00 77.81 302 GLU A C 1
ATOM 2405 O O . GLU A 1 302 ? -14.385 -11.606 6.877 1.00 77.81 302 GLU A O 1
ATOM 2410 N N . ASN A 1 303 ? -13.106 -13.445 7.060 1.00 80.38 303 ASN A N 1
ATOM 2411 C CA . ASN A 1 303 ? -13.590 -13.828 8.390 1.00 80.38 303 ASN A CA 1
ATOM 2412 C C . ASN A 1 303 ? -12.862 -13.118 9.543 1.00 80.38 303 ASN A C 1
ATOM 2414 O O . ASN A 1 303 ? -13.242 -13.290 10.700 1.00 80.38 303 ASN A O 1
ATOM 2418 N N . VAL A 1 304 ? -11.835 -12.318 9.247 1.00 87.56 304 VAL A N 1
ATOM 2419 C CA . VAL A 1 304 ? -11.031 -11.603 10.247 1.00 87.56 304 VAL A CA 1
ATOM 2420 C C . VAL A 1 304 ? -11.341 -10.101 10.224 1.00 87.56 304 VAL A C 1
ATOM 2422 O O . VAL A 1 304 ? 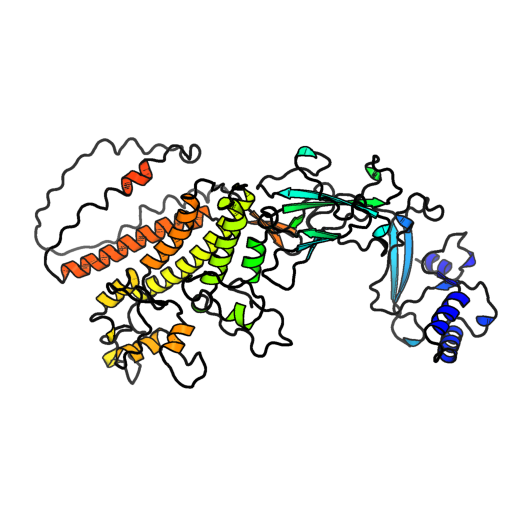-11.538 -9.492 9.164 1.00 87.56 304 VAL A O 1
ATOM 2425 N N . GLY A 1 305 ? -11.352 -9.480 11.408 1.00 89.62 305 GLY A N 1
ATOM 2426 C CA . GLY A 1 305 ? -11.513 -8.036 11.564 1.00 89.62 305 GLY A CA 1
ATOM 2427 C C . GLY A 1 305 ? -10.332 -7.215 11.040 1.00 89.62 305 GLY A C 1
ATOM 2428 O O . GLY A 1 305 ? -9.172 -7.607 11.172 1.00 89.62 305 GLY A O 1
ATOM 2429 N N . LEU A 1 306 ? -10.597 -6.015 10.507 1.00 91.62 306 LEU A N 1
ATOM 2430 C CA . LEU A 1 306 ? -9.520 -5.101 10.094 1.00 91.62 306 LEU A CA 1
ATOM 2431 C C . LEU A 1 306 ? -8.642 -4.664 11.265 1.00 91.62 306 LEU A C 1
ATOM 2433 O O . LEU A 1 306 ? -7.437 -4.526 11.087 1.00 91.62 306 LEU A O 1
ATOM 2437 N N . ILE A 1 307 ? -9.208 -4.480 12.462 1.00 93.88 307 ILE A N 1
ATOM 2438 C CA . ILE A 1 307 ? -8.419 -4.130 13.651 1.00 93.88 307 ILE A CA 1
ATOM 2439 C C . ILE A 1 307 ? -7.399 -5.232 13.957 1.00 93.88 307 ILE A C 1
ATOM 2441 O O . ILE A 1 307 ? -6.241 -4.928 14.246 1.00 93.88 307 ILE A O 1
ATOM 2445 N N . GLU A 1 308 ? -7.798 -6.500 13.857 1.00 93.00 308 GLU A N 1
ATOM 2446 C CA . GLU A 1 308 ? -6.911 -7.637 14.107 1.00 93.00 308 GLU A CA 1
ATOM 2447 C C . GLU A 1 308 ? -5.804 -7.737 13.052 1.00 93.00 308 GLU A C 1
ATOM 2449 O O . GLU A 1 308 ? -4.625 -7.867 13.397 1.00 93.00 308 GLU A O 1
ATOM 2454 N N . LEU A 1 309 ? -6.162 -7.612 11.768 1.00 92.12 309 LEU A N 1
ATOM 2455 C CA . LEU A 1 309 ? -5.200 -7.635 10.663 1.00 92.12 309 LEU A CA 1
ATOM 2456 C C . LEU A 1 309 ? -4.210 -6.473 10.755 1.00 92.12 309 LEU A C 1
ATOM 2458 O O . LEU A 1 309 ? -3.002 -6.691 10.690 1.00 92.12 309 LEU A O 1
ATOM 2462 N N . TYR A 1 310 ? -4.694 -5.248 10.957 1.00 94.50 310 TYR A N 1
ATOM 2463 C CA . TYR A 1 310 ? -3.849 -4.054 10.983 1.00 94.50 310 TYR A CA 1
ATOM 2464 C C . TYR A 1 310 ? -2.915 -4.080 12.193 1.00 94.50 310 TYR A C 1
ATOM 2466 O O . TYR A 1 310 ? -1.743 -3.729 12.070 1.00 94.50 310 TYR A O 1
ATOM 2474 N N . GLN A 1 311 ? -3.390 -4.550 13.352 1.00 94.88 311 GLN A N 1
ATOM 2475 C CA . GLN A 1 311 ? -2.538 -4.726 14.525 1.00 94.88 311 GLN A CA 1
ATOM 2476 C C . GLN A 1 311 ? -1.493 -5.830 14.312 1.00 94.88 311 GLN A C 1
ATOM 2478 O O . GLN A 1 311 ? -0.355 -5.680 14.754 1.00 94.88 311 GLN A O 1
ATOM 2483 N N . THR A 1 312 ? -1.835 -6.903 13.593 1.00 94.38 312 THR A N 1
ATOM 2484 C CA . THR A 1 312 ? -0.872 -7.948 13.212 1.00 94.38 312 THR A CA 1
ATOM 2485 C C . THR A 1 312 ? 0.205 -7.392 12.272 1.00 94.38 312 THR A C 1
ATOM 2487 O O . THR A 1 312 ? 1.392 -7.638 12.492 1.00 94.38 312 THR A O 1
ATOM 2490 N N . VAL A 1 313 ? -0.178 -6.588 11.272 1.00 93.44 313 VAL A N 1
ATOM 2491 C CA . VAL A 1 313 ? 0.760 -5.895 10.366 1.00 93.44 313 VAL A CA 1
ATOM 2492 C C . VAL A 1 313 ? 1.658 -4.933 11.143 1.00 93.44 313 VAL A C 1
ATOM 2494 O O . VAL A 1 313 ? 2.874 -4.966 10.966 1.00 93.44 313 VAL A O 1
ATOM 2497 N N . LEU A 1 314 ? 1.090 -4.131 12.051 1.00 94.19 314 LEU A N 1
ATOM 2498 C CA . LEU A 1 314 ? 1.842 -3.217 12.913 1.00 94.19 314 LEU A CA 1
ATOM 2499 C C . LEU A 1 314 ? 2.865 -3.969 13.775 1.00 94.19 314 LEU A C 1
ATOM 2501 O O . LEU A 1 314 ? 4.023 -3.564 13.847 1.00 94.19 314 LEU A O 1
ATOM 2505 N N . ASN A 1 315 ? 2.462 -5.070 14.412 1.00 93.75 315 ASN A N 1
ATOM 2506 C CA . ASN A 1 315 ? 3.358 -5.867 15.248 1.00 93.75 315 ASN A CA 1
ATOM 2507 C C . ASN A 1 315 ? 4.496 -6.475 14.417 1.00 93.75 315 ASN A C 1
ATOM 2509 O O . ASN A 1 315 ? 5.656 -6.307 14.782 1.00 93.75 315 ASN A O 1
ATOM 2513 N N . ARG A 1 316 ? 4.192 -7.065 13.251 1.00 91.38 316 ARG A N 1
ATOM 2514 C CA . ARG A 1 316 ? 5.227 -7.582 12.340 1.00 91.38 316 ARG A CA 1
ATOM 2515 C C . ARG A 1 316 ? 6.180 -6.486 11.867 1.00 91.38 316 ARG A C 1
ATOM 2517 O O . ARG A 1 316 ? 7.385 -6.708 11.839 1.00 91.38 316 ARG A O 1
ATOM 2524 N N . ALA A 1 317 ? 5.666 -5.307 11.519 1.00 91.19 317 ALA A N 1
ATOM 2525 C CA . ALA A 1 317 ? 6.500 -4.185 11.100 1.00 91.19 317 ALA A CA 1
ATOM 2526 C C . ALA A 1 317 ? 7.467 -3.752 12.212 1.00 91.19 317 ALA A C 1
ATOM 2528 O O . ALA A 1 317 ? 8.641 -3.516 11.935 1.00 91.19 317 ALA A O 1
ATOM 2529 N N . LYS A 1 318 ? 7.010 -3.706 13.471 1.00 91.38 318 LYS A N 1
ATOM 2530 C CA . LYS A 1 318 ? 7.869 -3.421 14.633 1.00 91.38 318 LYS A CA 1
ATOM 2531 C C . LYS A 1 318 ? 8.921 -4.510 14.859 1.00 91.38 318 LYS A C 1
ATOM 2533 O O . LYS A 1 318 ? 10.080 -4.179 15.099 1.00 91.38 318 LYS A O 1
ATOM 2538 N N . ASP A 1 319 ? 8.539 -5.779 14.732 1.00 90.44 319 ASP A N 1
ATOM 2539 C CA . ASP A 1 319 ? 9.433 -6.938 14.887 1.00 90.44 319 ASP A CA 1
ATOM 2540 C C . ASP A 1 319 ? 10.523 -7.003 13.808 1.00 90.44 319 ASP A C 1
ATOM 2542 O O . ASP A 1 319 ? 11.617 -7.494 14.064 1.00 90.44 319 ASP A O 1
ATOM 2546 N N . LEU A 1 320 ? 10.262 -6.439 12.627 1.00 88.00 320 LEU A N 1
ATOM 2547 C CA . LEU A 1 320 ? 11.223 -6.310 11.528 1.00 88.00 320 LEU A CA 1
ATOM 2548 C C . LEU A 1 320 ? 12.034 -4.998 11.560 1.00 88.00 320 LEU A C 1
ATOM 2550 O O . LEU A 1 320 ? 12.799 -4.737 10.630 1.00 88.00 320 LEU A O 1
ATOM 2554 N N . SER A 1 321 ? 11.869 -4.158 12.589 1.00 89.25 321 SER A N 1
ATOM 2555 C CA . SER A 1 321 ? 12.528 -2.848 12.671 1.00 89.25 321 SER A CA 1
ATOM 2556 C C . SER A 1 321 ? 12.999 -2.475 14.082 1.00 89.25 321 SER A C 1
ATOM 2558 O O . SER A 1 321 ? 14.141 -2.741 14.449 1.00 89.25 321 SER A O 1
ATOM 2560 N N . ILE A 1 322 ? 12.139 -1.841 14.879 1.00 89.69 322 ILE A N 1
ATOM 2561 C CA . ILE A 1 322 ? 12.486 -1.219 16.161 1.00 89.69 322 ILE A CA 1
ATOM 2562 C C . ILE A 1 322 ? 12.619 -2.227 17.309 1.00 89.69 322 ILE A C 1
ATOM 2564 O O . ILE A 1 322 ? 13.297 -1.930 18.286 1.00 89.69 322 ILE A O 1
ATOM 2568 N N . ASN A 1 323 ? 12.011 -3.412 17.188 1.00 90.81 323 ASN A N 1
ATOM 2569 C CA . ASN A 1 323 ? 12.100 -4.484 18.186 1.00 90.81 323 ASN A CA 1
ATOM 2570 C C . ASN A 1 323 ? 13.261 -5.467 17.916 1.00 90.81 323 ASN A C 1
ATOM 2572 O O . ASN A 1 323 ? 13.403 -6.451 18.642 1.00 90.81 323 ASN A O 1
ATOM 2576 N N . LEU A 1 324 ? 14.065 -5.255 16.866 1.00 88.62 324 LEU A N 1
ATOM 2577 C CA . LEU A 1 324 ? 15.221 -6.104 16.565 1.00 88.62 324 LEU A CA 1
ATOM 2578 C C . LEU A 1 324 ? 16.301 -5.988 17.653 1.00 88.62 324 LEU A C 1
ATOM 2580 O O . LEU A 1 324 ? 16.428 -4.960 18.312 1.00 88.62 324 LEU A O 1
ATOM 2584 N N . GLU A 1 325 ? 17.148 -7.016 17.790 1.00 86.81 325 GLU A N 1
ATOM 2585 C CA . GLU A 1 325 ? 18.325 -6.960 18.679 1.00 86.81 325 GLU A CA 1
ATOM 2586 C C . GLU A 1 325 ? 19.278 -5.810 18.322 1.00 86.81 325 GLU A C 1
ATOM 2588 O O . GLU A 1 325 ? 19.950 -5.252 19.188 1.00 86.81 325 GLU A O 1
ATOM 2593 N N . GLN A 1 326 ? 19.341 -5.474 17.032 1.00 86.19 326 GLN A N 1
ATOM 2594 C CA . GLN A 1 326 ? 19.971 -4.272 16.500 1.00 86.19 326 GLN A CA 1
ATOM 2595 C C . GLN A 1 326 ? 18.869 -3.435 15.839 1.00 86.19 326 GLN A C 1
ATOM 2597 O O . GLN A 1 326 ? 18.564 -3.668 14.665 1.00 86.19 326 GLN A O 1
ATOM 2602 N N . PRO A 1 327 ? 18.222 -2.523 16.587 1.00 84.81 327 PRO A N 1
ATOM 2603 C CA . PRO A 1 327 ? 17.107 -1.745 16.073 1.00 84.81 327 PRO A CA 1
ATOM 2604 C C . PRO A 1 327 ? 17.497 -0.928 14.845 1.00 84.81 327 PRO A C 1
ATOM 2606 O O . PRO A 1 327 ? 18.546 -0.281 14.814 1.00 84.81 327 PRO A O 1
ATOM 2609 N N . VAL A 1 328 ? 16.618 -0.917 13.845 1.00 84.38 328 VAL A N 1
ATOM 2610 C CA . VAL A 1 328 ? 16.745 -0.038 12.678 1.00 84.38 328 VAL A CA 1
ATOM 2611 C C . VAL A 1 328 ? 15.574 0.929 12.693 1.00 84.38 328 VAL A C 1
ATOM 2613 O O . VAL A 1 328 ? 14.417 0.520 12.613 1.00 84.38 328 VAL A O 1
ATOM 2616 N N . CYS A 1 329 ? 15.879 2.218 12.807 1.00 84.44 329 CYS A N 1
ATOM 2617 C CA . CYS A 1 329 ? 14.880 3.274 12.883 1.00 84.44 329 CYS A CA 1
ATOM 2618 C C . CYS A 1 329 ? 15.274 4.440 11.975 1.00 84.44 329 CYS A C 1
ATOM 2620 O O . CYS A 1 329 ? 15.879 5.425 12.399 1.00 84.44 329 CYS A O 1
ATOM 2622 N N . THR A 1 330 ? 14.967 4.296 10.690 1.00 88.56 330 THR A N 1
ATOM 2623 C CA . THR A 1 330 ? 15.077 5.378 9.715 1.00 88.56 330 THR A CA 1
ATOM 2624 C C . THR A 1 330 ? 13.745 6.112 9.593 1.00 88.56 330 THR A C 1
ATOM 2626 O O . THR A 1 330 ? 12.698 5.635 10.037 1.00 88.56 330 THR A O 1
ATOM 2629 N N . SER A 1 331 ? 13.777 7.303 9.000 1.00 87.12 331 SER A N 1
ATOM 2630 C CA . SER A 1 331 ? 12.588 8.147 8.853 1.00 87.12 331 SER A CA 1
ATOM 2631 C C . SER A 1 331 ? 11.457 7.490 8.047 1.00 87.12 331 SER A C 1
ATOM 2633 O O . SER A 1 331 ? 10.285 7.731 8.319 1.00 87.12 331 SER A O 1
ATOM 2635 N N . GLY A 1 332 ? 11.778 6.637 7.071 1.00 87.12 332 GLY A N 1
ATOM 2636 C CA . GLY A 1 332 ? 10.765 5.908 6.324 1.00 87.12 332 GLY A CA 1
ATOM 2637 C C . GLY A 1 332 ? 10.166 4.735 7.104 1.00 87.12 332 GLY A C 1
ATOM 2638 O O . GLY A 1 332 ? 8.972 4.471 6.974 1.00 87.12 332 GLY A O 1
ATOM 2639 N N . ILE A 1 333 ? 10.938 4.086 7.986 1.00 89.00 333 ILE A N 1
ATOM 2640 C CA . ILE A 1 333 ? 10.420 3.041 8.889 1.00 89.00 333 ILE A CA 1
ATOM 2641 C C . ILE A 1 333 ? 9.413 3.642 9.866 1.00 89.00 333 ILE A C 1
ATOM 2643 O O . ILE A 1 333 ? 8.328 3.088 10.061 1.00 89.00 333 ILE A O 1
ATOM 2647 N N . THR A 1 334 ? 9.760 4.771 10.490 1.00 88.94 334 THR A N 1
ATOM 2648 C CA . THR A 1 334 ? 8.875 5.408 11.472 1.00 88.94 334 THR A CA 1
ATOM 2649 C C . THR A 1 334 ? 7.566 5.839 10.831 1.00 88.94 334 THR A C 1
ATOM 2651 O O . THR A 1 334 ? 6.516 5.604 11.427 1.00 88.94 334 THR A O 1
ATOM 2654 N N . ASN A 1 335 ? 7.604 6.346 9.597 1.00 89.25 335 ASN A N 1
ATOM 2655 C CA . ASN A 1 335 ? 6.407 6.653 8.818 1.00 89.25 335 ASN A CA 1
ATOM 2656 C C . ASN A 1 335 ? 5.551 5.417 8.511 1.00 89.25 335 ASN A C 1
ATOM 2658 O O . ASN A 1 335 ? 4.343 5.455 8.728 1.00 89.25 335 ASN A O 1
ATOM 2662 N N . ALA A 1 336 ? 6.150 4.305 8.076 1.00 90.19 336 ALA A N 1
ATOM 2663 C CA . ALA A 1 336 ? 5.400 3.082 7.777 1.00 90.19 336 ALA A CA 1
ATOM 2664 C C . ALA A 1 336 ? 4.648 2.545 9.014 1.00 90.19 336 ALA A C 1
ATOM 2666 O O . ALA A 1 336 ? 3.473 2.181 8.943 1.00 90.19 336 ALA A O 1
ATOM 2667 N N . ILE A 1 337 ? 5.306 2.536 10.176 1.00 91.94 337 ILE A N 1
ATOM 2668 C CA . ILE A 1 337 ? 4.706 2.098 11.447 1.00 91.94 337 ILE A CA 1
ATOM 2669 C C . ILE A 1 337 ? 3.648 3.105 11.927 1.00 91.94 337 ILE A C 1
ATOM 2671 O O . ILE A 1 337 ? 2.593 2.704 12.430 1.00 91.94 337 ILE A O 1
ATOM 2675 N N . LEU A 1 338 ? 3.902 4.406 11.750 1.00 91.88 338 LEU A N 1
ATOM 2676 C CA . LEU A 1 338 ? 2.960 5.474 12.082 1.00 91.88 338 LEU A CA 1
ATOM 2677 C C . LEU A 1 338 ? 1.676 5.365 11.253 1.00 91.88 338 LEU A C 1
ATOM 2679 O O . LEU A 1 338 ? 0.594 5.457 11.826 1.00 91.88 338 LEU A O 1
ATOM 2683 N N . LEU A 1 339 ? 1.779 5.084 9.951 1.00 91.38 339 LEU A N 1
ATOM 2684 C CA . LEU A 1 339 ? 0.633 4.878 9.064 1.00 91.38 339 LEU A CA 1
ATOM 2685 C C . LEU A 1 339 ? -0.288 3.769 9.594 1.00 91.38 339 LEU A C 1
ATOM 2687 O O . LEU A 1 339 ? -1.495 3.977 9.753 1.00 91.38 339 LEU A O 1
ATOM 2691 N N . ALA A 1 340 ? 0.278 2.608 9.943 1.00 93.12 340 ALA A N 1
ATOM 2692 C CA . ALA A 1 340 ? -0.484 1.501 10.519 1.00 93.12 340 ALA A CA 1
ATOM 2693 C C . ALA A 1 340 ? -1.162 1.899 11.843 1.00 93.12 340 ALA A C 1
ATOM 2695 O O . ALA A 1 340 ? -2.359 1.661 12.032 1.00 93.12 340 ALA A O 1
ATOM 2696 N N . ALA A 1 341 ? -0.428 2.569 12.738 1.00 93.81 341 ALA A N 1
ATOM 2697 C CA . ALA A 1 341 ? -0.968 3.077 13.996 1.00 93.81 341 ALA A CA 1
ATOM 2698 C C . ALA A 1 341 ? -2.116 4.078 13.787 1.00 93.81 341 ALA A C 1
ATOM 2700 O O . ALA A 1 341 ? -3.140 4.003 14.477 1.00 93.81 341 ALA A O 1
ATOM 2701 N N . THR A 1 342 ? -1.989 4.977 12.809 1.00 92.06 342 THR A N 1
ATOM 2702 C CA . THR A 1 342 ? -3.033 5.938 12.456 1.00 92.06 342 THR A CA 1
ATOM 2703 C C . THR A 1 342 ? -4.303 5.247 11.999 1.00 92.06 342 THR A C 1
ATOM 2705 O O . THR A 1 342 ? -5.386 5.617 12.460 1.00 92.06 342 THR A O 1
ATOM 2708 N N . LEU A 1 343 ? -4.206 4.242 11.131 1.00 91.88 343 LEU A N 1
ATOM 2709 C CA . LEU A 1 343 ? -5.390 3.550 10.633 1.00 91.88 343 LEU A CA 1
ATOM 2710 C C . LEU A 1 343 ? -6.094 2.736 11.727 1.00 91.88 343 LEU A C 1
ATOM 2712 O O . LEU A 1 343 ? -7.318 2.813 11.836 1.00 91.88 343 LEU A O 1
ATOM 2716 N N . ILE A 1 344 ? -5.348 2.058 12.607 1.00 94.50 344 ILE A N 1
ATOM 2717 C CA . ILE A 1 344 ? -5.927 1.376 13.780 1.00 94.50 344 ILE A CA 1
ATOM 2718 C C . ILE A 1 344 ? -6.654 2.386 14.674 1.00 94.50 344 ILE A C 1
ATOM 2720 O O . ILE A 1 344 ? -7.796 2.172 15.085 1.00 94.50 344 ILE A O 1
ATOM 2724 N N . SER A 1 345 ? -6.015 3.525 14.945 1.00 93.56 345 SER A N 1
ATOM 2725 C CA . SER A 1 345 ? -6.611 4.592 15.745 1.00 93.56 345 SER A CA 1
ATOM 2726 C C . SER A 1 345 ? -7.884 5.162 15.112 1.00 93.56 345 SER A C 1
ATOM 2728 O O . SER A 1 345 ? -8.824 5.509 15.827 1.00 93.56 345 SER A O 1
ATOM 2730 N N . ASN A 1 346 ? -7.957 5.227 13.779 1.00 92.38 346 ASN A N 1
ATOM 2731 C CA . ASN A 1 346 ? -9.155 5.668 13.066 1.00 92.38 346 ASN A CA 1
ATOM 2732 C C . ASN A 1 346 ? -10.323 4.687 13.240 1.00 92.38 346 ASN A C 1
ATOM 2734 O O . ASN A 1 346 ? -11.444 5.146 13.444 1.00 92.38 346 ASN A O 1
ATOM 2738 N N . PHE A 1 347 ? -10.085 3.369 13.242 1.00 94.12 347 PHE A N 1
ATOM 2739 C CA . PHE A 1 347 ? -11.145 2.396 13.541 1.00 94.12 347 PHE A CA 1
ATOM 2740 C C . PHE A 1 347 ? -11.679 2.555 14.964 1.00 94.12 347 PHE A C 1
ATOM 2742 O O . PHE A 1 347 ? -12.889 2.588 15.172 1.00 94.12 347 PHE A O 1
ATOM 2749 N N . TYR A 1 348 ? -10.803 2.733 15.954 1.00 94.50 348 TYR A N 1
ATOM 2750 C CA . TYR A 1 348 ? -11.261 2.987 17.320 1.00 94.50 348 TYR A CA 1
ATOM 2751 C C . TYR A 1 348 ? -11.980 4.332 17.461 1.00 94.50 348 TYR A C 1
ATOM 2753 O O . TYR A 1 348 ? -12.927 4.428 18.234 1.00 94.50 348 TYR A O 1
ATOM 2761 N N . ASN A 1 349 ? -11.578 5.357 16.707 1.00 92.25 349 ASN A N 1
ATOM 2762 C CA . ASN A 1 349 ? -12.291 6.632 16.680 1.00 92.25 349 ASN A CA 1
ATOM 2763 C C . ASN A 1 349 ? -13.692 6.488 16.070 1.00 92.25 349 ASN A C 1
ATOM 2765 O O . ASN A 1 349 ? -14.639 7.023 16.636 1.00 92.25 349 ASN A O 1
ATOM 2769 N N . LEU A 1 350 ? -13.828 5.737 14.972 1.00 93.06 350 LEU A N 1
ATOM 2770 C CA . LEU A 1 350 ? -15.120 5.414 14.365 1.00 93.06 350 LEU A CA 1
ATOM 2771 C C . LEU A 1 350 ? -16.055 4.760 15.389 1.00 93.06 350 LEU A C 1
ATOM 2773 O O . LEU A 1 350 ? -17.160 5.248 15.594 1.00 93.06 350 LEU A O 1
ATOM 2777 N N . LEU A 1 351 ? -15.584 3.703 16.056 1.00 93.62 351 LEU A N 1
ATOM 2778 C CA . LEU A 1 351 ? -16.369 2.981 17.060 1.00 93.62 351 LEU A CA 1
ATOM 2779 C C . LEU A 1 351 ? -16.702 3.866 18.274 1.00 93.62 351 LEU A C 1
ATOM 2781 O O . LEU A 1 351 ? -17.812 3.828 18.784 1.00 93.62 351 LEU A O 1
ATOM 2785 N N . GLY A 1 352 ? -15.768 4.716 18.712 1.00 92.38 352 GLY A N 1
ATOM 2786 C CA . GLY A 1 352 ? -16.018 5.666 19.798 1.00 92.38 352 GLY A CA 1
ATOM 2787 C C . GLY A 1 352 ? -17.029 6.755 19.433 1.00 92.38 352 GLY A C 1
ATOM 2788 O O . GLY A 1 352 ? -17.818 7.158 20.283 1.00 92.38 352 GLY A O 1
ATOM 2789 N N . ASN A 1 353 ? -17.027 7.229 18.183 1.00 91.62 353 ASN A N 1
ATOM 2790 C CA . ASN A 1 353 ? -18.011 8.200 17.701 1.00 91.62 353 ASN A CA 1
ATOM 2791 C C . ASN A 1 353 ? -19.404 7.584 17.593 1.00 91.62 353 ASN A C 1
ATOM 2793 O O . ASN A 1 353 ? -20.371 8.274 17.890 1.00 91.62 353 ASN A O 1
ATOM 2797 N N . GLU A 1 354 ? -19.504 6.324 17.171 1.00 91.56 354 GLU A N 1
ATOM 2798 C CA . GLU A 1 354 ? -20.780 5.614 17.131 1.00 91.56 354 GLU A CA 1
ATOM 2799 C C . GLU A 1 354 ? -21.348 5.431 18.544 1.00 91.56 354 GLU A C 1
ATOM 2801 O O . GLU A 1 354 ? -22.395 6.002 18.837 1.00 91.56 354 GLU A O 1
ATOM 2806 N N . ALA A 1 355 ? -20.572 4.855 19.466 1.00 91.44 355 ALA A N 1
ATOM 2807 C CA . ALA A 1 355 ? -20.946 4.732 20.875 1.00 91.44 355 ALA A CA 1
ATOM 2808 C C . ALA A 1 355 ? -21.322 6.076 21.530 1.00 91.44 355 ALA A C 1
ATOM 2810 O O . ALA A 1 355 ? -22.201 6.149 22.389 1.00 91.44 355 ALA A O 1
ATOM 2811 N N . TYR A 1 356 ? -20.637 7.160 21.153 1.00 90.19 356 TYR A N 1
ATOM 2812 C CA . TYR A 1 356 ? -20.956 8.494 21.654 1.00 90.19 356 TYR A CA 1
ATOM 2813 C C . TYR A 1 356 ? -22.260 9.049 21.076 1.00 90.19 356 TYR A C 1
ATOM 2815 O O . TYR A 1 356 ? -22.996 9.725 21.791 1.00 90.19 356 TYR A O 1
ATOM 2823 N N . ASN A 1 357 ? -22.530 8.814 19.793 1.00 89.00 357 ASN A N 1
ATOM 2824 C CA . ASN A 1 357 ? -23.773 9.248 19.165 1.00 89.00 357 ASN A CA 1
ATOM 2825 C C . ASN A 1 357 ? -24.970 8.503 19.760 1.00 89.00 357 ASN A C 1
ATOM 2827 O O . ASN A 1 357 ? -25.973 9.146 20.053 1.00 89.00 357 ASN A O 1
ATOM 2831 N N . ASP A 1 358 ? -24.822 7.208 20.037 1.00 86.88 358 ASP A N 1
ATOM 2832 C CA . ASP A 1 358 ? -25.841 6.416 20.729 1.00 86.88 358 ASP A CA 1
ATOM 2833 C C . ASP A 1 358 ? -26.128 6.975 22.127 1.00 86.88 358 ASP A C 1
ATOM 2835 O O . ASP A 1 358 ? -27.278 7.102 22.536 1.00 86.88 358 ASP A O 1
ATOM 2839 N N . ALA A 1 359 ? -25.088 7.400 22.854 1.00 87.00 359 ALA A N 1
ATOM 2840 C CA . ALA A 1 359 ? -25.268 8.031 24.159 1.00 87.00 359 ALA A CA 1
ATOM 2841 C C . ALA A 1 359 ? -26.016 9.376 24.085 1.00 87.00 359 ALA A C 1
ATOM 2843 O O . ALA A 1 359 ? -26.689 9.754 25.041 1.00 87.00 359 ALA A O 1
ATOM 2844 N N . LEU A 1 360 ? -25.885 10.125 22.982 1.00 83.56 360 LEU A N 1
ATOM 2845 C CA . LEU A 1 360 ? -26.565 11.414 22.814 1.00 83.56 360 LEU A CA 1
ATOM 2846 C C . LEU A 1 360 ? -28.062 11.272 22.535 1.00 83.56 360 LEU A C 1
ATOM 2848 O O . LEU A 1 360 ? -28.820 12.181 22.883 1.00 83.56 360 LEU A O 1
ATOM 2852 N N . ASP A 1 361 ? -28.469 10.178 21.897 1.00 76.12 361 ASP A N 1
ATOM 2853 C CA . ASP A 1 361 ? -29.869 9.875 21.614 1.00 76.12 361 ASP A CA 1
ATOM 2854 C C . ASP A 1 361 ? -30.199 8.419 21.975 1.00 76.12 361 ASP A C 1
ATOM 2856 O O . ASP A 1 361 ? -30.365 7.577 21.094 1.00 76.12 361 ASP A O 1
ATOM 2860 N N . PRO A 1 362 ? -30.338 8.108 23.276 1.00 64.81 362 PRO A N 1
ATOM 2861 C CA . PRO A 1 362 ? -30.688 6.763 23.723 1.00 64.81 362 PRO A CA 1
ATOM 2862 C C . PRO A 1 362 ? -32.187 6.459 23.519 1.00 64.81 362 PRO A C 1
ATOM 2864 O O . PRO A 1 362 ? -32.708 5.476 24.048 1.00 64.81 362 PRO A O 1
ATOM 2867 N N . THR A 1 363 ? -32.935 7.332 22.826 1.00 63.19 363 THR A N 1
ATOM 2868 C CA . THR A 1 363 ? -34.383 7.183 22.662 1.00 63.19 363 THR A CA 1
ATOM 2869 C C . THR A 1 363 ? -34.728 6.404 21.400 1.00 63.19 363 THR A C 1
ATOM 2871 O O . THR A 1 363 ? -34.131 6.566 20.340 1.00 63.19 363 THR A O 1
ATOM 2874 N N . ILE A 1 364 ? -35.727 5.529 21.506 1.00 61.41 364 ILE A N 1
ATOM 2875 C CA . ILE A 1 364 ? -36.163 4.707 20.379 1.00 61.41 364 ILE A CA 1
ATOM 2876 C C . ILE A 1 364 ? -36.959 5.585 19.405 1.00 61.41 364 ILE A C 1
ATOM 2878 O O . ILE A 1 364 ? -37.899 6.273 19.809 1.00 61.41 364 ILE A O 1
ATOM 2882 N N . GLY A 1 365 ? -36.630 5.524 18.112 1.00 53.81 365 GLY A N 1
ATOM 2883 C CA . GLY A 1 365 ? -37.271 6.284 17.032 1.00 53.81 365 GLY A CA 1
ATOM 2884 C C . GLY A 1 365 ? -38.713 5.868 16.699 1.00 53.81 365 GLY A C 1
ATOM 2885 O O . GLY A 1 365 ? -39.053 5.690 15.530 1.00 53.81 365 GLY A O 1
ATOM 2886 N N . PHE A 1 366 ? -39.593 5.706 17.690 1.00 58.31 366 PHE A N 1
ATOM 2887 C CA . PHE A 1 366 ? -41.019 5.508 17.449 1.00 58.31 366 PHE A CA 1
ATOM 2888 C C . PHE A 1 366 ? -41.716 6.850 17.213 1.00 58.31 366 PHE A C 1
ATOM 2890 O O . PHE A 1 366 ? -41.809 7.703 18.094 1.00 58.31 366 PHE A O 1
ATOM 2897 N N . GLY A 1 367 ? -42.304 7.022 16.030 1.00 47.72 367 GLY A N 1
ATOM 2898 C CA . GLY A 1 367 ? -43.320 8.053 15.846 1.00 47.72 367 GLY A CA 1
ATOM 2899 C C . GLY A 1 367 ? -44.573 7.702 16.653 1.00 47.72 367 GLY A C 1
ATOM 2900 O O . GLY A 1 367 ? -44.993 6.547 16.668 1.00 47.72 367 GLY A O 1
ATOM 2901 N N . SER A 1 368 ? -45.258 8.700 17.217 1.00 51.84 368 SER A N 1
ATOM 2902 C CA . SER A 1 368 ? -46.571 8.558 17.889 1.00 51.84 368 SER A CA 1
ATOM 2903 C C . SER A 1 368 ? -47.701 7.999 17.001 1.00 51.84 368 SER A C 1
ATOM 2905 O O . SER A 1 368 ? -48.855 7.929 17.417 1.00 51.84 368 SER A O 1
ATOM 2907 N N . LYS A 1 369 ? -47.374 7.623 15.759 1.00 48.62 369 LYS A N 1
ATOM 2908 C CA . LYS A 1 369 ? -48.241 6.999 14.761 1.00 48.62 369 LYS A CA 1
ATOM 2909 C C . LYS A 1 369 ? -48.043 5.477 14.652 1.00 48.62 369 LYS A C 1
ATOM 2911 O O . LYS A 1 369 ? -48.754 4.869 13.857 1.00 48.62 369 LYS A O 1
ATOM 2916 N N . SER A 1 370 ? -47.097 4.863 15.379 1.00 53.81 370 SER A N 1
ATOM 2917 C CA . SER A 1 370 ? -46.971 3.397 15.400 1.00 53.81 370 SER A CA 1
ATOM 2918 C C . SER A 1 370 ? -48.117 2.790 16.220 1.00 53.81 370 SER A C 1
ATOM 2920 O O . SER A 1 370 ? -48.388 3.211 17.345 1.00 53.81 370 SER A O 1
ATOM 2922 N N . VAL A 1 371 ? -48.841 1.843 15.618 1.00 55.97 371 VAL A N 1
ATOM 2923 C CA . VAL A 1 371 ? -50.108 1.309 16.154 1.00 55.97 371 VAL A CA 1
ATOM 2924 C C . VAL A 1 371 ? -49.878 0.380 17.357 1.00 55.97 371 VAL A C 1
ATOM 2926 O O . VAL A 1 371 ? -50.754 0.260 18.205 1.00 55.97 371 VAL A O 1
ATOM 2929 N N . GLU A 1 372 ? -48.690 -0.222 17.469 1.00 57.00 372 GLU A N 1
ATOM 2930 C CA . GLU A 1 372 ? -48.378 -1.243 18.484 1.00 57.00 372 GLU A CA 1
ATOM 2931 C C . GLU A 1 372 ? -47.534 -0.730 19.665 1.00 57.00 372 GLU A C 1
ATOM 2933 O O . GLU A 1 372 ? -47.676 -1.250 20.768 1.00 57.00 372 GLU A O 1
ATOM 2938 N N . TYR A 1 373 ? -46.715 0.318 19.487 1.00 54.00 373 TYR A N 1
ATOM 2939 C CA . TYR A 1 373 ? -45.757 0.776 20.516 1.00 54.00 373 TYR A CA 1
ATOM 2940 C C . TYR A 1 373 ? -45.820 2.278 20.839 1.00 54.00 373 TYR A C 1
ATOM 2942 O O . TYR A 1 373 ? -45.119 2.746 21.738 1.00 54.00 373 TYR A O 1
ATOM 2950 N N . GLY A 1 374 ? -46.694 3.048 20.179 1.00 53.41 374 GLY A N 1
ATOM 2951 C CA . GLY A 1 374 ? -46.788 4.503 20.354 1.00 53.41 374 GLY A CA 1
ATOM 2952 C C . GLY A 1 374 ? -47.090 4.976 21.786 1.00 53.41 374 GLY A C 1
ATOM 2953 O O . GLY A 1 374 ? -46.732 6.098 22.138 1.00 53.41 374 GLY A O 1
ATOM 2954 N N . SER A 1 375 ? -47.704 4.136 22.632 1.00 54.97 375 SER A N 1
ATOM 2955 C CA . SER A 1 375 ? -47.978 4.438 24.049 1.00 54.97 375 SER A CA 1
ATOM 2956 C C . SER A 1 375 ? -46.856 4.042 25.019 1.00 54.97 375 SER A C 1
ATOM 2958 O O . SER A 1 375 ? -46.858 4.517 26.151 1.00 54.97 375 SER A O 1
ATOM 2960 N N . LEU A 1 376 ? -45.926 3.175 24.599 1.00 54.91 376 LEU A N 1
ATOM 2961 C CA . LEU A 1 376 ? -44.799 2.664 25.403 1.00 54.91 376 LEU A CA 1
ATOM 2962 C C . LEU A 1 376 ? -43.454 3.306 25.017 1.00 54.91 376 LEU A C 1
ATOM 2964 O O . LEU A 1 376 ? -42.454 3.122 25.707 1.00 54.91 376 LEU A O 1
ATOM 2968 N N . ALA A 1 377 ? -43.445 4.105 23.945 1.00 52.88 377 ALA A N 1
ATOM 2969 C CA . ALA A 1 377 ? -42.279 4.818 23.430 1.00 52.88 377 ALA A CA 1
ATOM 2970 C C . ALA A 1 377 ? -41.475 5.640 24.469 1.00 52.88 377 ALA A C 1
ATOM 2972 O O . ALA A 1 377 ? -40.260 5.697 24.319 1.00 52.88 377 ALA A O 1
ATOM 2973 N N . PRO A 1 378 ? -42.063 6.259 25.521 1.00 57.34 378 PRO A N 1
ATOM 2974 C CA . PRO A 1 378 ? -41.270 6.972 26.527 1.00 57.34 378 PRO A CA 1
ATOM 2975 C C . PRO A 1 378 ? -40.773 6.100 27.697 1.00 57.34 378 PRO A C 1
ATOM 2977 O O . PRO A 1 378 ? -40.060 6.623 28.551 1.00 57.34 378 PRO A O 1
ATOM 2980 N N . THR A 1 379 ? -41.156 4.819 27.791 1.00 67.88 379 THR A N 1
ATOM 2981 C CA . THR A 1 379 ? -40.803 3.943 28.932 1.00 67.88 379 THR A CA 1
ATOM 2982 C C . THR A 1 379 ? -39.861 2.797 28.586 1.00 67.88 379 THR A C 1
ATOM 2984 O O . THR A 1 379 ? -39.223 2.275 29.495 1.00 67.88 379 THR A O 1
ATOM 2987 N N . ILE A 1 380 ? -39.772 2.405 27.314 1.00 76.19 380 ILE A N 1
ATOM 2988 C CA . ILE A 1 380 ? -38.878 1.337 26.852 1.00 76.19 380 ILE A CA 1
ATOM 2989 C C . ILE A 1 380 ? -37.625 1.970 26.246 1.00 76.19 380 ILE A C 1
ATOM 2991 O O . ILE A 1 380 ? -37.718 2.964 25.527 1.00 76.19 380 ILE A O 1
ATOM 2995 N N . PHE A 1 381 ? -36.461 1.387 26.526 1.00 82.19 381 PHE A N 1
ATOM 2996 C CA . PHE A 1 381 ? -35.180 1.798 25.958 1.00 82.19 381 PHE A CA 1
ATOM 2997 C C . PHE A 1 381 ? -34.306 0.593 25.589 1.00 82.19 381 PHE A C 1
ATOM 2999 O O . PHE A 1 381 ? -34.573 -0.542 25.996 1.00 82.19 381 PHE A O 1
ATOM 3006 N N . THR A 1 382 ? -33.280 0.843 24.780 1.00 87.62 382 THR A N 1
ATOM 3007 C CA . THR A 1 382 ? -32.467 -0.147 24.060 1.00 87.62 382 THR A CA 1
ATOM 3008 C C . THR A 1 382 ? -31.786 -1.169 24.962 1.00 87.62 382 THR A C 1
ATOM 3010 O O . THR A 1 382 ? -31.763 -2.347 24.612 1.00 87.62 382 THR A O 1
ATOM 3013 N N . PHE A 1 383 ? -31.303 -0.775 26.145 1.00 89.88 383 PHE A N 1
ATOM 3014 C CA . PHE A 1 383 ? -30.612 -1.664 27.089 1.00 89.88 383 PHE A CA 1
ATOM 3015 C C . PHE A 1 383 ? -31.349 -1.868 28.433 1.00 89.88 383 PHE A C 1
ATOM 3017 O O . PHE A 1 383 ? -30.731 -2.258 29.421 1.00 89.88 383 PHE A O 1
ATOM 3024 N N . MET A 1 384 ? -32.683 -1.723 28.474 1.00 85.31 384 MET A N 1
ATOM 3025 C CA . MET A 1 384 ? -33.540 -1.753 29.689 1.00 85.31 384 MET A CA 1
ATOM 3026 C C . MET A 1 384 ? -33.453 -2.986 30.597 1.00 85.31 384 MET A C 1
ATOM 3028 O O . MET A 1 384 ? -33.820 -2.929 31.767 1.00 85.31 384 MET A O 1
ATOM 3032 N N . ASN A 1 385 ? -32.933 -4.101 30.097 1.00 86.06 385 ASN A N 1
ATOM 3033 C CA . ASN A 1 385 ? -32.730 -5.312 30.898 1.00 86.06 385 ASN A CA 1
ATOM 3034 C C . ASN A 1 385 ? -31.268 -5.506 31.335 1.00 86.06 385 ASN A C 1
ATOM 3036 O O . ASN A 1 385 ? -30.971 -6.408 32.115 1.00 86.06 385 ASN A O 1
ATOM 3040 N N . GLN A 1 386 ? -30.352 -4.685 30.819 1.00 88.12 386 GLN A N 1
ATOM 3041 C CA . GLN A 1 386 ? -28.947 -4.637 31.226 1.00 88.12 386 GLN A CA 1
ATOM 3042 C C . GLN A 1 386 ? -28.674 -3.447 32.157 1.00 88.12 386 GLN A C 1
ATOM 3044 O O . GLN A 1 386 ? -27.763 -3.523 32.980 1.00 88.12 386 GLN A O 1
ATOM 3049 N N . THR A 1 387 ? -29.475 -2.380 32.074 1.00 88.62 387 THR A N 1
ATOM 3050 C CA . THR A 1 387 ? -29.445 -1.223 32.979 1.00 88.62 387 THR A CA 1
ATOM 3051 C C . THR A 1 387 ? -30.843 -0.828 33.456 1.00 88.62 387 THR A C 1
ATOM 3053 O O . THR A 1 387 ? -31.815 -1.002 32.728 1.00 88.62 387 THR A O 1
ATOM 3056 N N . PRO A 1 388 ? -30.973 -0.271 34.676 1.00 86.12 388 PRO A N 1
ATOM 3057 C CA . PRO A 1 388 ? -32.282 0.005 35.263 1.00 86.12 388 PRO A CA 1
ATOM 3058 C C . PRO A 1 388 ? -32.925 1.306 34.764 1.00 86.12 388 PRO A C 1
ATOM 3060 O O . PRO A 1 388 ? -34.143 1.450 34.863 1.00 86.12 388 PRO A O 1
ATOM 3063 N N . THR A 1 389 ? -32.146 2.266 34.251 1.00 86.25 389 THR A N 1
ATOM 3064 C CA . THR A 1 389 ? -32.669 3.549 33.755 1.00 86.25 389 THR A CA 1
ATOM 3065 C C . THR A 1 389 ? -31.996 3.997 32.457 1.00 86.25 389 THR A C 1
ATOM 3067 O O . THR A 1 389 ? -30.871 3.601 32.157 1.00 86.25 389 THR A O 1
ATOM 3070 N N . LEU A 1 390 ? -32.661 4.892 31.719 1.00 83.94 390 LEU A N 1
ATOM 3071 C CA . LEU A 1 390 ? -32.113 5.520 30.510 1.00 83.94 390 LEU A CA 1
ATOM 3072 C C . LEU A 1 390 ? -30.819 6.306 30.792 1.00 83.94 390 LEU A C 1
ATOM 3074 O O . LEU A 1 390 ? -29.917 6.354 29.964 1.00 83.94 390 LEU A O 1
ATOM 3078 N N . LEU A 1 391 ? -30.710 6.905 31.982 1.00 84.69 391 LEU A N 1
ATOM 3079 C CA . LEU A 1 391 ? -29.504 7.623 32.395 1.00 84.69 391 LEU A CA 1
ATOM 3080 C C . LEU A 1 391 ? -28.332 6.660 32.641 1.00 84.69 391 LEU A C 1
ATOM 3082 O O . LEU A 1 391 ? -27.188 6.993 32.334 1.00 84.69 391 LEU A O 1
ATOM 3086 N N . ASP A 1 392 ? -28.610 5.469 33.179 1.00 87.12 392 ASP A N 1
ATOM 3087 C CA . ASP A 1 392 ? -27.604 4.412 33.332 1.00 87.12 392 ASP A CA 1
ATOM 3088 C C . ASP A 1 392 ? -27.149 3.867 31.978 1.00 87.12 392 ASP A C 1
ATOM 3090 O O . ASP A 1 392 ? -25.967 3.566 31.811 1.00 87.12 392 ASP A O 1
ATOM 3094 N N . GLU A 1 393 ? -28.061 3.764 31.007 1.00 88.44 393 GLU A N 1
ATOM 3095 C CA . GLU A 1 393 ? -27.705 3.450 29.624 1.00 88.44 393 GLU A CA 1
ATOM 3096 C C . GLU A 1 393 ? -26.770 4.513 29.035 1.00 88.44 393 GLU A C 1
ATOM 3098 O O . GLU A 1 393 ? -25.668 4.160 28.620 1.00 88.44 393 GLU A O 1
ATOM 3103 N N . GLU A 1 394 ? -27.140 5.799 29.076 1.00 87.94 394 GLU A N 1
ATOM 3104 C CA . GLU A 1 394 ? -26.301 6.905 28.582 1.00 87.94 394 GLU A CA 1
ATOM 3105 C C . GLU A 1 394 ? -24.905 6.872 29.224 1.00 87.94 394 GLU A C 1
ATOM 3107 O O . GLU A 1 394 ? -23.881 6.928 28.540 1.00 87.94 394 GLU A O 1
ATOM 3112 N N . PHE A 1 395 ? -24.835 6.722 30.550 1.00 88.25 395 PHE A N 1
ATOM 3113 C CA . PHE A 1 395 ? -23.557 6.671 31.255 1.00 88.25 395 PHE A CA 1
ATOM 3114 C C . PHE A 1 395 ? -22.710 5.458 30.849 1.00 88.25 395 PHE A C 1
ATOM 3116 O O . PHE A 1 395 ? -21.493 5.577 30.681 1.00 88.25 395 PHE A O 1
ATOM 3123 N N . THR A 1 396 ? -23.344 4.303 30.657 1.00 90.12 396 THR A N 1
ATOM 3124 C CA . THR A 1 396 ? -22.667 3.071 30.244 1.00 90.12 396 THR A CA 1
ATOM 3125 C C . THR A 1 396 ? -22.216 3.132 28.781 1.00 90.12 396 THR A C 1
ATOM 3127 O O . THR A 1 396 ? -21.121 2.669 28.462 1.00 90.12 396 THR A O 1
ATOM 3130 N N . LEU A 1 397 ? -22.981 3.769 27.891 1.00 91.62 397 LEU A N 1
ATOM 3131 C CA . LEU A 1 397 ? -22.561 4.026 26.511 1.00 91.62 397 LEU A CA 1
ATOM 3132 C C . LEU A 1 397 ? -21.328 4.947 26.462 1.00 91.62 397 LEU A C 1
ATOM 3134 O O . LEU A 1 397 ? -20.422 4.737 25.654 1.00 91.62 397 LEU A O 1
ATOM 3138 N N . LEU A 1 398 ? -21.221 5.906 27.388 1.00 90.56 398 LEU A N 1
ATOM 3139 C CA . LEU A 1 398 ? -20.067 6.806 27.486 1.00 90.56 398 LEU A CA 1
ATOM 3140 C C . LEU A 1 398 ? -18.821 6.159 28.109 1.00 90.56 398 LEU A C 1
ATOM 3142 O O . LEU A 1 398 ? -17.716 6.344 27.594 1.00 90.56 398 LEU A O 1
ATOM 3146 N N . CYS A 1 399 ? -18.977 5.455 29.232 1.00 87.69 399 CYS A N 1
ATOM 3147 C CA . CYS A 1 399 ? -17.865 5.025 30.093 1.00 87.69 399 CYS A CA 1
ATOM 3148 C C . CYS A 1 399 ? -17.633 3.508 30.128 1.00 87.69 399 CYS A C 1
ATOM 3150 O O . CYS A 1 399 ? -16.656 3.063 30.732 1.00 87.69 399 CYS A O 1
ATOM 3152 N N . GLY A 1 400 ? -18.535 2.729 29.538 1.00 90.50 400 GLY A N 1
ATOM 3153 C CA . GLY A 1 400 ? -18.592 1.285 29.703 1.00 90.50 400 GLY A CA 1
ATOM 3154 C C . GLY A 1 400 ? -19.285 0.852 31.000 1.00 90.50 400 GLY A C 1
ATOM 3155 O O . GLY A 1 400 ? -19.556 1.639 31.909 1.00 90.50 400 GLY A O 1
ATOM 3156 N N . ARG A 1 401 ? -19.585 -0.444 31.074 1.00 88.81 401 ARG A N 1
ATOM 3157 C CA . ARG A 1 401 ? -20.168 -1.137 32.224 1.00 88.81 401 ARG A CA 1
ATOM 3158 C C . ARG A 1 401 ? -19.164 -1.200 33.368 1.00 88.81 401 ARG A C 1
ATOM 3160 O O . ARG A 1 401 ? -17.963 -1.365 33.165 1.00 88.81 401 ARG A O 1
ATOM 3167 N N . SER A 1 402 ? -19.679 -1.155 34.594 1.00 82.69 402 SER A N 1
ATOM 3168 C CA . SER A 1 402 ? -18.875 -1.356 35.805 1.00 82.69 402 SER A CA 1
ATOM 3169 C C . SER A 1 402 ? -18.422 -2.805 35.996 1.00 82.69 402 SER A C 1
ATOM 3171 O O . SER A 1 402 ? -17.435 -3.071 36.681 1.00 82.69 402 SER A O 1
ATOM 3173 N N . GLU A 1 403 ? -19.175 -3.753 35.443 1.00 81.12 403 GLU A N 1
ATOM 3174 C CA . GLU A 1 403 ? -18.881 -5.179 35.534 1.00 81.12 403 GLU A CA 1
ATOM 3175 C C . GLU A 1 403 ? -17.760 -5.567 34.570 1.00 81.12 403 GLU A C 1
ATOM 3177 O O . GLU A 1 403 ? -17.664 -5.052 33.456 1.00 81.12 403 GLU A O 1
ATOM 3182 N N . LYS A 1 404 ? -16.918 -6.519 34.984 1.00 76.00 404 LYS A N 1
ATOM 3183 C CA . LYS A 1 404 ? -15.914 -7.096 34.088 1.00 76.00 404 LYS A CA 1
ATOM 3184 C C . LYS A 1 404 ? -16.620 -7.967 33.057 1.00 76.00 404 LYS A C 1
ATOM 3186 O O . LYS A 1 404 ? -17.149 -9.016 33.416 1.00 76.00 404 LYS A O 1
ATOM 3191 N N . GLY A 1 405 ? -16.599 -7.556 31.795 1.00 79.06 405 GLY A N 1
ATOM 3192 C CA . GLY A 1 405 ? -17.028 -8.428 30.707 1.00 79.06 405 GLY A CA 1
ATOM 3193 C C . GLY A 1 405 ? -15.901 -9.301 30.163 1.00 79.06 405 GLY A C 1
ATOM 3194 O O . GLY A 1 405 ? -14.743 -9.213 30.579 1.00 79.06 405 GLY A O 1
ATOM 3195 N N . ALA A 1 406 ? -16.269 -10.151 29.211 1.00 85.56 406 ALA A N 1
ATOM 3196 C CA . ALA A 1 406 ? -15.369 -11.034 28.484 1.00 85.56 406 ALA A CA 1
ATOM 3197 C C . ALA A 1 406 ? -15.321 -10.649 27.000 1.00 85.56 406 ALA A C 1
ATOM 3199 O O . ALA A 1 406 ? -16.159 -9.880 26.516 1.00 85.56 406 ALA A O 1
ATOM 3200 N N . SER A 1 407 ? -14.337 -11.192 26.282 1.00 86.31 407 SER A N 1
ATOM 3201 C CA . SER A 1 407 ? -14.283 -11.079 24.826 1.00 86.31 407 SER A CA 1
ATOM 3202 C C . SER A 1 407 ? -15.600 -11.583 24.208 1.00 86.31 407 SER A C 1
ATOM 3204 O O . SER A 1 407 ? -16.151 -12.579 24.691 1.00 86.31 407 SER A O 1
ATOM 3206 N N . PRO A 1 408 ? -16.139 -10.902 23.182 1.00 88.19 408 PRO A N 1
ATOM 3207 C CA . PRO A 1 408 ? -15.547 -9.768 22.454 1.00 88.19 408 PRO A CA 1
ATOM 3208 C C . PRO A 1 408 ? -16.002 -8.373 22.936 1.00 88.19 408 PRO A C 1
ATOM 3210 O O . PRO A 1 408 ? -15.474 -7.359 22.472 1.00 88.19 408 PRO A O 1
ATOM 3213 N N . ALA A 1 409 ? -16.951 -8.291 23.878 1.00 87.31 409 ALA A N 1
ATOM 3214 C CA . ALA A 1 409 ? -17.543 -7.020 24.305 1.00 87.31 409 ALA A CA 1
ATOM 3215 C C . ALA A 1 409 ? -16.746 -6.290 25.399 1.00 87.31 409 ALA A C 1
ATOM 3217 O O . ALA A 1 409 ? -16.685 -5.061 25.402 1.00 87.31 409 ALA A O 1
ATOM 3218 N N . TYR A 1 410 ? -16.058 -7.010 26.289 1.00 89.19 410 TYR A N 1
ATOM 3219 C CA . TYR A 1 410 ? -15.334 -6.419 27.422 1.00 89.19 410 TYR A CA 1
ATOM 3220 C C . TYR A 1 410 ? -16.241 -5.515 28.274 1.00 89.19 410 TYR A C 1
ATOM 3222 O O . TYR A 1 410 ? -17.306 -5.944 28.696 1.00 89.19 410 TYR A O 1
ATOM 3230 N N . ASN A 1 411 ? -15.852 -4.264 28.526 1.00 90.00 411 ASN A N 1
ATOM 3231 C CA . ASN A 1 411 ? -16.618 -3.320 29.340 1.00 90.00 411 ASN A CA 1
ATOM 3232 C C . ASN A 1 411 ? -17.817 -2.713 28.584 1.00 90.00 411 ASN A C 1
ATOM 3234 O O . ASN A 1 411 ? -18.357 -1.709 29.021 1.00 90.00 411 ASN A O 1
ATOM 3238 N N . ARG A 1 412 ? -18.236 -3.262 27.446 1.00 92.12 412 ARG A N 1
ATOM 3239 C CA . ARG A 1 412 ? -19.351 -2.735 26.646 1.00 92.12 412 ARG A CA 1
ATOM 3240 C C . ARG A 1 412 ? -20.651 -3.462 26.922 1.00 92.12 412 ARG A C 1
ATOM 3242 O O . ARG A 1 412 ? -20.668 -4.544 27.515 1.00 92.12 412 ARG A O 1
ATOM 3249 N N . PHE A 1 413 ? -21.747 -2.882 26.455 1.00 91.94 413 PHE A N 1
ATOM 3250 C CA . PHE A 1 413 ? -23.013 -3.589 26.389 1.00 91.94 413 PHE A CA 1
ATOM 3251 C C . PHE A 1 413 ? -22.922 -4.789 25.451 1.00 91.94 413 PHE A C 1
ATOM 3253 O O . PHE A 1 413 ? -22.332 -4.728 24.369 1.00 91.94 413 PHE A O 1
ATOM 3260 N N . LEU A 1 414 ? -23.526 -5.888 25.896 1.00 91.06 414 LEU A N 1
ATOM 3261 C CA . LEU A 1 414 ? -23.751 -7.052 25.053 1.00 91.06 414 LEU A CA 1
ATOM 3262 C C . LEU A 1 414 ? -24.992 -6.805 24.194 1.00 91.06 414 LEU A C 1
ATOM 3264 O O . LEU A 1 414 ? -25.854 -6.004 24.557 1.00 91.06 414 LEU A O 1
ATOM 3268 N N . TRP A 1 415 ? -25.106 -7.524 23.082 1.00 92.69 415 TRP A N 1
ATOM 3269 C CA . TRP A 1 415 ? -26.309 -7.527 22.245 1.00 92.69 415 TRP A CA 1
ATOM 3270 C C . TRP A 1 415 ? -27.522 -7.918 23.099 1.00 92.69 415 TRP A C 1
ATOM 3272 O O . TRP A 1 415 ? -27.491 -8.945 23.780 1.00 92.69 415 TRP A O 1
ATOM 3282 N N . ASN A 1 416 ? -28.550 -7.065 23.150 1.00 91.00 416 ASN A N 1
ATOM 3283 C CA . ASN A 1 416 ? -29.591 -7.151 24.177 1.00 91.00 416 ASN A CA 1
ATOM 3284 C C . ASN A 1 416 ? -30.692 -8.175 23.851 1.00 91.00 416 ASN A C 1
ATOM 3286 O O . ASN A 1 416 ? -31.858 -7.820 23.758 1.00 91.00 416 ASN A O 1
ATOM 3290 N N . PHE A 1 417 ? -30.340 -9.455 23.757 1.00 90.69 417 PHE A N 1
ATOM 3291 C CA . PHE A 1 417 ? -31.290 -10.567 23.601 1.00 90.69 417 PHE A CA 1
ATOM 3292 C C . PHE A 1 417 ? -31.630 -11.205 24.953 1.00 90.69 417 PHE A C 1
ATOM 3294 O O . PHE A 1 417 ? -31.321 -12.357 25.257 1.00 90.69 417 PHE A O 1
ATOM 3301 N N . THR A 1 418 ? -32.199 -10.387 25.838 1.00 86.19 418 THR A N 1
ATOM 3302 C CA . THR A 1 418 ? -32.487 -10.734 27.242 1.00 86.19 418 THR A CA 1
ATOM 3303 C C . THR A 1 418 ? -33.879 -11.338 27.461 1.00 86.19 418 THR A C 1
ATOM 3305 O O . THR A 1 418 ? -34.248 -11.602 28.606 1.00 86.19 418 THR A O 1
ATOM 3308 N N . LYS A 1 419 ? -34.642 -11.605 26.393 1.00 84.06 419 LYS A N 1
ATOM 3309 C CA . LYS A 1 419 ? -35.984 -12.216 26.394 1.00 84.06 419 LYS A CA 1
ATOM 3310 C C . LYS A 1 419 ? -37.045 -11.391 27.125 1.00 84.06 419 LYS A C 1
ATOM 3312 O O . LYS A 1 419 ? -37.923 -11.937 27.792 1.00 84.06 419 LYS A O 1
ATOM 3317 N N . SER A 1 420 ? -36.946 -10.068 27.025 1.00 83.75 420 SER A N 1
ATOM 3318 C CA . SER A 1 420 ? -37.848 -9.101 27.665 1.00 83.75 420 SER A CA 1
ATOM 3319 C C . SER A 1 420 ? -37.973 -7.836 26.793 1.00 83.75 420 SER A C 1
ATOM 3321 O O . SER A 1 420 ? -37.431 -7.784 25.694 1.00 83.75 420 SER A O 1
ATOM 3323 N N . GLU A 1 421 ? -38.686 -6.809 27.253 1.00 80.75 421 GLU A N 1
ATOM 3324 C CA . GLU A 1 421 ? -39.098 -5.628 26.468 1.00 80.75 421 GLU A CA 1
ATOM 3325 C C . GLU A 1 421 ? -37.935 -4.895 25.772 1.00 80.75 421 GLU A C 1
ATOM 3327 O O . GLU A 1 421 ? -38.069 -4.471 24.623 1.00 80.75 421 GLU A O 1
ATOM 3332 N N . GLY A 1 422 ? -36.771 -4.806 26.426 1.00 82.06 422 GLY A N 1
ATOM 3333 C CA . GLY A 1 422 ? -35.566 -4.197 25.853 1.00 82.06 422 GLY A CA 1
ATOM 3334 C C . GLY A 1 422 ? -35.001 -4.909 24.613 1.00 82.06 422 GLY A C 1
ATOM 3335 O O . GLY A 1 422 ? -34.292 -4.279 23.838 1.00 82.06 422 GLY A O 1
ATOM 3336 N N . GLU A 1 423 ? -35.323 -6.185 24.384 1.00 87.81 423 GLU A N 1
ATOM 3337 C CA . GLU A 1 423 ? -34.863 -6.927 23.199 1.00 87.81 423 GLU A CA 1
ATOM 3338 C C . GLU A 1 423 ? -35.489 -6.399 21.911 1.00 87.81 423 GLU A C 1
ATOM 3340 O O . GLU A 1 423 ? -34.794 -6.157 20.926 1.00 87.81 423 GLU A O 1
ATOM 3345 N N . VAL A 1 424 ? -36.796 -6.137 21.943 1.00 82.94 424 VAL A N 1
ATOM 3346 C CA . VAL A 1 424 ? -37.520 -5.580 20.795 1.00 82.94 424 VAL A CA 1
ATOM 3347 C C . VAL A 1 424 ? -37.022 -4.167 20.493 1.00 82.94 424 VAL A C 1
ATOM 3349 O O . VAL A 1 424 ? -36.806 -3.820 19.334 1.00 82.94 424 VAL A O 1
ATOM 3352 N N . ALA A 1 425 ? -36.785 -3.364 21.535 1.00 83.75 425 ALA A N 1
ATOM 3353 C CA . ALA A 1 425 ? -36.195 -2.037 21.392 1.00 83.75 425 ALA A CA 1
ATOM 3354 C C . ALA A 1 425 ? -34.802 -2.094 20.754 1.00 83.75 425 ALA A C 1
ATOM 3356 O O . ALA A 1 425 ? -34.514 -1.334 19.836 1.00 83.75 425 ALA A O 1
ATOM 3357 N N . TYR A 1 426 ? -33.962 -3.025 21.205 1.00 88.75 426 TYR A N 1
ATOM 3358 C CA . TYR A 1 426 ? -32.622 -3.232 20.676 1.00 88.75 426 TYR A CA 1
ATOM 3359 C C . TYR A 1 426 ? -32.615 -3.637 19.201 1.00 88.75 426 TYR A C 1
ATOM 3361 O O . TYR A 1 426 ? -31.974 -2.967 18.387 1.00 88.75 426 TYR A O 1
ATOM 3369 N N . ALA A 1 427 ? -33.354 -4.692 18.851 1.00 87.88 427 ALA A N 1
ATOM 3370 C CA . ALA A 1 427 ? -33.400 -5.203 17.487 1.00 87.88 427 ALA A CA 1
ATOM 3371 C C . ALA A 1 427 ? -33.884 -4.134 16.495 1.00 87.88 427 ALA A C 1
ATOM 3373 O O . ALA A 1 427 ? -33.339 -4.012 15.400 1.00 87.88 427 ALA A O 1
ATOM 3374 N N . LEU A 1 428 ? -34.857 -3.310 16.896 1.00 83.75 428 LEU A N 1
ATOM 3375 C CA . LEU A 1 428 ? -35.386 -2.239 16.055 1.00 83.75 428 LEU A CA 1
ATOM 3376 C C . LEU A 1 428 ? -34.447 -1.029 15.959 1.00 83.75 428 LEU A C 1
ATOM 3378 O O . LEU A 1 428 ? -34.209 -0.553 14.850 1.00 83.75 428 LEU A O 1
ATOM 3382 N N . SER A 1 429 ? -33.901 -0.536 17.077 1.00 83.44 429 SER A N 1
ATOM 3383 C CA . SER A 1 429 ? -33.024 0.649 17.075 1.00 83.44 429 SER A CA 1
ATOM 3384 C C . SER A 1 429 ? -31.743 0.426 16.279 1.00 83.44 429 SER A C 1
ATOM 3386 O O . SER A 1 429 ? -31.327 1.299 15.523 1.00 83.44 429 SER A O 1
ATOM 3388 N N . TYR A 1 430 ? -31.147 -0.760 16.406 1.00 86.06 430 TYR A N 1
ATOM 3389 C CA . TYR A 1 430 ? -29.913 -1.119 15.708 1.00 86.06 430 TYR A CA 1
ATOM 3390 C C . TYR A 1 430 ? -30.154 -1.853 14.383 1.00 86.06 430 TYR A C 1
ATOM 3392 O O . TYR A 1 430 ? -29.199 -2.295 13.745 1.00 86.06 430 TYR A O 1
ATOM 3400 N N . ASN A 1 431 ? -31.418 -1.971 13.953 1.00 87.38 431 ASN A N 1
ATOM 3401 C CA . ASN A 1 431 ? -31.822 -2.648 12.720 1.00 87.38 431 ASN A CA 1
ATOM 3402 C C . ASN A 1 431 ? -31.172 -4.040 12.574 1.00 87.38 431 ASN A C 1
ATOM 3404 O O . ASN A 1 431 ? -30.557 -4.365 11.551 1.00 87.38 431 ASN A O 1
ATOM 3408 N N . ILE A 1 432 ? -31.271 -4.845 13.635 1.00 89.00 432 ILE A N 1
ATOM 3409 C CA . ILE A 1 432 ? -30.755 -6.210 13.654 1.00 89.00 432 ILE A CA 1
ATOM 3410 C C . ILE A 1 432 ? -31.691 -7.076 12.817 1.00 89.00 432 ILE A C 1
ATOM 3412 O O . ILE A 1 432 ? -32.869 -7.236 13.126 1.00 89.00 432 ILE A O 1
ATOM 3416 N N . ASN A 1 433 ? -31.142 -7.607 11.733 1.00 88.19 433 ASN A N 1
ATOM 3417 C CA . ASN A 1 433 ? -31.804 -8.541 10.836 1.00 88.19 433 ASN A CA 1
ATOM 3418 C C . ASN A 1 433 ? -31.054 -9.873 10.894 1.00 88.19 433 ASN A C 1
ATOM 3420 O O . ASN A 1 433 ? -29.895 -9.885 11.309 1.00 88.19 433 ASN A O 1
ATOM 3424 N N . ASP A 1 434 ? -31.693 -10.943 10.421 1.00 88.38 434 ASP A N 1
ATOM 3425 C CA . ASP A 1 434 ? -31.064 -12.253 10.227 1.00 88.38 434 ASP A CA 1
ATOM 3426 C C . ASP A 1 434 ? -29.847 -12.102 9.292 1.00 88.38 434 ASP A C 1
ATOM 3428 O O . ASP A 1 434 ? -29.972 -11.906 8.077 1.00 88.38 434 ASP A O 1
ATOM 3432 N N . ALA A 1 435 ? -28.658 -12.064 9.892 1.00 85.19 435 ALA A N 1
ATOM 3433 C CA . ALA A 1 435 ? -27.401 -11.734 9.237 1.00 85.19 435 ALA A CA 1
ATOM 3434 C C . ALA A 1 435 ? -26.635 -12.992 8.822 1.00 85.19 435 ALA A C 1
ATOM 3436 O O . ALA A 1 435 ? -25.780 -12.919 7.929 1.00 85.19 435 ALA A O 1
ATOM 3437 N N . ASN A 1 436 ? -26.912 -14.119 9.481 1.00 86.06 436 ASN A N 1
ATOM 3438 C CA . ASN A 1 436 ? -26.328 -15.425 9.192 1.00 86.06 436 ASN A CA 1
ATOM 3439 C C . ASN A 1 436 ? -27.237 -16.316 8.310 1.00 86.06 436 ASN A C 1
ATOM 3441 O O . ASN A 1 436 ? -26.766 -17.344 7.820 1.00 86.06 436 ASN A O 1
ATOM 3445 N N . TYR A 1 437 ? -28.468 -15.875 8.030 1.00 85.12 437 TYR A N 1
ATOM 3446 C CA . TYR A 1 437 ? -29.505 -16.556 7.249 1.00 85.12 437 TYR A CA 1
ATOM 3447 C C . TYR A 1 437 ? -29.979 -17.883 7.861 1.00 85.12 437 TYR A C 1
ATOM 3449 O O . TYR A 1 437 ? -30.325 -18.816 7.125 1.00 85.12 437 TYR A O 1
ATOM 3457 N N . ASP A 1 438 ? -29.977 -18.000 9.190 1.00 88.56 438 ASP A N 1
ATOM 3458 C CA . ASP A 1 438 ? -30.453 -19.188 9.906 1.00 88.56 438 ASP A CA 1
ATOM 3459 C C . ASP A 1 438 ? -31.957 -19.149 10.242 1.00 88.56 438 ASP A C 1
ATOM 3461 O O . ASP A 1 438 ? -32.522 -20.154 10.689 1.00 88.56 438 ASP A O 1
ATOM 3465 N N . GLY A 1 439 ? -32.626 -18.031 9.936 1.00 88.00 439 GLY A N 1
ATOM 3466 C CA . GLY A 1 439 ? -34.051 -17.811 10.160 1.00 88.00 439 GLY A CA 1
ATOM 3467 C C . GLY A 1 439 ? -34.402 -17.305 11.559 1.00 88.00 439 GLY A C 1
ATOM 3468 O O . GLY A 1 439 ? -35.593 -17.133 11.847 1.00 88.00 439 GLY A O 1
ATOM 3469 N N . PHE A 1 440 ? -33.415 -17.065 12.420 1.00 89.06 440 PHE A N 1
ATOM 3470 C CA . PHE A 1 440 ? -33.576 -16.459 13.733 1.00 89.06 440 PHE A CA 1
ATOM 3471 C C . PHE A 1 440 ? -32.963 -15.052 13.753 1.00 89.06 440 PHE A C 1
ATOM 3473 O O . PHE A 1 440 ? -32.210 -14.667 12.869 1.00 89.06 440 PHE A O 1
ATOM 3480 N N . ILE A 1 441 ? -33.394 -14.236 14.717 1.00 88.38 441 ILE A N 1
ATOM 3481 C CA . ILE A 1 441 ? -32.782 -12.935 15.002 1.00 88.38 441 ILE A CA 1
ATOM 3482 C C . ILE A 1 441 ? -32.296 -13.017 16.442 1.00 88.38 441 ILE A C 1
ATOM 3484 O O . ILE A 1 441 ? -33.122 -13.018 17.360 1.00 88.38 441 ILE A O 1
ATOM 3488 N N . ASP A 1 442 ? -30.986 -13.140 16.631 1.00 91.00 442 ASP A N 1
ATOM 3489 C CA . ASP A 1 442 ? -30.395 -13.429 17.938 1.00 91.00 442 ASP A CA 1
ATOM 3490 C C . ASP A 1 442 ? -29.062 -12.695 18.210 1.00 91.00 442 ASP A C 1
ATOM 3492 O O . ASP A 1 442 ? -28.615 -11.803 17.476 1.00 91.00 442 ASP A O 1
ATOM 3496 N N . GLU A 1 443 ? -28.405 -13.037 19.326 1.00 90.44 443 GLU A N 1
ATOM 3497 C CA . GLU A 1 443 ? -27.129 -12.436 19.710 1.00 90.44 443 GLU A CA 1
ATOM 3498 C C . GLU A 1 443 ? -25.977 -12.712 18.733 1.00 90.44 443 GLU A C 1
ATOM 3500 O O . GLU A 1 443 ? -24.982 -11.977 18.742 1.00 90.44 443 GLU A O 1
ATOM 3505 N N . VAL A 1 444 ? -26.074 -13.757 17.909 1.00 91.50 444 VAL A N 1
ATOM 3506 C CA . VAL A 1 444 ? -25.096 -14.082 16.869 1.00 91.50 444 VAL A CA 1
ATOM 3507 C C . VAL A 1 444 ? -25.217 -13.078 15.729 1.00 91.50 444 VAL A C 1
ATOM 3509 O O . VAL A 1 444 ? -24.189 -12.555 15.290 1.00 91.50 444 VAL A O 1
ATOM 3512 N N . ASP A 1 445 ? -26.433 -12.709 15.326 1.00 90.44 445 ASP A N 1
ATOM 3513 C CA . ASP A 1 445 ? -26.657 -11.648 14.336 1.00 90.44 445 ASP A CA 1
ATOM 3514 C C . ASP A 1 445 ? -26.164 -10.297 14.837 1.00 90.44 445 ASP A C 1
ATOM 3516 O O . ASP A 1 445 ? -25.422 -9.586 14.147 1.00 90.44 445 ASP A O 1
ATOM 3520 N N . GLY A 1 446 ? -26.506 -9.978 16.090 1.00 90.75 446 GLY A N 1
ATOM 3521 C CA . GLY A 1 446 ? -25.990 -8.799 16.773 1.00 90.75 446 GLY A CA 1
ATOM 3522 C C . GLY A 1 446 ? -24.462 -8.754 16.722 1.00 90.75 446 GLY A C 1
ATOM 3523 O O . GLY A 1 446 ? -23.883 -7.717 16.387 1.00 90.75 446 GLY A O 1
ATOM 3524 N N . ARG A 1 447 ? -23.796 -9.885 16.985 1.00 91.06 447 ARG A N 1
ATOM 3525 C CA . ARG A 1 447 ? -22.332 -10.006 16.943 1.00 91.06 447 ARG A CA 1
ATOM 3526 C C . ARG A 1 447 ? -21.749 -9.838 15.553 1.00 91.06 447 ARG A C 1
ATOM 3528 O O . ARG A 1 447 ? -20.680 -9.250 15.427 1.00 91.06 447 ARG A O 1
ATOM 3535 N N . ILE A 1 448 ? -22.422 -10.319 14.519 1.00 89.88 448 ILE A N 1
ATOM 3536 C CA . ILE A 1 448 ? -21.971 -10.129 13.139 1.00 89.88 448 ILE A CA 1
ATOM 3537 C C . ILE A 1 448 ? -22.013 -8.641 12.762 1.00 89.88 448 ILE A C 1
ATOM 3539 O O . ILE A 1 448 ? -21.098 -8.150 12.100 1.00 89.88 448 ILE A O 1
ATOM 3543 N N . LEU A 1 449 ? -23.052 -7.914 13.181 1.00 90.25 449 LEU A N 1
ATOM 3544 C CA . LEU A 1 449 ? -23.228 -6.494 12.857 1.00 90.25 449 LEU A CA 1
ATOM 3545 C C . LEU A 1 449 ? -22.369 -5.566 13.728 1.00 90.25 449 LEU A C 1
ATOM 3547 O O . LEU A 1 449 ? -21.782 -4.614 13.211 1.00 90.25 449 LEU A O 1
ATOM 3551 N N . TYR A 1 450 ? -22.249 -5.884 15.018 1.00 92.94 450 TYR A N 1
ATOM 3552 C CA . TYR A 1 450 ? -21.523 -5.113 16.030 1.00 92.94 450 TYR A CA 1
ATOM 3553 C C . TYR A 1 450 ? -20.516 -6.005 16.770 1.00 92.94 450 TYR A C 1
ATOM 3555 O O . TYR A 1 450 ? -20.764 -6.389 17.915 1.00 92.94 450 TYR A O 1
ATOM 3563 N N . PRO A 1 451 ? -19.360 -6.337 16.165 1.00 92.56 451 PRO A N 1
ATOM 3564 C CA . PRO A 1 451 ? -18.443 -7.361 16.683 1.00 92.56 451 PRO A CA 1
ATOM 3565 C C . PRO A 1 451 ? -17.887 -7.102 18.083 1.00 92.56 451 PRO A C 1
ATOM 3567 O O . PRO A 1 451 ? -17.495 -8.039 18.773 1.00 92.56 451 PRO A O 1
ATOM 3570 N N . GLN A 1 452 ? -17.852 -5.841 18.514 1.00 92.75 452 GLN A N 1
ATOM 3571 C CA . GLN A 1 452 ? -17.334 -5.438 19.820 1.00 92.75 452 GLN A CA 1
ATOM 3572 C C . GLN A 1 452 ? -18.434 -5.116 20.839 1.00 92.75 452 GLN A C 1
ATOM 3574 O O . GLN A 1 452 ? -18.099 -4.692 21.937 1.00 92.75 452 GLN A O 1
ATOM 3579 N N . GLY A 1 453 ? -19.715 -5.322 20.527 1.00 92.81 453 GLY A N 1
ATOM 3580 C CA . GLY A 1 453 ? -20.818 -4.829 21.357 1.00 92.81 453 GLY A CA 1
ATOM 3581 C C . GLY A 1 453 ? -20.994 -3.309 21.252 1.00 92.81 453 GLY A C 1
ATOM 3582 O O . GLY A 1 453 ? -20.507 -2.701 20.301 1.00 92.81 453 GLY A O 1
ATOM 3583 N N . HIS A 1 454 ? -21.682 -2.714 22.231 1.00 92.06 454 HIS A N 1
ATOM 3584 C CA . HIS A 1 454 ? -22.176 -1.328 22.172 1.00 92.06 454 HIS A CA 1
ATOM 3585 C C . HIS A 1 454 ? -21.624 -0.444 23.292 1.00 92.06 454 HIS A C 1
ATOM 3587 O O . HIS A 1 454 ? -21.476 -0.889 24.434 1.00 92.06 454 HIS A O 1
ATOM 3593 N N . GLY A 1 455 ? -21.365 0.828 22.999 1.00 91.19 455 GLY A N 1
ATOM 3594 C CA . GLY A 1 455 ? -20.921 1.787 24.011 1.00 91.19 455 GLY A CA 1
ATOM 3595 C C . GLY A 1 455 ? -19.415 1.771 24.300 1.00 91.19 455 GLY A C 1
ATOM 3596 O O . GLY A 1 455 ? -18.596 1.413 23.456 1.00 91.19 455 GLY A O 1
ATOM 3597 N N . ASP A 1 456 ? -19.040 2.177 25.518 1.00 91.62 456 ASP A N 1
ATOM 3598 C CA . ASP A 1 456 ? -17.650 2.444 25.926 1.00 91.62 456 ASP A CA 1
ATOM 3599 C C . ASP A 1 456 ? -16.938 3.448 24.998 1.00 91.62 456 ASP A C 1
ATOM 3601 O O . ASP A 1 456 ? -15.793 3.247 24.575 1.00 91.62 456 ASP A O 1
ATOM 3605 N N . ALA A 1 457 ? -17.618 4.554 24.669 1.00 91.56 457 ALA A N 1
ATOM 3606 C CA . ALA A 1 457 ? -17.064 5.604 23.815 1.00 91.56 457 ALA A CA 1
ATOM 3607 C C . ALA A 1 457 ? -15.684 6.065 24.315 1.00 91.56 457 ALA A C 1
ATOM 3609 O O . ALA A 1 457 ? -14.724 6.176 23.547 1.00 91.56 457 ALA A O 1
ATOM 3610 N N . TRP A 1 458 ? -15.550 6.278 25.628 1.00 89.12 458 TRP A N 1
ATOM 3611 C CA . TRP A 1 458 ? -14.288 6.689 26.230 1.00 89.12 458 TRP A CA 1
ATOM 3612 C C . TRP A 1 458 ? -13.192 5.623 26.106 1.00 89.12 458 TRP A C 1
ATOM 3614 O O . TRP A 1 458 ? -12.065 5.966 25.732 1.00 89.12 458 TRP A O 1
ATOM 3624 N N . GLY A 1 459 ? -13.493 4.347 26.357 1.00 89.94 459 GLY A N 1
ATOM 3625 C CA . GLY A 1 459 ? -12.531 3.259 26.199 1.00 89.94 459 GLY A CA 1
ATOM 3626 C C . GLY A 1 459 ? -12.078 3.075 24.753 1.00 89.94 459 GLY A C 1
ATOM 3627 O O . GLY A 1 459 ? -10.893 2.826 24.514 1.00 89.94 459 GLY A O 1
ATOM 3628 N N . HIS A 1 460 ? -12.959 3.293 23.774 1.00 92.25 460 HIS A N 1
ATOM 3629 C CA . HIS A 1 460 ? -12.587 3.340 22.359 1.00 92.25 460 HIS A CA 1
ATOM 3630 C C . HIS A 1 460 ? -11.578 4.456 22.062 1.00 92.25 460 HIS A C 1
ATOM 3632 O O . HIS A 1 460 ? -10.501 4.177 21.529 1.00 92.25 460 HIS A O 1
ATOM 3638 N N . TYR A 1 461 ? -11.853 5.699 22.470 1.00 91.44 461 TYR A N 1
ATOM 3639 C CA . TYR A 1 461 ? -10.907 6.804 22.268 1.00 91.44 461 TYR A CA 1
ATOM 3640 C C . TYR A 1 461 ? -9.571 6.577 22.985 1.00 91.44 461 TYR A C 1
ATOM 3642 O O . TYR A 1 461 ? -8.512 6.851 22.414 1.00 91.44 461 TYR A O 1
ATOM 3650 N N . LEU A 1 462 ? -9.601 6.043 24.210 1.00 90.25 462 LEU A N 1
ATOM 3651 C CA . LEU A 1 462 ? -8.394 5.726 24.969 1.00 90.25 462 LEU A CA 1
ATOM 3652 C C . LEU A 1 462 ? -7.569 4.637 24.276 1.00 90.25 462 LEU A C 1
ATOM 3654 O O . LEU A 1 462 ? -6.352 4.767 24.177 1.00 90.25 462 LEU A O 1
ATOM 3658 N N . THR A 1 463 ? -8.225 3.600 23.751 1.00 91.62 463 THR A N 1
ATOM 3659 C CA . THR A 1 463 ? -7.563 2.527 22.996 1.00 91.62 463 THR A CA 1
ATOM 3660 C C . THR A 1 463 ? -6.923 3.080 21.724 1.00 91.62 463 THR A C 1
ATOM 3662 O O . THR A 1 463 ? -5.753 2.814 21.465 1.00 91.62 463 THR A O 1
ATOM 3665 N N . GLY A 1 464 ? -7.636 3.931 20.980 1.00 91.38 464 GLY A N 1
ATOM 3666 C CA . GLY A 1 464 ? -7.093 4.591 19.792 1.00 91.38 464 GLY A CA 1
ATOM 3667 C C . GLY A 1 464 ? -5.890 5.497 20.088 1.00 91.38 464 GLY A C 1
ATOM 3668 O O . GLY A 1 464 ? -4.981 5.585 19.264 1.00 91.38 464 GLY A O 1
ATOM 3669 N N . LEU A 1 465 ? -5.848 6.155 21.252 1.00 91.56 465 LEU A N 1
ATOM 3670 C CA . LEU A 1 465 ? -4.691 6.947 21.690 1.00 91.56 465 LEU A CA 1
ATOM 3671 C C . LEU A 1 465 ? -3.537 6.080 22.189 1.00 91.56 465 LEU A C 1
ATOM 3673 O O . LEU A 1 465 ? -2.379 6.418 21.948 1.00 91.56 465 LEU A O 1
ATOM 3677 N N . LYS A 1 466 ? -3.840 4.966 22.862 1.00 92.50 466 LYS A N 1
ATOM 3678 C CA . LYS A 1 466 ? -2.835 4.036 23.380 1.00 92.50 466 LYS A CA 1
ATOM 3679 C C . LYS A 1 466 ? -1.891 3.566 22.275 1.00 92.50 466 LYS A C 1
ATOM 3681 O O . LYS A 1 466 ? -0.690 3.573 22.496 1.00 92.50 466 LYS A O 1
ATOM 3686 N N . VAL A 1 467 ? -2.406 3.281 21.078 1.00 91.44 467 VAL A N 1
ATOM 3687 C CA . VAL A 1 467 ? -1.587 2.870 19.922 1.00 91.44 467 VAL A CA 1
ATOM 3688 C C . VAL A 1 467 ? -0.470 3.881 19.613 1.00 91.44 467 VAL A C 1
ATOM 3690 O O . VAL A 1 467 ? 0.668 3.483 19.382 1.00 91.44 467 VAL A O 1
ATOM 3693 N N . TYR A 1 468 ? -0.751 5.188 19.679 1.00 91.44 468 TYR A N 1
ATOM 3694 C CA . TYR A 1 468 ? 0.279 6.222 19.510 1.00 91.44 468 TYR A CA 1
ATOM 3695 C C . TYR A 1 468 ? 1.248 6.278 20.680 1.00 91.44 468 TYR A C 1
ATOM 3697 O O . TYR A 1 468 ? 2.455 6.368 20.475 1.00 91.44 468 TYR A O 1
ATOM 3705 N N . TYR A 1 469 ? 0.736 6.241 21.910 1.00 91.94 469 TYR A N 1
ATOM 3706 C CA . TYR A 1 469 ? 1.588 6.278 23.096 1.00 91.94 469 TYR A CA 1
ATOM 3707 C C . TYR A 1 469 ? 2.519 5.066 23.178 1.00 91.94 469 TYR A C 1
ATOM 3709 O O . TYR A 1 469 ? 3.653 5.216 23.618 1.00 91.94 469 TYR A O 1
ATOM 3717 N N . ASP A 1 470 ? 2.084 3.897 22.714 1.00 91.88 470 ASP A N 1
ATOM 3718 C CA . ASP A 1 470 ? 2.909 2.692 22.654 1.00 91.88 470 ASP A CA 1
ATOM 3719 C C . ASP A 1 470 ? 4.098 2.868 21.691 1.00 91.88 470 ASP A C 1
ATOM 3721 O O . ASP A 1 470 ? 5.180 2.351 21.962 1.00 91.88 470 ASP A O 1
ATOM 3725 N N . LEU A 1 471 ? 3.936 3.635 20.604 1.00 91.88 471 LEU A N 1
ATOM 3726 C CA . LEU A 1 471 ? 5.047 4.025 19.727 1.00 91.88 471 LEU A CA 1
ATOM 3727 C C . LEU A 1 471 ? 5.907 5.126 20.352 1.00 91.88 471 LEU A C 1
ATOM 3729 O O . LEU A 1 471 ? 7.121 4.990 20.412 1.00 91.88 471 LEU A O 1
ATOM 3733 N N . LEU A 1 472 ? 5.295 6.189 20.878 1.00 91.06 472 LEU A N 1
ATOM 3734 C CA . LEU A 1 472 ? 6.015 7.335 21.453 1.00 91.06 472 LEU A CA 1
ATOM 3735 C C . LEU A 1 472 ? 6.805 7.003 22.723 1.00 91.06 472 LEU A C 1
ATOM 3737 O O . LEU A 1 472 ? 7.735 7.728 23.071 1.00 91.06 472 LEU A O 1
ATOM 3741 N N . ASN A 1 473 ? 6.426 5.942 23.434 1.00 92.62 473 ASN A N 1
ATOM 3742 C CA . ASN A 1 473 ? 7.171 5.434 24.583 1.00 92.62 473 ASN A CA 1
ATOM 3743 C C . ASN A 1 473 ? 8.317 4.493 24.181 1.00 92.62 473 ASN A C 1
ATOM 3745 O O . ASN A 1 473 ? 9.115 4.125 25.043 1.00 92.62 473 ASN A O 1
ATOM 3749 N N . HIS A 1 474 ? 8.403 4.081 22.914 1.00 92.12 474 HIS A N 1
ATOM 3750 C CA . HIS A 1 474 ? 9.479 3.219 22.446 1.00 92.12 474 HIS A CA 1
ATOM 3751 C C . HIS A 1 474 ? 10.782 4.030 22.318 1.00 92.12 474 HIS A C 1
ATOM 3753 O O . HIS A 1 474 ? 10.774 5.060 21.645 1.00 92.12 474 HIS A O 1
ATOM 3759 N N . PRO A 1 475 ? 11.906 3.590 22.920 1.00 90.69 475 PRO A N 1
ATOM 3760 C CA . PRO A 1 475 ? 13.136 4.390 22.998 1.00 90.69 475 PRO A CA 1
ATOM 3761 C C . PRO A 1 475 ? 13.714 4.747 21.626 1.00 90.69 475 PRO A C 1
ATOM 3763 O O . PRO A 1 475 ? 14.224 5.847 21.442 1.00 90.69 475 PRO A O 1
ATOM 3766 N N . GLU A 1 476 ? 13.588 3.832 20.668 1.00 89.44 476 GLU A N 1
ATOM 3767 C CA . GLU A 1 476 ? 14.116 4.015 19.314 1.00 89.44 476 GLU A CA 1
ATOM 3768 C C . GLU A 1 476 ? 13.169 4.793 18.396 1.00 89.44 476 GLU A C 1
ATOM 3770 O O . GLU A 1 476 ? 13.583 5.233 17.332 1.00 89.44 476 GLU A O 1
ATOM 3775 N N . PHE A 1 477 ? 11.892 4.962 18.755 1.00 90.44 477 PHE A N 1
ATOM 3776 C CA . PHE A 1 477 ? 10.921 5.571 17.849 1.00 90.44 477 PHE A CA 1
ATOM 3777 C C . PHE A 1 477 ? 11.056 7.096 17.836 1.00 90.44 477 PHE A C 1
ATOM 3779 O O . PHE A 1 477 ? 10.942 7.757 18.869 1.00 90.44 477 PHE A O 1
ATOM 3786 N N . ASN A 1 478 ? 11.232 7.663 16.641 1.00 88.75 478 ASN A N 1
ATOM 3787 C CA . ASN A 1 478 ? 11.322 9.103 16.442 1.00 88.75 478 ASN A CA 1
ATOM 3788 C C . ASN A 1 478 ? 10.312 9.579 15.391 1.00 88.75 478 ASN A C 1
ATOM 3790 O O . ASN A 1 478 ? 10.420 9.247 14.209 1.00 88.75 478 ASN A O 1
ATOM 3794 N N . TRP A 1 479 ? 9.339 10.383 15.818 1.00 87.06 479 TRP A N 1
ATOM 3795 C CA . TRP A 1 479 ? 8.341 10.959 14.920 1.00 87.06 479 TRP A CA 1
ATOM 3796 C C . TRP A 1 479 ? 8.870 12.243 14.280 1.00 87.06 479 TRP A C 1
ATOM 3798 O O . TRP A 1 479 ? 9.076 13.248 14.961 1.00 87.06 479 TRP A O 1
ATOM 3808 N N . ILE A 1 480 ? 9.041 12.212 12.957 1.00 84.94 480 ILE A N 1
ATOM 3809 C CA . ILE A 1 480 ? 9.385 13.373 12.136 1.00 84.94 480 ILE A CA 1
ATOM 3810 C C . ILE A 1 480 ? 8.182 13.707 11.239 1.00 84.94 480 ILE A C 1
ATOM 3812 O O . ILE A 1 480 ? 7.886 12.929 10.334 1.00 84.94 480 ILE A O 1
ATOM 3816 N N . PRO A 1 481 ? 7.487 14.837 11.465 1.00 82.19 481 PRO A N 1
ATOM 3817 C CA . PRO A 1 481 ? 6.377 15.256 10.616 1.00 82.19 481 PRO A CA 1
ATOM 3818 C C . PRO A 1 481 ? 6.828 15.527 9.185 1.00 82.19 481 PRO A C 1
ATOM 3820 O O . PRO A 1 481 ? 7.750 16.321 8.971 1.00 82.19 481 PRO A O 1
ATOM 3823 N N . ARG A 1 482 ? 6.175 14.894 8.208 1.00 82.25 482 ARG A N 1
ATOM 3824 C CA . ARG A 1 482 ? 6.444 15.110 6.781 1.00 82.25 482 ARG A CA 1
ATOM 3825 C C . ARG A 1 482 ? 5.299 14.614 5.903 1.00 82.25 482 ARG A C 1
ATOM 3827 O O . ARG A 1 482 ? 4.551 13.727 6.302 1.00 82.25 482 ARG A O 1
ATOM 3834 N N . ALA A 1 483 ? 5.232 15.146 4.686 1.00 83.88 483 ALA A N 1
ATOM 3835 C CA . ALA A 1 483 ? 4.421 14.560 3.627 1.00 83.88 483 ALA A CA 1
ATOM 3836 C C . ALA A 1 483 ? 5.030 13.227 3.163 1.00 83.88 483 ALA A C 1
ATOM 3838 O O . ALA A 1 483 ? 6.238 13.002 3.273 1.00 83.88 483 ALA A O 1
ATOM 3839 N N . GLU A 1 484 ? 4.188 12.349 2.640 1.00 85.75 484 GLU A N 1
ATOM 3840 C CA . GLU A 1 484 ? 4.564 11.028 2.163 1.00 85.75 484 GLU A CA 1
ATOM 3841 C C . GLU A 1 484 ? 4.296 10.912 0.663 1.00 85.75 484 GLU A C 1
ATOM 3843 O O . GLU A 1 484 ? 3.307 11.438 0.157 1.00 85.75 484 GLU A O 1
ATOM 3848 N N . LYS A 1 485 ? 5.159 10.208 -0.070 1.00 90.62 485 LYS A N 1
ATOM 3849 C CA . LYS A 1 485 ? 4.923 9.962 -1.492 1.00 90.62 485 LYS A CA 1
ATOM 3850 C C . LYS A 1 485 ? 3.883 8.857 -1.678 1.00 90.62 485 LYS A C 1
ATOM 3852 O O . LYS A 1 485 ? 3.794 7.902 -0.902 1.00 90.62 485 LYS A O 1
ATOM 3857 N N . PHE A 1 486 ? 3.094 8.980 -2.734 1.00 91.56 486 PHE A N 1
ATOM 3858 C CA . PHE A 1 486 ? 2.090 8.000 -3.126 1.00 91.56 486 PHE A CA 1
ATOM 3859 C C . PHE A 1 486 ? 2.110 7.802 -4.640 1.00 91.56 486 PHE A C 1
ATOM 3861 O O . PHE A 1 486 ? 2.316 8.762 -5.388 1.00 91.56 486 PHE A O 1
ATOM 3868 N N . SER A 1 487 ? 1.912 6.564 -5.097 1.00 90.75 487 SER A N 1
ATOM 3869 C CA . SER A 1 487 ? 1.909 6.226 -6.521 1.00 90.75 487 SER A CA 1
ATOM 3870 C C . SER A 1 487 ? 0.478 6.009 -7.011 1.00 90.75 487 SER A C 1
ATOM 3872 O O . SER A 1 487 ? -0.209 5.101 -6.559 1.00 90.75 487 SER A O 1
ATOM 3874 N N . VAL A 1 488 ? 0.026 6.814 -7.974 1.00 89.38 488 VAL A N 1
ATOM 3875 C CA . VAL A 1 488 ? -1.275 6.643 -8.643 1.00 89.38 488 VAL A CA 1
ATOM 3876 C C . VAL A 1 488 ? -1.032 6.470 -10.134 1.00 89.38 488 VAL A C 1
ATOM 3878 O O . VAL A 1 488 ? -0.504 7.372 -10.774 1.00 89.38 488 VAL A O 1
ATOM 3881 N N . GLU A 1 489 ? -1.383 5.318 -10.711 1.00 86.38 489 GLU A N 1
ATOM 3882 C CA . GLU A 1 489 ? -1.188 5.038 -12.150 1.00 86.38 489 GLU A CA 1
ATOM 3883 C C . GLU A 1 489 ? 0.271 5.234 -12.640 1.00 86.38 489 GLU A C 1
ATOM 3885 O O . GLU A 1 489 ? 0.549 5.581 -13.792 1.00 86.38 489 GLU A O 1
ATOM 3890 N N . GLY A 1 490 ? 1.246 5.016 -11.749 1.00 83.38 490 GLY A N 1
ATOM 3891 C CA . GLY A 1 490 ? 2.671 5.254 -12.012 1.00 83.38 490 GLY A CA 1
ATOM 3892 C C . GLY A 1 490 ? 3.084 6.731 -11.982 1.00 83.38 490 GLY A C 1
ATOM 3893 O O . GLY A 1 490 ? 4.209 7.059 -12.353 1.00 83.38 490 GLY A O 1
ATOM 3894 N N . VAL A 1 491 ? 2.193 7.629 -11.564 1.00 90.31 491 VAL A N 1
ATOM 3895 C CA . VAL A 1 491 ? 2.492 9.023 -11.235 1.00 90.31 491 VAL A CA 1
ATOM 3896 C C . VAL A 1 491 ? 2.755 9.120 -9.738 1.00 90.31 491 VAL A C 1
ATOM 3898 O O . VAL A 1 491 ? 1.918 8.728 -8.931 1.00 90.31 491 VAL A O 1
ATOM 3901 N N . VAL A 1 492 ? 3.911 9.668 -9.371 1.00 91.94 492 VAL A N 1
ATOM 3902 C CA . VAL A 1 492 ? 4.272 9.889 -7.968 1.00 91.94 492 VAL A CA 1
ATOM 3903 C C . VAL A 1 492 ? 3.849 11.294 -7.559 1.00 91.94 492 VAL A C 1
ATOM 3905 O O . VAL A 1 492 ? 4.223 12.270 -8.217 1.00 91.94 492 VAL A O 1
ATOM 3908 N N . ILE A 1 493 ? 3.070 11.381 -6.485 1.00 91.44 493 ILE A N 1
ATOM 3909 C CA . ILE A 1 493 ? 2.581 12.624 -5.881 1.00 91.44 493 ILE A CA 1
ATOM 3910 C C . ILE A 1 493 ? 2.881 12.639 -4.384 1.00 91.44 493 ILE A C 1
ATOM 3912 O O . ILE A 1 493 ? 3.005 11.582 -3.770 1.00 91.44 493 ILE A O 1
ATOM 3916 N N . ASP A 1 494 ? 2.959 13.829 -3.794 1.00 88.94 494 ASP A N 1
ATOM 3917 C CA . ASP A 1 494 ? 3.054 13.976 -2.342 1.00 88.94 494 ASP A CA 1
ATOM 3918 C C . ASP A 1 494 ? 1.643 14.034 -1.730 1.00 88.94 494 ASP A C 1
ATOM 3920 O O . ASP A 1 494 ? 0.755 14.741 -2.218 1.00 88.94 494 ASP A O 1
ATOM 3924 N N . VAL A 1 495 ? 1.440 13.284 -0.651 1.00 85.56 495 VAL A N 1
ATOM 3925 C CA . VAL A 1 495 ? 0.201 13.180 0.120 1.00 85.56 495 VAL A CA 1
ATOM 3926 C C . VAL A 1 495 ? 0.524 13.431 1.588 1.00 85.56 495 VAL A C 1
ATOM 3928 O O . VAL A 1 495 ? 1.442 12.843 2.151 1.00 85.56 495 VAL A O 1
ATOM 3931 N N . ASP A 1 496 ? -0.249 14.302 2.229 1.00 80.25 496 ASP A N 1
ATOM 3932 C CA . ASP A 1 496 ? -0.173 14.507 3.673 1.00 80.25 496 ASP A CA 1
ATOM 3933 C C . ASP A 1 496 ? -1.295 13.714 4.359 1.00 80.25 496 ASP A C 1
ATOM 3935 O O . ASP A 1 496 ? -2.485 13.981 4.158 1.00 80.25 496 ASP A O 1
ATOM 3939 N N . TYR A 1 497 ? -0.923 12.721 5.169 1.00 74.06 497 TYR A N 1
ATOM 3940 C CA . TYR A 1 497 ? -1.876 11.941 5.961 1.00 74.06 497 TYR A CA 1
ATOM 3941 C C . TYR A 1 497 ? -2.359 12.678 7.216 1.00 74.06 497 TYR A C 1
ATOM 3943 O O . TYR A 1 497 ? -3.301 12.205 7.873 1.00 74.06 497 TYR A O 1
ATOM 3951 N N . PHE A 1 498 ? -1.794 13.855 7.507 1.00 78.56 498 PHE A N 1
ATOM 3952 C CA . PHE A 1 498 ? -2.110 14.716 8.640 1.00 78.56 498 PHE A CA 1
ATOM 3953 C C . PHE A 1 498 ? -2.079 13.958 9.972 1.00 78.56 498 PHE A C 1
ATOM 3955 O O . PHE A 1 498 ? -2.955 14.153 10.826 1.00 78.56 498 PHE A O 1
ATOM 3962 N N . ASP A 1 499 ? -1.112 13.058 10.147 1.00 83.31 499 ASP A N 1
ATOM 3963 C CA . ASP A 1 499 ? -1.021 12.181 11.315 1.00 83.31 499 ASP A CA 1
ATOM 3964 C C . ASP A 1 499 ? -0.962 12.985 12.620 1.00 83.31 499 ASP A C 1
ATOM 3966 O O . ASP A 1 499 ? -1.650 12.656 13.592 1.00 83.31 499 ASP A O 1
ATOM 3970 N N . GLU A 1 500 ? -0.250 14.114 12.618 1.00 83.31 500 GLU A N 1
ATOM 3971 C CA . GLU A 1 500 ? -0.112 15.030 13.753 1.00 83.31 500 GLU A CA 1
ATOM 3972 C C . GLU A 1 500 ? -1.450 15.681 14.088 1.00 83.31 500 GLU A C 1
ATOM 3974 O O . GLU A 1 500 ? -1.841 15.769 15.255 1.00 83.31 500 GLU A O 1
ATOM 3979 N N . ARG A 1 501 ? -2.189 16.118 13.061 1.00 84.38 501 ARG A N 1
ATOM 3980 C CA . ARG A 1 501 ? -3.503 16.748 13.233 1.00 84.38 501 ARG A CA 1
ATOM 3981 C C . ARG A 1 501 ? -4.523 15.734 13.729 1.00 84.38 501 ARG A C 1
ATOM 3983 O O . ARG A 1 501 ? -5.308 16.058 14.616 1.00 84.38 501 ARG A O 1
ATOM 3990 N N . LYS A 1 502 ? -4.505 14.509 13.199 1.00 86.12 502 LYS A N 1
ATOM 3991 C CA . LYS A 1 502 ? -5.371 13.420 13.665 1.00 86.12 502 LYS A CA 1
ATOM 3992 C C . LYS A 1 502 ? -5.045 13.054 15.113 1.00 86.12 502 LYS A C 1
ATOM 3994 O O . LYS A 1 502 ? -5.957 12.895 15.922 1.00 86.12 502 LYS A O 1
ATOM 3999 N N . PHE A 1 503 ? -3.764 12.963 15.474 1.00 86.75 503 PHE A N 1
ATOM 4000 C CA . PHE A 1 503 ? -3.324 12.701 16.846 1.00 86.75 503 PHE A CA 1
ATOM 4001 C C . PHE A 1 503 ? -3.753 13.815 17.806 1.00 86.75 503 PHE A C 1
ATOM 4003 O O . PHE A 1 503 ? -4.411 13.539 18.810 1.00 86.75 503 PHE A O 1
ATOM 4010 N N . SER A 1 504 ? -3.463 15.071 17.463 1.00 84.88 504 SER A N 1
ATOM 4011 C CA . SER A 1 504 ? -3.854 16.245 18.248 1.00 84.88 504 SER A CA 1
ATOM 4012 C C . SER A 1 504 ? -5.372 16.339 18.413 1.00 84.88 504 SER A C 1
ATOM 4014 O O . SER A 1 504 ? -5.868 16.458 19.535 1.00 84.88 504 SER A O 1
ATOM 4016 N N . GLY A 1 505 ? -6.116 16.182 17.314 1.00 83.44 505 GLY A N 1
ATOM 4017 C CA . GLY A 1 505 ? -7.572 16.162 17.322 1.00 83.44 505 GLY A CA 1
ATOM 4018 C C . GLY A 1 505 ? -8.111 15.093 18.266 1.00 83.44 505 GLY A C 1
ATOM 4019 O O . GLY A 1 505 ? -8.974 15.388 19.084 1.00 83.44 505 GLY A O 1
ATOM 4020 N N . ARG A 1 506 ? -7.576 13.866 18.233 1.00 81.44 506 ARG A N 1
ATOM 4021 C CA . ARG A 1 506 ? -8.010 12.782 19.133 1.00 81.44 506 ARG A CA 1
ATOM 4022 C C . ARG A 1 506 ? -7.793 13.089 20.610 1.00 81.44 506 ARG A C 1
ATOM 4024 O O . ARG A 1 506 ? -8.663 12.766 21.415 1.00 81.44 506 ARG A O 1
ATOM 4031 N N . ILE A 1 507 ? -6.673 13.717 20.970 1.00 82.31 507 ILE A N 1
ATOM 4032 C CA . ILE A 1 507 ? -6.437 14.157 22.353 1.00 82.31 507 ILE A CA 1
ATOM 4033 C C . ILE A 1 507 ? -7.515 15.157 22.774 1.00 82.31 507 ILE A C 1
ATOM 4035 O O . ILE A 1 507 ? -8.068 15.041 23.869 1.00 82.31 507 ILE A O 1
ATOM 4039 N N . GLN A 1 508 ? -7.836 16.111 21.898 1.00 79.94 508 GLN A N 1
ATOM 4040 C CA . GLN A 1 508 ? -8.868 17.104 22.165 1.00 79.94 508 GLN A CA 1
ATOM 4041 C C . GLN A 1 508 ? -10.253 16.465 22.308 1.00 79.94 508 GLN A C 1
ATOM 4043 O O . GLN A 1 508 ? -10.908 16.678 23.327 1.00 79.94 508 GLN A O 1
ATOM 4048 N N . TRP A 1 509 ? -10.653 15.612 21.360 1.00 75.19 509 TRP A N 1
ATOM 4049 C CA . TRP A 1 509 ? -11.906 14.862 21.433 1.00 75.19 509 TRP A CA 1
ATOM 4050 C C . TRP A 1 509 ? -12.000 14.075 22.740 1.00 75.19 509 TRP A C 1
ATOM 4052 O O . TRP A 1 509 ? -12.973 14.229 23.466 1.00 75.19 509 TRP A O 1
ATOM 4062 N N . MET A 1 510 ? -10.976 13.299 23.108 1.00 81.25 510 MET A N 1
ATOM 4063 C CA . MET A 1 510 ? -10.974 12.565 24.378 1.00 81.25 510 MET A CA 1
ATOM 4064 C C . MET A 1 510 ? -11.190 13.500 25.582 1.00 81.25 510 MET A C 1
ATOM 4066 O O . MET A 1 510 ? -11.957 13.164 26.486 1.00 81.25 510 MET A O 1
ATOM 4070 N N . GLY A 1 511 ? -10.533 14.663 25.599 1.00 79.50 511 GLY A N 1
ATOM 4071 C CA . GLY A 1 511 ? -10.713 15.673 26.642 1.00 79.50 511 GLY A CA 1
ATOM 4072 C C . GLY A 1 511 ? -12.162 16.152 26.746 1.00 79.50 511 GLY A C 1
ATOM 4073 O O . GLY A 1 511 ? -12.744 16.114 27.831 1.00 79.50 511 GLY A O 1
ATOM 4074 N N . ASP A 1 512 ? -12.765 16.518 25.618 1.00 77.94 512 ASP A N 1
ATOM 4075 C CA . ASP A 1 512 ? -14.142 17.013 25.557 1.00 77.94 512 ASP A CA 1
ATOM 4076 C C . ASP A 1 512 ? -15.156 15.939 25.985 1.00 77.94 512 ASP A C 1
ATOM 4078 O O . ASP A 1 512 ? -16.072 16.203 26.769 1.00 77.94 512 ASP A O 1
ATOM 4082 N N . LYS A 1 513 ? -14.970 14.693 25.535 1.00 78.50 513 LYS A N 1
ATOM 4083 C CA . LYS A 1 513 ? -15.855 13.570 25.891 1.00 78.50 513 LYS A CA 1
ATOM 4084 C C . LYS A 1 513 ? -15.730 13.185 27.363 1.00 78.50 513 LYS A C 1
ATOM 4086 O O . LYS A 1 513 ? -16.737 12.864 27.989 1.00 78.50 513 LYS A O 1
ATOM 4091 N N . LYS A 1 514 ? -14.533 13.303 27.949 1.00 78.31 514 LYS A N 1
ATOM 4092 C CA . LYS A 1 514 ? -14.321 13.132 29.395 1.00 78.31 514 LYS A CA 1
ATOM 4093 C C . LYS A 1 514 ? -15.059 14.194 30.215 1.00 78.31 514 LYS A C 1
ATOM 4095 O O . LYS A 1 514 ? -15.577 13.898 31.288 1.00 78.31 514 LYS A O 1
ATOM 4100 N N . VAL A 1 515 ? -15.120 15.436 29.733 1.00 75.94 515 VAL A N 1
ATOM 4101 C CA . VAL A 1 515 ? -15.917 16.484 30.391 1.00 75.94 515 VAL A CA 1
ATOM 4102 C C . VAL A 1 515 ? -17.404 16.145 30.318 1.00 75.94 515 VAL A C 1
ATOM 4104 O O . VAL A 1 515 ? -18.101 16.259 31.324 1.00 75.94 515 VAL A O 1
ATOM 4107 N N . HIS A 1 516 ? -17.889 15.682 29.164 1.00 75.44 516 HIS A N 1
ATOM 4108 C CA . HIS A 1 516 ? -19.286 15.282 29.006 1.00 75.44 516 HIS A CA 1
ATOM 4109 C C . HIS A 1 516 ? -19.674 14.132 29.944 1.00 75.44 516 HIS A C 1
ATOM 4111 O O . HIS A 1 516 ? -20.649 14.261 30.682 1.00 75.44 516 HIS A O 1
ATOM 4117 N N . SER A 1 517 ? -18.879 13.060 30.005 1.00 70.56 517 SER A N 1
ATOM 4118 C CA . SER A 1 517 ? -19.150 11.953 30.930 1.00 70.56 517 SER A CA 1
ATOM 4119 C C . SER A 1 517 ? -19.147 12.402 32.393 1.00 70.56 517 SER A C 1
ATOM 4121 O O . SER A 1 517 ? -19.965 11.938 33.188 1.00 70.56 517 SER A O 1
ATOM 4123 N N . HIS A 1 518 ? -18.301 13.373 32.751 1.00 73.31 518 HIS A N 1
ATOM 4124 C CA . HIS A 1 518 ? -18.319 13.971 34.082 1.00 73.31 518 HIS A CA 1
ATOM 4125 C C . HIS A 1 518 ? -19.603 14.767 34.360 1.00 73.31 518 HIS A C 1
ATOM 4127 O O . HIS A 1 518 ? -20.147 14.681 35.459 1.00 73.31 518 HIS A O 1
ATOM 4133 N N . LEU A 1 519 ? -20.120 15.516 33.382 1.00 72.88 519 LEU A N 1
ATOM 4134 C CA . LEU A 1 519 ? -21.388 16.244 33.516 1.00 72.88 519 LEU A CA 1
ATOM 4135 C C . LEU A 1 519 ? -22.581 15.291 33.678 1.00 72.88 519 LEU A C 1
ATOM 4137 O O . LEU A 1 519 ? -23.461 15.552 34.501 1.00 72.88 519 LEU A O 1
ATOM 4141 N N . VAL A 1 520 ? -22.597 14.177 32.942 1.00 70.88 520 VAL A N 1
ATOM 4142 C CA . VAL A 1 520 ? -23.611 13.118 33.093 1.00 70.88 520 VAL A CA 1
ATOM 4143 C C . VAL A 1 520 ? -23.515 12.487 34.489 1.00 70.88 520 VAL A C 1
ATOM 4145 O O . VAL A 1 520 ? -24.517 12.408 35.200 1.00 70.88 520 VAL A O 1
ATOM 4148 N N . ALA A 1 521 ? -22.304 12.174 34.962 1.00 67.81 521 ALA A N 1
ATOM 4149 C CA . ALA A 1 521 ? -22.081 11.667 36.319 1.00 67.81 521 ALA A CA 1
ATOM 4150 C C . ALA A 1 521 ? -22.487 12.668 37.423 1.00 67.81 521 ALA A C 1
ATOM 4152 O O . ALA A 1 521 ? -22.998 12.278 38.472 1.00 67.81 521 ALA A O 1
ATOM 4153 N N . GLN A 1 522 ? -22.297 13.974 37.215 1.00 66.12 522 GLN A N 1
ATOM 4154 C CA . GLN A 1 522 ? -22.745 14.995 38.168 1.00 66.12 522 GLN A CA 1
ATOM 4155 C C . GLN A 1 522 ? -24.275 15.088 38.245 1.00 66.12 522 GLN A C 1
ATOM 4157 O O . GLN A 1 522 ? -24.815 15.219 39.345 1.00 66.12 522 GLN A O 1
ATOM 4162 N N . LYS A 1 523 ? -24.989 14.967 37.114 1.00 59.53 523 LYS A N 1
ATOM 4163 C CA . LYS A 1 523 ? -26.458 14.833 37.124 1.00 59.53 523 LYS A CA 1
ATOM 4164 C C . LYS A 1 523 ? -26.890 13.603 37.928 1.00 59.53 523 LYS A C 1
ATOM 4166 O O . LYS A 1 523 ? -27.820 13.706 38.726 1.00 59.53 523 LYS A O 1
ATOM 4171 N N . TYR A 1 524 ? -26.168 12.492 37.780 1.00 51.56 524 TYR A N 1
ATOM 4172 C CA . TYR A 1 524 ? -26.394 11.254 38.530 1.00 51.56 524 TYR A CA 1
ATOM 4173 C C . TYR A 1 524 ? -26.265 11.456 40.054 1.00 51.56 524 TYR A C 1
ATOM 4175 O O . TYR A 1 524 ? -27.133 11.056 40.835 1.00 51.56 524 TYR A O 1
ATOM 4183 N N . LEU A 1 525 ? -25.217 12.167 40.487 1.00 48.91 525 LEU A N 1
ATOM 4184 C CA . LEU A 1 525 ? -24.978 12.507 41.896 1.00 48.91 525 LEU A CA 1
ATOM 4185 C C . LEU A 1 525 ? -25.987 13.523 42.460 1.00 48.91 525 LEU A C 1
ATOM 4187 O O . LEU A 1 525 ? -26.267 13.502 43.655 1.00 48.91 525 LEU A O 1
ATOM 4191 N N . HIS A 1 526 ? -26.565 14.403 41.639 1.00 43.03 526 HIS A N 1
ATOM 4192 C CA . HIS A 1 526 ? -27.591 15.347 42.099 1.00 43.03 526 HIS A CA 1
ATOM 4193 C C . HIS A 1 526 ? -28.968 14.714 42.333 1.00 43.03 526 HIS A C 1
ATOM 4195 O O . HIS A 1 526 ? -29.714 15.220 43.172 1.00 43.03 526 HIS A O 1
ATOM 4201 N N . PHE A 1 527 ? -29.283 13.593 41.681 1.00 38.69 527 PHE A N 1
ATOM 4202 C CA . PHE A 1 527 ? -30.463 12.782 42.012 1.00 38.69 527 PHE A CA 1
ATOM 4203 C C . PHE A 1 527 ? -30.235 11.839 43.210 1.00 38.69 527 PHE A C 1
ATOM 4205 O O . PHE A 1 527 ? -31.198 11.317 43.767 1.00 38.69 527 PHE A O 1
ATOM 4212 N N . SER A 1 528 ? -28.984 11.697 43.669 1.00 32.94 528 SER A N 1
ATOM 4213 C CA . SER A 1 528 ? -28.569 10.770 44.731 1.00 32.94 528 SER A CA 1
ATOM 4214 C C . SER A 1 528 ? -27.671 11.472 45.773 1.00 32.94 528 SER A C 1
ATOM 4216 O O . SER A 1 528 ? -26.447 11.386 45.720 1.00 32.94 528 SER A O 1
ATOM 4218 N N . PHE A 1 529 ? -28.235 12.198 46.744 1.00 27.27 529 PHE A N 1
ATOM 4219 C CA . PHE A 1 529 ? -27.452 12.842 47.825 1.00 27.27 529 PHE A CA 1
ATOM 4220 C C . PHE A 1 529 ? -27.124 11.873 48.993 1.00 27.27 529 PHE A C 1
ATOM 4222 O O . PHE A 1 529 ? -27.998 11.100 49.379 1.00 27.27 529 PHE A O 1
ATOM 4229 N N . PRO A 1 530 ? -26.004 12.047 49.741 1.00 46.44 530 PRO A N 1
ATOM 4230 C CA . PRO A 1 530 ? -24.637 12.312 49.277 1.00 46.44 530 PRO A CA 1
ATOM 4231 C C . PRO A 1 530 ? -23.549 11.475 50.003 1.00 46.44 530 PRO A C 1
ATOM 4233 O O . PRO A 1 530 ? -23.671 11.165 51.186 1.00 46.44 530 PRO A O 1
ATOM 4236 N N . ARG A 1 531 ? -22.412 11.256 49.323 1.00 27.12 531 ARG A N 1
ATOM 4237 C CA . ARG A 1 531 ? -21.002 11.361 49.794 1.00 27.12 531 ARG A CA 1
ATOM 4238 C C . ARG A 1 531 ? -20.135 10.413 48.973 1.00 27.12 531 ARG A C 1
ATOM 4240 O O . ARG A 1 531 ? -20.279 9.218 49.138 1.00 27.12 531 ARG A O 1
ATOM 4247 N N . PHE A 1 532 ? -19.181 10.936 48.206 1.00 27.94 532 PHE A N 1
ATOM 4248 C CA . PHE A 1 532 ? -17.785 10.474 48.216 1.00 27.94 532 PHE A CA 1
ATOM 4249 C C . PHE A 1 532 ? -16.901 11.531 47.538 1.00 27.94 532 PHE A C 1
ATOM 4251 O O . PHE A 1 532 ? -17.290 12.164 46.561 1.00 27.94 532 PHE A O 1
ATOM 4258 N N . ALA A 1 533 ? -15.745 11.783 48.146 1.00 31.97 533 ALA A N 1
ATOM 4259 C CA . ALA A 1 533 ? -14.821 12.862 47.824 1.00 31.97 533 ALA A CA 1
ATOM 4260 C C . ALA A 1 533 ? -13.826 12.441 46.740 1.00 31.97 533 ALA A C 1
ATOM 4262 O O . ALA A 1 533 ? -13.144 11.445 46.948 1.00 31.97 533 ALA A O 1
ATOM 4263 N N . TRP A 1 534 ? -13.670 13.223 45.666 1.00 32.59 534 TRP A N 1
ATOM 4264 C CA . TRP A 1 534 ? -12.546 13.078 44.729 1.00 32.59 534 TRP A CA 1
ATOM 4265 C C . TRP A 1 534 ? -12.110 14.431 44.140 1.00 32.59 534 TRP A C 1
ATOM 4267 O O . TRP A 1 534 ? -12.340 14.747 42.978 1.00 32.59 534 TRP A O 1
ATOM 4277 N N . GLU A 1 535 ? -11.422 15.228 44.960 1.00 28.39 535 GLU A N 1
ATOM 4278 C CA . GLU A 1 535 ? -10.524 16.295 44.504 1.00 28.39 535 GLU A CA 1
ATOM 4279 C C . GLU A 1 535 ? -9.086 15.761 44.551 1.00 28.39 535 GLU A C 1
ATOM 4281 O O . GLU A 1 535 ? -8.493 15.717 45.631 1.00 28.39 535 GLU A O 1
ATOM 4286 N N . ARG A 1 536 ? -8.518 15.327 43.411 1.00 26.42 536 ARG A N 1
ATOM 4287 C CA . ARG A 1 536 ? -7.046 15.281 43.237 1.00 26.42 536 ARG A CA 1
ATOM 4288 C C . ARG A 1 536 ? -6.492 15.040 41.825 1.00 26.42 536 ARG A C 1
ATOM 4290 O O . ARG A 1 536 ? -5.299 15.246 41.639 1.00 26.42 536 ARG A O 1
ATOM 4297 N N . GLU A 1 537 ? -7.289 14.690 40.814 1.00 30.05 537 GLU A N 1
ATOM 4298 C CA . GLU A 1 537 ? -6.718 14.312 39.500 1.00 30.05 537 GLU A CA 1
ATOM 4299 C C . GLU A 1 537 ? -6.728 15.412 38.424 1.00 30.05 537 GLU A C 1
ATOM 4301 O O . GLU A 1 537 ? -5.968 15.343 37.459 1.00 30.05 537 GLU A O 1
ATOM 4306 N N . VAL A 1 538 ? -7.502 16.487 38.601 1.00 27.83 538 VAL A N 1
ATOM 4307 C CA . VAL A 1 538 ? -7.594 17.571 37.598 1.00 27.83 538 VAL A CA 1
ATOM 4308 C C . VAL A 1 538 ? -6.343 18.468 37.580 1.00 27.83 538 VAL A C 1
ATOM 4310 O O . VAL A 1 538 ? -6.003 19.050 36.552 1.00 27.83 538 VAL A O 1
ATOM 4313 N N . GLN A 1 539 ? -5.584 18.536 38.679 1.00 24.08 539 GLN A N 1
ATOM 4314 C CA . GLN A 1 539 ? -4.390 19.388 38.764 1.00 24.08 539 GLN A CA 1
ATOM 4315 C C . GLN A 1 539 ? -3.135 18.803 38.096 1.00 24.08 539 GLN A C 1
ATOM 4317 O O . GLN A 1 539 ? -2.200 19.551 37.818 1.00 24.08 539 GLN A O 1
ATOM 4322 N N . VAL A 1 540 ? -3.100 17.504 37.786 1.00 28.12 540 VAL A N 1
ATOM 4323 C CA . VAL A 1 540 ? -1.890 16.870 37.229 1.00 28.12 540 VAL A CA 1
ATOM 4324 C C . VAL A 1 540 ? -1.781 17.068 35.710 1.00 28.12 540 VAL A C 1
ATOM 4326 O O . VAL A 1 540 ? -0.679 17.249 35.192 1.00 28.12 540 VAL A O 1
ATOM 4329 N N . PHE A 1 541 ? -2.900 17.150 34.983 1.00 29.14 541 PHE A N 1
ATOM 4330 C CA . PHE A 1 541 ? -2.875 17.238 33.515 1.00 29.14 541 PHE A CA 1
ATOM 4331 C C . PHE A 1 541 ? -2.591 18.645 32.964 1.00 29.14 541 PHE A C 1
ATOM 4333 O O . PHE A 1 541 ? -1.873 18.778 31.973 1.00 29.14 541 PHE A O 1
ATOM 4340 N N . LEU A 1 542 ? -3.041 19.706 33.645 1.00 27.67 542 LEU A N 1
ATOM 4341 C CA . LEU A 1 542 ? -2.722 21.090 33.256 1.00 27.67 542 LEU A CA 1
ATOM 4342 C C . LEU A 1 542 ? -1.236 21.444 33.463 1.00 27.67 542 LEU A C 1
ATOM 4344 O O . LEU A 1 542 ? -0.712 22.323 32.782 1.00 27.67 542 LEU A O 1
ATOM 4348 N N . CYS A 1 543 ? -0.523 20.736 34.348 1.00 25.33 543 CYS A N 1
ATOM 4349 C CA . CYS A 1 543 ? 0.915 20.935 34.559 1.00 25.33 543 CYS A CA 1
ATOM 4350 C C . CYS A 1 543 ? 1.808 20.120 33.606 1.00 25.33 543 CYS A C 1
ATOM 4352 O O . CYS A 1 543 ? 2.945 20.529 33.364 1.00 25.33 543 CYS A O 1
ATOM 4354 N N . LEU A 1 544 ? 1.322 19.014 33.029 1.00 28.94 544 LEU A N 1
ATOM 4355 C CA . LEU A 1 544 ? 2.097 18.200 32.080 1.00 28.94 544 LEU A CA 1
ATOM 4356 C C . LEU A 1 544 ? 2.218 18.862 30.699 1.00 28.94 544 LEU A C 1
ATOM 4358 O O . LEU A 1 544 ? 3.291 18.814 30.101 1.00 28.94 544 LEU A O 1
ATOM 4362 N N . GLY A 1 545 ? 1.189 19.591 30.253 1.00 28.84 545 GLY A N 1
ATOM 4363 C CA . GLY A 1 545 ? 1.261 20.417 29.037 1.00 28.84 545 GLY A CA 1
ATOM 4364 C C . GLY A 1 545 ? 2.209 21.622 29.147 1.00 28.84 545 GLY A C 1
ATOM 4365 O O . GLY A 1 545 ? 2.633 22.175 28.138 1.00 28.84 545 GLY A O 1
ATOM 4366 N N . ALA A 1 546 ? 2.592 22.023 30.363 1.00 28.73 546 ALA A N 1
ATOM 4367 C CA . ALA A 1 546 ? 3.463 23.176 30.601 1.00 28.73 546 ALA A CA 1
ATOM 4368 C C . ALA A 1 546 ? 4.950 22.815 30.790 1.00 28.73 546 ALA A C 1
ATOM 4370 O O . ALA A 1 546 ? 5.780 23.723 30.865 1.00 28.73 546 ALA A O 1
ATOM 4371 N N . LYS A 1 547 ? 5.307 21.522 30.869 1.00 26.27 547 LYS A N 1
ATOM 4372 C CA . LYS A 1 547 ? 6.676 21.064 31.188 1.00 26.27 547 LYS A CA 1
ATOM 4373 C C . LYS A 1 547 ? 7.492 20.490 30.023 1.00 26.27 547 LYS A C 1
ATOM 4375 O O . LYS A 1 547 ? 8.633 20.106 30.246 1.00 26.27 547 LYS A O 1
ATOM 4380 N N . ARG A 1 548 ? 6.989 20.497 28.786 1.00 33.59 548 ARG A N 1
ATOM 4381 C CA . ARG A 1 548 ? 7.804 20.236 27.580 1.00 33.59 548 ARG A CA 1
ATOM 4382 C C . ARG A 1 548 ? 7.726 21.416 26.613 1.00 33.59 548 ARG A C 1
ATOM 4384 O O . ARG A 1 548 ? 7.103 21.339 25.565 1.00 33.59 548 ARG A O 1
ATOM 4391 N N . LYS A 1 549 ? 8.345 22.532 27.004 1.00 30.34 549 LYS A N 1
ATOM 4392 C CA . LYS A 1 549 ? 8.540 23.720 26.152 1.00 30.34 549 LYS A CA 1
ATOM 4393 C C . LYS A 1 549 ? 9.868 23.716 25.380 1.00 30.34 549 LYS A C 1
ATOM 4395 O O . LYS A 1 549 ? 10.145 24.674 24.675 1.00 30.34 549 LYS A O 1
ATOM 4400 N N . GLU A 1 550 ? 10.665 22.655 25.478 1.00 32.09 550 GLU A N 1
ATOM 4401 C CA . GLU A 1 550 ? 12.010 22.607 24.878 1.00 32.09 550 GLU A CA 1
ATOM 4402 C C . GLU A 1 550 ? 12.065 21.911 23.504 1.00 32.09 550 GLU A C 1
ATOM 4404 O O . GLU A 1 550 ? 13.116 21.907 22.877 1.00 32.09 550 GLU A O 1
ATOM 4409 N N . CYS A 1 551 ? 10.947 21.383 22.982 1.00 28.12 551 CYS A N 1
ATOM 4410 C CA . CYS A 1 551 ? 10.938 20.635 21.711 1.00 28.12 551 CYS A CA 1
ATOM 4411 C C . CYS A 1 551 ? 10.401 21.411 20.490 1.00 28.12 551 CYS A C 1
ATOM 4413 O O . CYS A 1 551 ? 10.471 20.891 19.384 1.00 28.12 551 CYS A O 1
ATOM 4415 N N . PHE A 1 552 ? 9.869 22.630 20.651 1.00 31.70 552 PHE A N 1
ATOM 4416 C CA . PHE A 1 552 ? 9.223 23.366 19.550 1.00 31.70 552 PHE A CA 1
ATOM 4417 C C . PHE A 1 552 ? 9.556 24.867 19.577 1.00 31.70 552 PHE A C 1
ATOM 4419 O O . PHE A 1 552 ? 8.767 25.660 20.094 1.00 31.70 552 PHE A O 1
ATOM 4426 N N . PRO A 1 553 ? 10.711 25.292 19.031 1.00 28.86 553 PRO A N 1
ATOM 4427 C CA . PRO A 1 553 ? 11.111 26.698 19.046 1.00 28.86 553 PRO A CA 1
ATOM 4428 C C . PRO A 1 553 ? 10.462 27.565 17.948 1.00 28.86 553 PRO A C 1
ATOM 4430 O O . PRO A 1 553 ? 10.581 28.781 18.016 1.00 28.86 553 PRO A O 1
ATOM 4433 N N . HIS A 1 554 ? 9.749 26.996 16.966 1.00 31.58 554 HIS A N 1
ATOM 4434 C CA . HIS A 1 554 ? 9.285 27.752 15.786 1.00 31.58 554 HIS A CA 1
ATOM 4435 C C . HIS A 1 554 ? 7.786 28.077 15.718 1.00 31.58 554 HIS A C 1
ATOM 4437 O O . HIS A 1 554 ? 7.338 28.591 14.699 1.00 31.58 554 HIS A O 1
ATOM 4443 N N . LEU A 1 555 ? 6.997 27.816 16.767 1.00 31.92 555 LEU A N 1
ATOM 4444 C CA . LEU A 1 555 ? 5.532 27.897 16.652 1.00 31.92 555 LEU A CA 1
ATOM 4445 C C . LEU A 1 555 ? 4.838 29.047 17.395 1.00 31.92 555 LEU A C 1
ATOM 4447 O O . LEU A 1 555 ? 3.622 29.152 17.283 1.00 31.92 555 LEU A O 1
ATOM 4451 N N . LEU A 1 556 ? 5.531 29.930 18.125 1.00 29.95 556 LEU A N 1
ATOM 4452 C CA . LEU A 1 556 ? 4.843 30.975 18.903 1.00 29.95 556 LEU A CA 1
ATOM 4453 C C . LEU A 1 556 ? 5.681 32.248 19.120 1.00 29.95 556 LEU A C 1
ATOM 4455 O O . LEU A 1 556 ? 6.286 32.409 20.177 1.00 29.95 556 LEU A O 1
ATOM 4459 N N . ASP A 1 557 ? 5.604 33.202 18.190 1.00 29.53 557 ASP A N 1
ATOM 4460 C CA . ASP A 1 557 ? 5.899 34.617 18.462 1.00 29.53 557 ASP A CA 1
ATOM 4461 C C . ASP A 1 557 ? 4.590 35.429 18.470 1.00 29.53 557 ASP A C 1
ATOM 4463 O O . ASP A 1 557 ? 4.148 35.927 17.439 1.00 29.53 557 ASP A O 1
ATOM 4467 N N . ALA A 1 558 ? 3.945 35.560 19.641 1.00 28.80 558 ALA A N 1
ATOM 4468 C CA . ALA A 1 558 ? 3.009 36.657 19.947 1.00 28.80 558 ALA A CA 1
ATOM 4469 C C . ALA A 1 558 ? 2.730 36.791 21.471 1.00 28.80 558 ALA A C 1
ATOM 4471 O O . ALA A 1 558 ? 2.664 35.785 22.185 1.00 28.80 558 ALA A O 1
ATOM 4472 N N . PRO A 1 559 ? 2.537 38.015 22.016 1.00 30.86 559 PRO A N 1
ATOM 4473 C CA . PRO A 1 559 ? 2.662 38.296 23.445 1.00 30.86 559 PRO A CA 1
ATOM 4474 C C . PRO A 1 559 ? 1.312 38.245 24.179 1.00 30.86 559 PRO A C 1
ATOM 4476 O O . PRO A 1 559 ? 0.540 39.197 24.143 1.00 30.86 559 PRO A O 1
ATOM 4479 N N . VAL A 1 560 ? 1.028 37.165 24.914 1.00 28.94 560 VAL A N 1
ATOM 4480 C CA . VAL A 1 560 ? -0.166 37.094 25.800 1.00 28.94 560 VAL A CA 1
ATOM 4481 C C . VAL A 1 560 ? 0.187 36.765 27.261 1.00 28.94 560 VAL A C 1
ATOM 4483 O O . VAL A 1 560 ? -0.638 36.875 28.167 1.00 28.94 560 VAL A O 1
ATOM 4486 N N . LEU A 1 561 ? 1.448 36.457 27.569 1.00 28.03 561 LEU A N 1
ATOM 4487 C CA . LEU A 1 561 ? 1.816 35.882 28.870 1.00 28.03 561 LEU A CA 1
ATOM 4488 C C . LEU A 1 561 ? 2.134 36.878 30.006 1.00 28.03 561 LEU A C 1
ATOM 4490 O O . LEU A 1 561 ? 2.745 36.479 30.998 1.00 28.03 561 LEU A O 1
ATOM 4494 N N . HIS A 1 562 ? 1.721 38.149 29.920 1.00 26.22 562 HIS A N 1
ATOM 4495 C CA . HIS A 1 562 ? 1.964 39.122 31.003 1.00 26.22 562 HIS A CA 1
ATOM 4496 C C . HIS A 1 562 ? 0.773 39.346 31.956 1.00 26.22 562 HIS A C 1
ATOM 4498 O O . HIS A 1 562 ? 0.971 39.869 33.051 1.00 26.22 562 HIS A O 1
ATOM 4504 N N . LEU A 1 563 ? -0.448 38.898 31.621 1.00 27.41 563 LEU A N 1
ATOM 4505 C CA . LEU A 1 563 ? -1.634 39.156 32.461 1.00 27.41 563 LEU A CA 1
ATOM 4506 C C . LEU A 1 563 ? -1.958 38.076 33.510 1.00 27.41 563 LEU A C 1
ATOM 4508 O O . LEU A 1 563 ? -2.622 38.375 34.499 1.00 27.41 563 LEU A O 1
ATOM 4512 N N . LEU A 1 564 ? -1.466 36.841 33.365 1.00 28.12 564 LEU A N 1
ATOM 4513 C CA . LEU A 1 564 ? -1.860 35.726 34.248 1.00 28.12 564 LEU A CA 1
ATOM 4514 C C . LEU A 1 564 ? -1.073 35.635 35.569 1.00 28.12 564 LEU A C 1
ATOM 4516 O O . LEU A 1 564 ? -1.346 34.767 36.394 1.00 28.12 564 LEU A O 1
ATOM 4520 N N . ARG A 1 565 ? -0.111 36.533 35.821 1.00 25.08 565 ARG A N 1
ATOM 4521 C CA . ARG A 1 565 ? 0.744 36.473 37.023 1.00 25.08 565 ARG A CA 1
ATOM 4522 C C . ARG A 1 565 ? 0.186 37.194 38.261 1.00 25.08 565 ARG A C 1
ATOM 4524 O O . ARG A 1 565 ? 0.853 37.162 39.291 1.00 25.08 565 ARG A O 1
ATOM 4531 N N . LYS A 1 566 ? -0.987 37.848 38.203 1.00 26.08 566 LYS A N 1
ATOM 4532 C CA . LYS A 1 566 ? -1.427 38.782 39.270 1.00 26.08 566 LYS A CA 1
ATOM 4533 C C . LYS A 1 566 ? -2.758 38.525 39.991 1.00 26.08 566 LYS A C 1
ATOM 4535 O O . LYS A 1 566 ? -3.095 39.324 40.857 1.00 26.08 566 LYS A O 1
ATOM 4540 N N . THR A 1 567 ? -3.472 37.425 39.776 1.00 25.19 567 THR A N 1
ATOM 4541 C CA . THR A 1 567 ? -4.739 37.178 40.498 1.00 25.19 567 THR A CA 1
ATOM 4542 C C . THR A 1 567 ? -4.731 35.850 41.259 1.00 25.19 567 THR A C 1
ATOM 4544 O O . THR A 1 567 ? -5.066 34.797 40.733 1.00 25.19 567 THR A O 1
ATOM 4547 N N . LYS A 1 568 ? -4.371 35.906 42.550 1.00 25.86 568 LYS A N 1
ATOM 4548 C CA . LYS A 1 568 ? -4.785 34.906 43.548 1.00 25.86 568 LYS A CA 1
ATOM 4549 C C . LYS A 1 568 ? -6.131 35.356 44.120 1.00 25.86 568 LYS A C 1
ATOM 4551 O O . LYS A 1 568 ? -6.159 36.339 44.852 1.00 25.86 568 LYS A O 1
ATOM 4556 N N . VAL A 1 569 ? -7.216 34.641 43.833 1.00 24.95 569 VAL A N 1
ATOM 4557 C CA . VAL A 1 569 ? -8.503 34.812 44.529 1.00 24.95 569 VAL A CA 1
ATOM 4558 C C . VAL A 1 569 ? -8.937 33.448 45.063 1.00 24.95 569 VAL A C 1
ATOM 4560 O O . VAL A 1 569 ? -9.096 32.502 44.298 1.00 24.95 569 VAL A O 1
ATOM 4563 N N . LYS A 1 570 ? -9.066 33.348 46.392 1.00 24.17 570 LYS A N 1
ATOM 4564 C CA . LYS A 1 570 ? -9.766 32.261 47.091 1.00 24.17 570 LYS A CA 1
ATOM 4565 C C . LYS A 1 570 ? -11.271 32.472 46.904 1.00 24.17 570 LYS A C 1
ATOM 4567 O O . LYS A 1 570 ? -11.738 33.586 47.124 1.00 24.17 570 LYS A O 1
ATOM 4572 N N . LEU A 1 571 ? -12.009 31.426 46.545 1.00 24.59 571 LEU A N 1
ATOM 4573 C CA . LEU A 1 571 ? -13.473 31.427 46.523 1.00 24.59 571 LEU A CA 1
ATOM 4574 C C . LEU A 1 571 ? -13.977 30.441 47.582 1.00 24.59 571 LEU A C 1
ATOM 4576 O O . LEU A 1 571 ? -13.910 29.234 47.374 1.00 24.59 571 LEU A O 1
ATOM 4580 N N . ASP A 1 572 ? -14.457 30.975 48.705 1.00 23.50 572 ASP A N 1
ATOM 4581 C CA . ASP A 1 572 ? -15.348 30.274 49.635 1.00 23.50 572 ASP A CA 1
ATOM 4582 C C . ASP A 1 572 ? -16.791 30.464 49.137 1.00 23.50 572 ASP A C 1
ATOM 4584 O O . ASP A 1 572 ? -17.168 31.575 48.756 1.00 23.50 572 ASP A O 1
ATOM 4588 N N . TYR A 1 573 ? -17.598 29.398 49.116 1.00 25.28 573 TYR A N 1
ATOM 4589 C CA . TYR A 1 573 ? -18.973 29.428 48.602 1.00 25.28 573 TYR A CA 1
ATOM 4590 C C . TYR A 1 573 ? -19.990 29.155 49.721 1.00 25.28 573 TYR A C 1
ATOM 4592 O O . TYR A 1 573 ? -19.983 28.089 50.335 1.00 25.28 573 TYR A O 1
ATOM 4600 N N . THR A 1 574 ? -20.902 30.101 49.947 1.00 21.59 574 THR A N 1
ATOM 4601 C CA . THR A 1 574 ? -22.180 29.918 50.658 1.00 21.59 574 THR A CA 1
ATOM 4602 C C . THR A 1 574 ? -23.324 30.279 49.699 1.00 21.59 574 THR A C 1
ATOM 4604 O O . THR A 1 574 ? -23.188 31.243 48.943 1.00 21.59 574 THR A O 1
ATOM 4607 N N . PRO A 1 575 ? -24.447 29.532 49.661 1.00 28.25 575 PRO A N 1
ATOM 4608 C CA . PRO A 1 575 ? -25.463 29.732 48.632 1.00 28.25 575 PRO A CA 1
ATOM 4609 C C . PRO A 1 575 ? -26.570 30.689 49.101 1.00 28.25 575 PRO A C 1
ATOM 4611 O O . PRO A 1 575 ? -26.994 30.610 50.257 1.00 28.25 575 PRO A O 1
ATOM 4614 N N . PRO A 1 576 ? -27.138 31.511 48.199 1.00 28.69 576 PRO A N 1
ATOM 4615 C CA . PRO A 1 576 ? -28.482 32.025 48.388 1.00 28.69 576 PRO A CA 1
ATOM 4616 C C . PRO A 1 576 ? -29.463 31.570 47.298 1.00 28.69 576 PRO A C 1
ATOM 4618 O O . PRO A 1 576 ? -29.115 31.189 46.183 1.00 28.69 576 PRO A O 1
ATOM 4621 N N . PHE A 1 577 ? -30.725 31.613 47.710 1.00 25.30 577 PHE A N 1
ATOM 4622 C CA . PHE A 1 577 ? -31.941 31.142 47.066 1.00 25.30 577 PHE A CA 1
ATOM 4623 C C . PHE A 1 577 ? -32.329 31.869 45.761 1.00 25.30 577 PHE A C 1
ATOM 4625 O O . PHE A 1 577 ? -32.141 33.072 45.611 1.00 25.30 577 PHE A O 1
ATOM 4632 N N . LEU A 1 578 ? -32.981 31.093 44.885 1.00 36.84 578 LEU A N 1
ATOM 4633 C CA . LEU A 1 578 ? -34.034 31.427 43.909 1.00 36.84 578 LEU A CA 1
ATOM 4634 C C . LEU A 1 578 ? -34.470 32.905 43.783 1.00 36.84 578 LEU A C 1
ATOM 4636 O O . LEU A 1 578 ? -35.161 33.418 44.661 1.00 36.84 578 LEU A O 1
ATOM 4640 N N . ASN A 1 579 ? -34.297 33.499 42.589 1.00 23.38 579 ASN A N 1
ATOM 4641 C CA . ASN A 1 579 ? -35.399 34.223 41.938 1.00 23.38 579 ASN A CA 1
ATOM 4642 C C . ASN A 1 579 ? -35.239 34.400 40.412 1.00 23.38 579 ASN A C 1
ATOM 4644 O O . ASN A 1 579 ? -34.144 34.565 39.885 1.00 23.38 579 ASN A O 1
ATOM 4648 N N . LYS A 1 580 ? -36.382 34.346 39.717 1.00 33.50 580 LYS A N 1
ATOM 4649 C CA . LYS A 1 580 ? -36.570 34.367 38.254 1.00 33.50 580 LYS A CA 1
ATOM 4650 C C . LYS A 1 580 ? -36.236 35.729 37.617 1.00 33.50 580 LYS A C 1
ATOM 4652 O O . LYS A 1 580 ? -36.794 36.727 38.065 1.00 33.50 580 LYS A O 1
ATOM 4657 N N . LYS A 1 581 ? -35.516 35.736 36.480 1.00 25.95 581 LYS A N 1
ATOM 4658 C CA . LYS A 1 581 ? -35.885 36.322 35.155 1.00 25.95 581 LYS A CA 1
ATOM 4659 C C . LYS A 1 581 ? -34.645 36.601 34.275 1.00 25.95 581 LYS A C 1
ATOM 4661 O O . LYS A 1 581 ? -33.586 36.936 34.782 1.00 25.95 581 LYS A O 1
ATOM 4666 N N . SER A 1 582 ? -34.860 36.478 32.957 1.00 23.70 582 SER A N 1
ATOM 4667 C CA . SER A 1 582 ? -34.001 36.804 31.795 1.00 23.70 582 SER A CA 1
ATOM 4668 C C . SER A 1 582 ? -32.715 35.992 31.572 1.00 23.70 582 SER A C 1
ATOM 4670 O O . SER A 1 582 ? -31.655 36.336 32.077 1.00 23.70 582 SER A O 1
ATOM 4672 N N . PHE A 1 583 ? -32.804 34.992 30.690 1.00 23.16 583 PHE A N 1
ATOM 4673 C CA . PHE A 1 583 ? -31.680 34.526 29.872 1.00 23.16 583 PHE A CA 1
ATOM 4674 C C . PHE A 1 583 ? -31.651 35.330 28.561 1.00 23.16 583 PHE A C 1
ATOM 4676 O O . PHE A 1 583 ? -32.639 35.288 27.825 1.00 23.16 583 PHE A O 1
ATOM 4683 N N . PRO A 1 584 ? -30.534 35.978 28.202 1.00 25.41 584 PRO A N 1
ATOM 4684 C CA . PRO A 1 584 ? -30.092 36.035 26.824 1.00 25.41 584 PRO A CA 1
ATOM 4685 C C . PRO A 1 584 ? -28.948 35.034 26.615 1.00 25.41 584 PRO A C 1
ATOM 4687 O O . PRO A 1 584 ? -28.033 34.911 27.427 1.00 25.41 584 PRO A O 1
ATOM 4690 N N . LEU A 1 585 ? -29.035 34.310 25.502 1.00 35.94 585 LEU A N 1
ATOM 4691 C CA . LEU A 1 585 ? -27.980 33.488 24.918 1.00 35.94 585 LEU A CA 1
ATOM 4692 C C . LEU A 1 585 ? -26.620 34.209 24.921 1.00 35.94 585 LEU A C 1
ATOM 4694 O O . LEU A 1 585 ? -26.517 35.300 24.368 1.00 35.94 585 LEU A O 1
ATOM 4698 N N . THR A 1 586 ? -25.582 33.591 25.494 1.00 24.95 586 THR A N 1
ATOM 4699 C CA . THR A 1 586 ? -24.161 33.650 25.065 1.00 24.95 586 THR A CA 1
ATOM 4700 C C . THR A 1 586 ? -23.310 32.781 26.009 1.00 24.95 586 THR A C 1
ATOM 4702 O O . THR A 1 586 ? -23.325 32.989 27.219 1.00 24.95 586 THR A O 1
ATOM 4705 N N . PRO A 1 587 ? -22.589 31.778 25.470 1.00 29.36 587 PRO A N 1
ATOM 4706 C CA . PRO A 1 587 ? -21.182 31.997 25.153 1.00 29.36 58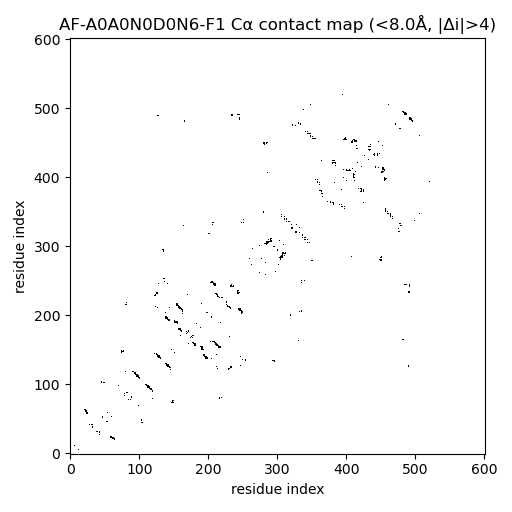7 PRO A CA 1
ATOM 4707 C C . PRO A 1 587 ? -20.837 31.391 23.786 1.00 29.36 587 PRO A C 1
ATOM 4709 O O . PRO A 1 587 ? -20.514 30.217 23.664 1.00 29.36 587 PRO A O 1
ATOM 4712 N N . LEU A 1 588 ? -20.894 32.220 22.744 1.00 28.53 588 LEU A N 1
ATOM 4713 C CA . LEU A 1 588 ? -20.470 31.858 21.383 1.00 28.53 588 LEU A CA 1
ATOM 4714 C C . LEU A 1 588 ? -19.364 32.793 20.861 1.00 28.53 588 LEU A C 1
ATOM 4716 O O . LEU A 1 588 ? -19.113 32.854 19.666 1.00 28.53 588 LEU A O 1
ATOM 4720 N N . PHE A 1 589 ? -18.679 33.530 21.744 1.00 25.19 589 PHE A N 1
ATOM 4721 C CA . PHE A 1 589 ? -17.811 34.640 21.323 1.00 25.19 589 PHE A CA 1
ATOM 4722 C C . PHE A 1 589 ? -16.317 34.534 21.651 1.00 25.19 589 PHE A C 1
ATOM 4724 O O . PHE A 1 589 ? -15.596 35.491 21.398 1.00 25.19 589 PHE A O 1
ATOM 4731 N N . PHE A 1 590 ? -15.809 33.390 22.124 1.00 25.81 590 PHE A N 1
ATOM 4732 C CA . PHE A 1 590 ? -14.369 33.260 22.418 1.00 25.81 590 PHE A CA 1
ATOM 4733 C C . PHE A 1 590 ? -13.573 32.267 21.560 1.00 25.81 590 PHE A C 1
ATOM 4735 O O . PHE A 1 590 ? -12.356 32.223 21.689 1.00 25.81 590 PHE A O 1
ATOM 4742 N N . PHE A 1 591 ? -14.202 31.557 20.616 1.00 26.91 591 PHE A N 1
ATOM 4743 C CA . PHE A 1 591 ? -13.494 30.623 19.720 1.00 26.91 591 PHE A CA 1
ATOM 4744 C C . PHE A 1 591 ? -13.512 30.999 18.228 1.00 26.91 591 PHE A C 1
ATOM 4746 O O . PHE A 1 591 ? -12.866 30.345 17.417 1.00 26.91 591 PHE A O 1
ATOM 4753 N N . ALA A 1 592 ? -14.164 32.103 17.849 1.00 26.59 592 ALA A N 1
ATOM 4754 C CA . ALA A 1 592 ? -14.274 32.525 16.448 1.00 26.59 592 ALA A CA 1
ATOM 4755 C C . ALA A 1 592 ? -13.110 33.405 15.935 1.00 26.59 592 ALA A C 1
ATOM 4757 O O . ALA A 1 592 ? -13.149 33.844 14.786 1.00 26.59 592 ALA A O 1
ATOM 4758 N N . LEU A 1 593 ? -12.074 33.678 16.742 1.00 25.17 593 LEU A N 1
ATOM 4759 C CA . LEU A 1 593 ? -10.977 34.574 16.335 1.00 25.17 593 LEU A CA 1
ATOM 4760 C C . LEU A 1 593 ? -9.719 33.865 15.800 1.00 25.17 593 LEU A C 1
ATOM 4762 O O . LEU A 1 593 ? -8.851 34.537 15.255 1.00 25.17 593 LEU A O 1
ATOM 4766 N N . ILE A 1 594 ? -9.625 32.535 15.905 1.00 30.45 594 ILE A N 1
ATOM 4767 C CA . ILE A 1 594 ? -8.443 31.778 15.441 1.00 30.45 594 ILE A CA 1
ATOM 4768 C C . ILE A 1 594 ? -8.611 31.269 13.997 1.00 30.45 594 ILE A C 1
ATOM 4770 O O . ILE A 1 594 ? -7.629 31.121 13.287 1.00 30.45 594 ILE A O 1
ATOM 4774 N N . VAL A 1 595 ? -9.844 31.121 13.498 1.00 27.73 595 VAL A N 1
ATOM 4775 C CA . VAL A 1 595 ? -10.101 30.622 12.128 1.00 27.73 595 VAL A CA 1
ATOM 4776 C C . VAL A 1 595 ? -10.269 31.754 11.098 1.00 27.73 595 VAL A C 1
ATOM 4778 O O . VAL A 1 595 ? -10.195 31.527 9.896 1.00 27.73 595 VAL A O 1
ATOM 4781 N N . ARG A 1 596 ? -10.447 33.014 11.526 1.00 24.44 596 ARG A N 1
ATOM 4782 C CA . ARG A 1 596 ? -10.756 34.127 10.602 1.00 24.44 596 ARG A CA 1
ATOM 4783 C C . ARG A 1 596 ? -9.542 34.894 10.057 1.00 24.44 596 ARG A C 1
ATOM 4785 O O . ARG A 1 596 ? -9.741 35.775 9.225 1.00 24.44 596 ARG A O 1
ATOM 4792 N N . ASN A 1 597 ? -8.320 34.575 10.491 1.00 25.94 597 ASN A N 1
ATOM 4793 C CA . ASN A 1 597 ? -7.108 35.301 10.080 1.00 25.94 597 ASN A CA 1
ATOM 4794 C C . ASN A 1 597 ? -6.235 34.594 9.029 1.00 25.94 597 ASN A C 1
ATOM 4796 O O . ASN A 1 597 ? -5.341 35.243 8.499 1.00 25.94 597 ASN A O 1
ATOM 4800 N N . GLU A 1 598 ? -6.522 33.345 8.645 1.00 31.30 598 GLU A N 1
ATOM 4801 C CA . GLU A 1 598 ? -5.786 32.669 7.556 1.00 31.30 598 GLU A CA 1
ATOM 4802 C C . GLU A 1 598 ? -6.490 32.718 6.187 1.00 31.30 598 GLU A C 1
ATOM 4804 O O . GLU A 1 598 ? -5.872 32.437 5.170 1.00 31.30 598 GLU A O 1
ATOM 4809 N N . CYS A 1 599 ? -7.732 33.206 6.100 1.00 27.22 599 CYS A N 1
ATOM 4810 C CA . CYS A 1 599 ? -8.415 33.427 4.812 1.00 27.22 599 CYS A CA 1
ATOM 4811 C C . CYS A 1 599 ? -8.232 34.847 4.239 1.00 27.22 599 CYS A C 1
ATOM 4813 O O . CYS A 1 599 ? -9.099 35.330 3.513 1.00 27.22 599 CYS A O 1
ATOM 4815 N N . LYS A 1 600 ? -7.147 35.553 4.584 1.00 28.89 600 LYS A N 1
ATOM 4816 C CA . LYS A 1 600 ? -6.844 36.884 4.018 1.00 28.89 600 LYS A CA 1
ATOM 4817 C C . LYS A 1 600 ? -5.530 36.998 3.252 1.00 28.89 600 LYS A C 1
ATOM 4819 O O . LYS A 1 600 ? -5.231 38.092 2.796 1.00 28.89 600 LYS A O 1
ATOM 4824 N N . ASN A 1 601 ? -4.815 35.897 3.043 1.00 36.03 601 ASN A N 1
ATOM 4825 C CA . ASN A 1 601 ? -3.721 35.829 2.076 1.00 36.03 601 ASN A CA 1
ATOM 4826 C C . ASN A 1 601 ? -3.845 34.540 1.250 1.00 36.03 601 ASN A C 1
ATOM 4828 O O . ASN A 1 601 ? -3.105 33.586 1.462 1.00 36.03 601 ASN A O 1
ATOM 4832 N N . PHE A 1 602 ? -4.825 34.539 0.348 1.00 30.92 602 PHE A N 1
ATOM 4833 C CA . PHE A 1 602 ? -4.818 33.840 -0.935 1.00 30.92 602 PHE A CA 1
ATOM 4834 C C . PHE A 1 602 ? -5.569 34.711 -1.938 1.00 30.92 602 PHE A C 1
ATOM 4836 O O . PHE A 1 602 ? -6.604 35.294 -1.529 1.00 30.92 602 PHE A O 1
#